Protein 6SJH (pdb70)

Nearest PDB structures (foldseek):
  6sjh-assembly2_B  TM=1.005E+00  e=1.920E-39  Homo sapiens
  7qs3-assembly1_A  TM=1.000E+00  e=1.811E-36  Homo sapiens
  7jl4-assembly3_B  TM=9.160E-01  e=5.345E-16  Homo sapiens
  7qs2-assembly1_A  TM=8.825E-01  e=1.095E-14  Homo sapiens
  7qs0-assembly3_C  TM=8.582E-01  e=8.973E-14  Homo sapiens

InterPro domains:
  IPR001870 B30.2/SPRY domain [PS50188] (139-337)
  IPR003877 SPRY domain [PF00622] (212-326)
  IPR003877 SPRY domain [SM00449] (210-335)
  IPR003879 Butyrophylin-like, SPRY domain [PR01407] (155-172)
  IPR003879 Butyrophylin-like, SPRY domain [PR01407] (195-219)
  IPR003879 Butyrophylin-like, SPRY domain [PR01407] (224-237)
  IPR003879 Butyrophylin-like, SPRY domain [PR01407] (270-294)
  IPR003879 Butyrophylin-like, SPRY domain [PR01407] (302-320)
  IPR006574 SPRY-associated [PF13765] (159-207)
  IPR006574 SPRY-associated [SM00589] (156-209)
  IPR013320 Concanavalin A-like lectin/glucanase domain superfamily [SSF49899] (149-324)
  IPR043136 B30.2/SPRY domain superfamily [G3DSA:2.60.120.920] (140-331)
  IPR051075 SCF complex subunit WD repeat-containing protein [PTHR19872] (11-326)
  IPR058030 TRIM8/14/16/25/29/45/65, coiled-coil region [PF25600] (2-110)

Foldseek 3Di:
DAPVVVQVVAEDDWFWDLLAAEQQWDADDRRFKIWRAPPDGHDDDDDQNYAHAFRKIWTPDWAPQAKHKWKKFKDDAWKKKWKAASPQGRDDDDQCNDQQAHQRHWIWGHHPWWIWTGHNVDIHTFNPTDARMWMWMDGRVQQWTWIWRDDDRDTHTRDIDRHDHDHTMIIMMTQRDHGIMMGIDDD/DVVVQCVAEDDWFWDPLAAEQQWDADDRRQKIWRAPPDGHDDDDDQNYAYAFRKIWTPDWADQAKHKWKKFKDDAQKKKWKADSPQRRDDDDQCNPQQAHAGHWIWGHHPAFIWTGHNNDIDTWDDGDARMWMWIDGQVQQWTWIWRDD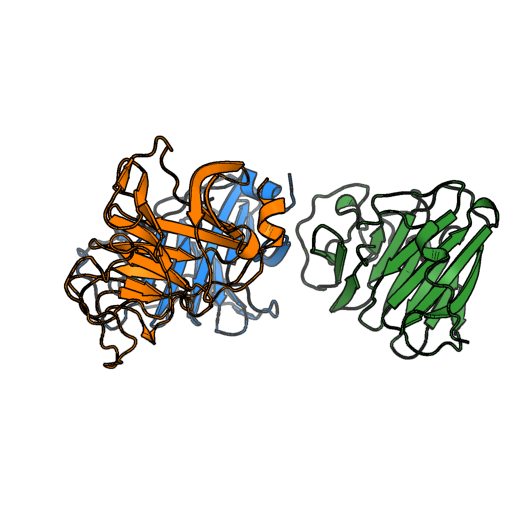PNDTHTGDIDRHDDDDTMIMMMTQRDHGIMMGIDPD/DWALCVVVQVVAEDDWFWDLLAAEQQWDADDRRQKIAGAPPDGHPDDDDQNYAHAFRKIWTPDWADDAKHKWKKFKDDAQKKKWKAASPQGRYDDDCSNPQQAQARHWIWGHHPAFIWTGHNNDIDTWDDGDARMWMWMDGRVQQWTWIFRADPSTTHTGDIDRHPHPHTMIIMMGRPDHGIMMGIDPD

Organism: Homo sapiens (NCBI:txid9606)

Structure (mmCIF, N/CA/C/O backbone):
data_6SJH
#
_entry.id   6SJH
#
_cell.length_a   72.780
_cell.length_b   95.770
_cell.length_c   116.090
_cell.angle_alpha   90.000
_cell.angle_beta   90.000
_cell.angle_gamma   90.000
#
_symmetry.space_group_name_H-M   'P 21 21 21'
#
loop_
_entity.id
_entity.type
_entity.pdbx_description
1 polymer 'Tripartite motif-containing protein 16-like protein'
2 water water
#
loop_
_atom_site.group_PDB
_atom_site.id
_atom_site.type_symbol
_atom_site.label_atom_id
_atom_site.label_alt_id
_atom_site.label_comp_id
_atom_site.label_asym_id
_atom_site.label_entity_id
_atom_site.label_seq_id
_atom_site.pdbx_PDB_ins_code
_atom_site.Cartn_x
_atom_site.Cartn_y
_atom_site.Cartn_z
_atom_site.occupancy
_atom_site.B_iso_or_equiv
_atom_site.auth_seq_id
_atom_site.auth_comp_id
_atom_site.auth_asym_id
_atom_site.auth_atom_id
_atom_site.pdbx_PDB_model_num
ATOM 1 N N . MET A 1 4 ? -14.56600 13.43100 -0.64300 1.000 80.38000 146 MET A N 1
ATOM 2 C CA . MET A 1 4 ? -13.65300 14.17300 -1.49800 1.000 46.20000 146 MET A CA 1
ATOM 3 C C . MET A 1 4 ? -12.42500 13.35700 -1.87700 1.000 62.20000 146 MET A C 1
ATOM 4 O O . MET A 1 4 ? -11.55000 13.11700 -1.04400 1.000 65.74000 146 MET A O 1
ATOM 9 N N . SER A 1 5 ? -12.35800 12.93600 -3.13800 1.000 39.18000 147 SER A N 1
ATOM 10 C CA . SER A 1 5 ? -11.08600 12.63200 -3.76100 1.000 37.60000 147 SER A CA 1
ATOM 11 C C . SER A 1 5 ? -10.22100 13.89000 -3.74700 1.000 33.93000 147 SER A C 1
ATOM 12 O O . SER A 1 5 ? -10.66600 14.97500 -3.35900 1.000 33.66000 147 SER A O 1
ATOM 15 N N . THR A 1 6 ? -8.95500 13.74000 -4.13300 1.000 33.33000 148 THR A N 1
ATOM 16 C CA . THR A 1 6 ? -8.07400 14.90700 -4.20400 1.000 32.42000 148 THR A CA 1
ATOM 17 C C . THR A 1 6 ? -8.66200 15.98500 -5.10900 1.000 32.72000 148 THR A C 1
ATOM 18 O O . THR A 1 6 ? -8.75500 17.15800 -4.72300 1.000 30.21000 148 THR A O 1
ATOM 22 N N . ARG A 1 7 ? -9.07800 15.60000 -6.31500 1.000 31.37000 149 ARG A N 1
ATOM 23 C CA . ARG A 1 7 ? -9.66300 16.56400 -7.23900 1.000 28.26000 149 ARG A CA 1
ATOM 24 C C . ARG A 1 7 ? -10.98800 17.11400 -6.72100 1.000 32.43000 149 ARG A C 1
ATOM 25 O O . ARG A 1 7 ? -11.32100 18.27500 -6.98400 1.000 30.44000 149 ARG A O 1
ATOM 33 N N . GLU A 1 8 ? -11.74900 16.31200 -5.97600 1.000 32.32000 150 GLU A N 1
ATOM 34 C CA . GLU A 1 8 ? -13.03500 16.78500 -5.47500 1.000 35.07000 150 GLU A CA 1
ATOM 35 C C . GLU A 1 8 ? -12.88600 17.95700 -4.50400 1.000 32.63000 150 GLU A C 1
ATOM 36 O O . GLU A 1 8 ? -13.79800 18.78600 -4.40000 1.000 33.42000 150 GLU A O 1
ATOM 42 N N . GLN A 1 9 ? -11.74400 18.06400 -3.81100 1.000 30.93000 151 GLN A N 1
ATOM 43 C CA . GLN A 1 9 ? -11.49100 19.24400 -2.98100 1.000 31.13000 151 GLN A CA 1
ATOM 44 C C . GLN A 1 9 ? -11.58500 20.52200 -3.80300 1.000 30.25000 151 GLN A C 1
ATOM 45 O O . GLN A 1 9 ? -12.04900 21.55800 -3.31000 1.000 32.82000 151 GLN A O 1
ATOM 51 N N . PHE A 1 10 ? -11.11200 20.47700 -5.04700 1.000 26.18000 152 PHE A N 1
ATOM 52 C CA . PHE A 1 10 ? -11.15100 21.63900 -5.92000 1.000 23.89000 152 PHE A CA 1
ATOM 53 C C . PHE A 1 10 ? -12.50200 21.78800 -6.60000 1.000 25.24000 152 PHE A C 1
ATOM 54 O O . PHE A 1 10 ? -12.95200 22.91900 -6.83100 1.000 24.42000 152 PHE A O 1
ATOM 62 N N . LEU A 1 11 ? -13.15700 20.66900 -6.92700 1.000 24.34000 153 LEU A N 1
ATOM 63 C CA . LEU A 1 11 ? -14.44800 20.73300 -7.59900 1.000 24.19000 153 LEU A CA 1
ATOM 64 C C . LEU A 1 11 ? -15.51300 21.38600 -6.73300 1.000 25.41000 153 LEU A C 1
ATOM 65 O O . LEU A 1 11 ? -16.50500 21.88600 -7.27000 1.000 26.53000 153 LEU A O 1
ATOM 70 N N . GLN A 1 12 ? -15.31900 21.40500 -5.40800 1.000 26.89000 154 GLN A N 1
ATOM 71 C CA . GLN A 1 12 ? -16.20500 22.15000 -4.52200 1.000 29.77000 154 GLN A CA 1
ATOM 72 C C . GLN A 1 12 ? -16.33500 23.60100 -4.95400 1.000 28.78000 154 GLN A C 1
ATOM 73 O O . GLN A 1 12 ? -17.34300 24.25200 -4.65000 1.000 32.46000 154 GLN A O 1
ATOM 79 N N . TYR A 1 13 ? -15.31200 24.13500 -5.62800 1.000 25.83000 155 TYR A N 1
ATOM 80 C CA . TYR A 1 13 ? -15.26300 25.54000 -6.01000 1.000 24.16000 155 TYR A CA 1
ATOM 81 C C . TYR A 1 13 ? -15.43600 25.74400 -7.50900 1.000 23.74000 155 TYR A C 1
ATOM 82 O O . TYR A 1 13 ? -15.13700 26.83000 -8.01700 1.000 24.47000 155 TYR A O 1
ATOM 91 N N . VAL A 1 14 ? -15.91000 24.72500 -8.23200 1.000 22.94000 156 VAL A N 1
ATOM 92 C CA . VAL A 1 14 ? -15.97800 24.86300 -9.68100 1.000 24.95000 156 VAL A CA 1
ATOM 93 C C . VAL A 1 14 ? -16.83400 26.06100 -10.05600 1.000 23.20000 156 VAL A C 1
ATOM 94 O O . VAL A 1 14 ? -17.87700 26.33300 -9.44200 1.000 25.36000 156 VAL A O 1
ATOM 98 N N . HIS A 1 15 ? -16.38700 26.76400 -11.08800 1.000 22.71000 157 HIS A N 1
ATOM 99 C CA . HIS A 1 15 ? -17.05900 27.95100 -11.57100 1.000 23.66000 157 HIS A CA 1
ATOM 100 C C . HIS A 1 15 ? -17.16000 27.88600 -13.08800 1.000 23.92000 157 HIS A C 1
ATOM 101 O O . HIS A 1 15 ? -16.22100 27.44300 -13.76300 1.000 25.17000 157 HIS A O 1
ATOM 108 N N . ASP A 1 16 ? -18.30300 28.32900 -13.61200 1.000 23.26000 158 ASP A N 1
ATOM 109 C CA . ASP A 1 16 ? -18.50800 28.39600 -15.05500 1.000 23.98000 158 ASP A CA 1
ATOM 110 C C . ASP A 1 16 ? -17.59400 29.45200 -15.65900 1.000 22.53000 158 ASP A C 1
ATOM 111 O O . ASP A 1 16 ? -17.56600 30.59800 -15.20100 1.000 24.38000 158 ASP A O 1
ATOM 116 N N . ILE A 1 17 ? -16.85100 29.06900 -16.69200 1.000 20.74000 159 ILE A N 1
ATOM 117 C CA . ILE A 1 17 ? -16.01700 29.99200 -17.44600 1.000 20.84000 159 ILE A CA 1
ATOM 118 C C . ILE A 1 17 ? -16.31100 29.78700 -18.92600 1.000 20.51000 159 ILE A C 1
ATOM 119 O O . ILE A 1 17 ? -16.27300 28.65400 -19.41500 1.000 22.64000 159 ILE A O 1
ATOM 124 N N . THR A 1 18 ? -16.62000 30.87200 -19.63500 1.000 20.29000 160 THR A N 1
ATOM 125 C CA . THR A 1 18 ? -16.81500 30.82900 -21.07800 1.000 19.96000 160 THR A CA 1
ATOM 126 C C . THR A 1 18 ? -16.13300 32.04200 -21.69100 1.000 19.92000 160 THR A C 1
ATOM 127 O O . THR A 1 18 ? -16.00500 33.08900 -21.05400 1.000 20.21000 160 THR A O 1
ATOM 131 N N . PHE A 1 19 ? -15.67700 31.88400 -22.92600 1.000 19.78000 161 PHE A N 1
ATOM 132 C CA . PHE A 1 19 ? -15.00000 32.97500 -23.60600 1.000 19.79000 161 PHE A CA 1
ATOM 133 C C . PHE A 1 19 ? -16.00300 34.06100 -23.97200 1.000 20.68000 161 PHE A C 1
ATOM 134 O O . PHE A 1 19 ? -17.12900 33.77300 -24.38700 1.000 22.77000 161 PHE A O 1
ATOM 142 N N . ASP A 1 20 ? -15.58900 35.31900 -23.80500 1.000 20.69000 162 ASP A N 1
ATOM 143 C CA . ASP A 1 20 ? -16.43400 36.45400 -24.14700 1.000 21.67000 162 ASP A CA 1
ATOM 144 C C . ASP A 1 20 ? -16.24000 36.80800 -25.61400 1.000 21.81000 162 ASP A C 1
ATOM 145 O O . ASP A 1 20 ? -15.17600 37.34100 -25.98100 1.000 22.05000 162 ASP A O 1
ATOM 150 N N . PRO A 1 21 ? -17.22100 36.55500 -26.47700 1.000 22.88000 163 PRO A N 1
ATOM 151 C CA . PRO A 1 21 ? -17.04500 36.85600 -27.90700 1.000 23.23000 163 PRO A CA 1
ATOM 152 C C . PRO A 1 21 ? -16.76200 38.31500 -28.18000 1.000 24.04000 163 PRO A C 1
ATOM 153 O O . PRO A 1 21 ? -16.13400 38.63800 -29.19600 1.000 25.83000 163 PRO A O 1
ATOM 157 N N . ASP A 1 22 ? -17.22100 39.21400 -27.31200 1.000 23.41000 164 ASP A N 1
ATOM 158 C CA . ASP A 1 22 ? -17.01100 40.63500 -27.53500 1.000 24.40000 164 ASP A CA 1
ATOM 159 C C . ASP A 1 22 ? -15.58100 41.07300 -27.24600 1.000 23.86000 164 ASP A C 1
ATOM 160 O O . ASP A 1 22 ? -15.22500 42.22000 -27.54700 1.000 25.85000 164 ASP A O 1
ATOM 165 N N . THR A 1 23 ? -14.75800 40.20100 -26.66500 1.000 22.97000 165 THR A N 1
ATOM 166 C CA . THR A 1 23 ? -13.35600 40.51900 -26.43800 1.000 22.01000 165 THR A CA 1
ATOM 167 C C . THR A 1 23 ? -12.41900 39.86600 -27.44400 1.000 21.31000 165 THR A C 1
ATOM 168 O O . THR A 1 23 ? -11.28100 40.32300 -27.58800 1.000 22.27000 165 THR A O 1
ATOM 172 N N . ALA A 1 24 ? -12.85900 38.81400 -28.12300 1.000 21.71000 166 ALA A N 1
ATOM 173 C CA . ALA A 1 24 ? -11.93800 37.95500 -28.85400 1.000 21.61000 166 ALA A CA 1
ATOM 174 C C . ALA A 1 24 ? -11.31200 38.67500 -30.04300 1.000 21.81000 166 ALA A C 1
ATOM 175 O O . ALA A 1 24 ? -12.01300 39.26100 -30.87300 1.000 23.17000 166 ALA A O 1
ATOM 177 N N . HIS A 1 25 ? -9.98600 38.60100 -30.13000 1.000 21.49000 167 HIS A N 1
ATOM 178 C CA . HIS A 1 25 ? -9.26200 39.08700 -31.29800 1.000 22.63000 167 HIS A CA 1
ATOM 179 C C . HIS A 1 25 ? -9.79300 38.41400 -32.56300 1.000 22.19000 167 HIS A C 1
ATOM 180 O O . HIS A 1 25 ? -10.21400 37.25800 -32.54400 1.000 22.72000 167 HIS A O 1
ATOM 187 N N . LYS A 1 26 ? -9.75400 39.14600 -33.68100 1.000 23.73000 168 LYS A N 1
ATOM 188 C CA . LYS A 1 26 ? -10.38100 38.67500 -34.91500 1.000 23.41000 168 LYS A CA 1
ATOM 189 C C . LYS A 1 26 ? -9.74600 37.40600 -35.48900 1.000 23.65000 168 LYS A C 1
ATOM 190 O O . LYS A 1 26 ? -10.36400 36.76200 -36.34600 1.000 25.86000 168 LYS A O 1
ATOM 196 N N . TYR A 1 27 ? -8.53900 37.03300 -35.06300 1.000 23.11000 169 TYR A N 1
ATOM 197 C CA . TYR A 1 27 ? -7.94400 35.77300 -35.49800 1.000 23.15000 169 TYR A CA 1
ATOM 198 C C . TYR A 1 27 ? -8.31400 34.60100 -34.60300 1.000 22.64000 169 TYR A C 1
ATOM 199 O O . TYR A 1 27 ? -7.80600 33.49600 -34.81300 1.000 25.39000 169 TYR A O 1
ATOM 208 N N . LEU A 1 28 ? -9.17200 34.80600 -33.61200 1.000 22.23000 170 LEU A N 1
ATOM 209 C CA . LEU A 1 28 ? -9.59100 33.73900 -32.71600 1.000 22.71000 170 LEU A CA 1
ATOM 210 C C . LEU A 1 28 ? -11.01200 33.32100 -33.06900 1.000 22.02000 170 LEU A C 1
ATOM 211 O O . LEU A 1 28 ? -11.91400 34.16300 -33.13600 1.000 24.93000 170 LEU A O 1
ATOM 216 N N . GLN A 1 29 ? -11.20800 32.02600 -33.29600 1.000 22.96000 171 GLN A N 1
ATOM 217 C CA . GLN A 1 29 ? -12.52600 31.47200 -33.57800 1.000 22.17000 171 GLN A CA 1
ATOM 218 C C . GLN A 1 29 ? -13.05900 30.77600 -32.33200 1.000 20.62000 171 GLN A C 1
ATOM 219 O O . GLN A 1 29 ? -12.33700 30.00400 -31.69500 1.000 22.20000 171 GLN A O 1
ATOM 225 N N . LEU A 1 30 ? -14.32200 31.04100 -31.99700 1.000 22.22000 172 LEU A N 1
ATOM 226 C CA . LEU A 1 30 ? -14.97900 30.45300 -30.83800 1.000 22.02000 172 LEU A CA 1
ATOM 227 C C . LEU A 1 30 ? -15.95400 29.37000 -31.27900 1.000 20.06000 172 LEU A C 1
ATOM 228 O O . LEU A 1 30 ? -16.71100 29.56200 -32.23300 1.000 22.39000 172 LEU A O 1
ATOM 233 N N . GLN A 1 31 ? -15.94100 28.23800 -30.56800 1.000 21.95000 173 GLN A N 1
ATOM 234 C CA . GLN A 1 31 ? -16.82400 27.10600 -30.83100 1.000 22.44000 173 GLN A CA 1
ATOM 235 C C . GLN A 1 31 ? -17.30700 26.52500 -29.50100 1.000 23.42000 173 GLN A C 1
ATOM 236 O O . GLN A 1 31 ? -16.87700 26.94800 -28.42100 1.000 22.31000 173 GLN A O 1
ATOM 242 N N . GLU A 1 32 ? -18.20100 25.52700 -29.58400 1.000 23.20000 174 GLU A N 1
ATOM 243 C CA . GLU A 1 32 ? -18.69000 24.78100 -28.41200 1.000 23.42000 174 GLU A CA 1
ATOM 244 C C . GLU A 1 32 ? -19.32000 25.69700 -27.36400 1.000 24.30000 174 GLU A C 1
ATOM 245 O O . GLU A 1 32 ? -18.97900 25.64600 -26.17700 1.000 25.16000 174 GLU A O 1
ATOM 251 N N . GLU A 1 33 ? -20.24600 26.54100 -27.80700 1.000 25.97000 175 GLU A N 1
ATOM 252 C CA . GLU A 1 33 ? -20.93000 27.45700 -26.90600 1.000 27.55000 175 GLU A CA 1
ATOM 253 C C . GLU A 1 33 ? -19.92000 28.28300 -26.11800 1.000 23.72000 175 GLU A C 1
ATOM 254 O O . GLU A 1 33 ? -19.99500 28.39700 -24.89300 1.000 24.70000 175 GLU A O 1
ATOM 260 N N . ASN A 1 34 ? -18.91100 28.80000 -26.82600 1.000 23.81000 176 ASN A N 1
ATOM 261 C CA . ASN A 1 34 ? -17.89500 29.67000 -26.24700 1.000 22.78000 176 ASN A CA 1
ATOM 262 C C . ASN A 1 34 ? -17.03400 28.96300 -25.20600 1.000 20.55000 176 ASN A C 1
ATOM 263 O O . ASN A 1 34 ? -16.56500 29.58800 -24.25000 1.000 22.60000 176 ASN A O 1
ATOM 268 N N . ARG A 1 35 ? -16.82100 27.66100 -25.38800 1.000 20.68000 177 ARG A N 1
ATOM 269 C CA . ARG A 1 35 ? -15.91100 26.89900 -24.54800 1.000 20.70000 177 ARG A CA 1
ATOM 270 C C . ARG A 1 35 ? -14.65800 26.46000 -25.28400 1.000 19.84000 177 ARG A C 1
ATOM 271 O O . ARG A 1 35 ? -13.80600 25.80600 -24.68800 1.000 20.70000 177 ARG A O 1
ATOM 279 N N . LYS A 1 36 ? -14.50100 26.83900 -26.55100 1.000 19.92000 178 LYS A N 1
ATOM 280 C CA . LYS A 1 36 ? -13.32700 26.45700 -27.31900 1.000 21.65000 178 LYS A CA 1
ATOM 281 C C . LYS A 1 36 ? -12.88700 27.65800 -28.13900 1.000 20.44000 178 LYS A C 1
ATOM 282 O O . LYS A 1 36 ? -13.72800 28.33000 -28.74400 1.000 22.14000 178 LYS A O 1
ATOM 288 N N . VAL A 1 37 ? -11.58200 27.94300 -28.13900 1.000 19.60000 179 VAL A N 1
ATOM 289 C CA . VAL A 1 37 ? -11.01500 29.04900 -28.90400 1.000 19.94000 179 VAL A CA 1
ATOM 290 C C . VAL A 1 37 ? -9.79100 28.54700 -29.66200 1.000 20.73000 179 VAL A C 1
ATOM 291 O O . VAL A 1 37 ? -8.99400 27.76500 -29.12900 1.000 20.87000 179 VAL A O 1
ATOM 295 N N . THR A 1 38 ? -9.66400 28.96900 -30.92000 1.000 21.72000 180 THR A N 1
ATOM 296 C CA . THR A 1 38 ? -8.57100 28.54800 -31.78400 1.000 22.14000 180 THR A CA 1
ATOM 297 C C . THR A 1 38 ? -8.03900 29.75200 -32.54900 1.000 21.60000 180 THR A C 1
ATOM 298 O O . THR A 1 38 ? -8.81700 30.56000 -33.06300 1.000 22.56000 180 THR A O 1
ATOM 302 N N . ASN A 1 39 ? -6.71300 29.86600 -32.62100 1.000 21.60000 181 ASN A N 1
ATOM 303 C CA . ASN A 1 39 ? -6.06700 30.89900 -33.42000 1.000 21.86000 181 ASN A CA 1
ATOM 304 C C . ASN A 1 39 ? -5.99900 30.41100 -34.86600 1.000 22.78000 181 ASN A C 1
ATOM 305 O O . ASN A 1 39 ? -5.31900 29.42400 -35.16300 1.000 24.73000 181 ASN A O 1
ATOM 310 N N . THR A 1 40 ? -6.70200 31.10100 -35.76500 1.000 22.51000 182 THR A N 1
ATOM 311 C CA . THR A 1 40 ? -6.79000 30.70100 -37.16400 1.000 23.69000 182 THR A CA 1
ATOM 312 C C . THR A 1 40 ? -6.05500 31.65800 -38.10100 1.000 24.01000 182 THR A C 1
ATOM 313 O O . THR A 1 40 ? -6.40100 31.75400 -39.28300 1.000 24.66000 182 THR A O 1
ATOM 317 N N . THR A 1 41 ? -5.04300 32.36400 -37.59200 1.000 25.49000 183 THR A N 1
ATOM 318 C CA . THR A 1 41 ? -4.25100 33.23900 -38.44600 1.000 29.14000 183 THR A CA 1
ATOM 319 C C . THR A 1 41 ? -3.74500 32.45400 -39.65800 1.000 31.55000 183 THR A C 1
ATOM 320 O O . THR A 1 41 ? -3.31700 31.30300 -39.50800 1.000 31.29000 183 THR A O 1
ATOM 324 N N . PRO A 1 42 ? -3.76200 33.05600 -40.86400 1.000 33.99000 184 PRO A N 1
ATOM 325 C CA . PRO A 1 42 ? -4.08600 34.44200 -41.22300 1.000 34.01000 184 PRO A CA 1
ATOM 326 C C . PRO A 1 42 ? -5.54200 34.66900 -41.59000 1.000 33.04000 184 PRO A C 1
ATOM 327 O O . PRO A 1 42 ? -5.83100 35.63200 -42.29800 1.000 34.48000 184 PRO A O 1
ATOM 331 N N . TRP A 1 43 ? -6.44100 33.80500 -41.13700 1.000 29.64000 185 TRP A N 1
ATOM 332 C CA . TRP A 1 43 ? -7.84400 33.87000 -41.52400 1.000 27.40000 185 TRP A CA 1
ATOM 333 C C . TRP A 1 43 ? -8.63100 34.56000 -40.41900 1.000 28.20000 185 TRP A C 1
ATOM 334 O O . TRP A 1 43 ? -8.85100 33.98600 -39.34700 1.000 28.67000 185 TRP A O 1
ATOM 345 N N . GLU A 1 44 ? -9.03200 35.80100 -40.68100 1.000 29.01000 186 GLU A N 1
ATOM 346 C 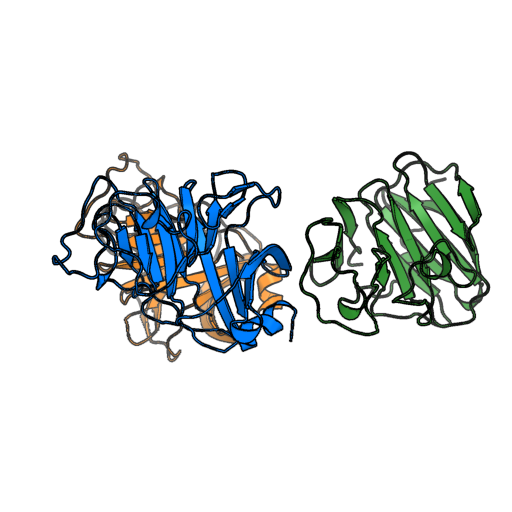CA . GLU A 1 44 ? -9.80100 36.57100 -39.72300 1.000 29.51000 186 GLU A CA 1
ATOM 347 C C . GLU A 1 44 ? -11.26700 36.15800 -39.77300 1.000 29.29000 186 GLU A C 1
ATOM 348 O O . GLU A 1 44 ? -11.74800 35.55200 -40.74000 1.000 29.58000 186 GLU A O 1
ATOM 354 N N . HIS A 1 45 ? -11.98100 36.51000 -38.70900 1.000 29.25000 187 HIS A N 1
ATOM 355 C CA . HIS A 1 45 ? -13.40300 36.29700 -38.58500 1.000 29.50000 187 HIS A CA 1
ATOM 356 C C . HIS A 1 45 ? -14.11700 37.63900 -38.48300 1.000 33.34000 187 HIS A C 1
ATOM 357 O O . HIS A 1 45 ? -13.57100 38.58900 -37.91100 1.000 33.55000 187 HIS A O 1
ATOM 364 N N . PRO A 1 46 ? -15.31500 37.75900 -39.05100 1.000 34.78000 188 PRO A N 1
ATOM 365 C CA . PRO A 1 46 ? -15.98000 39.08000 -39.17300 1.000 37.23000 188 PRO A CA 1
ATOM 366 C C . PRO A 1 46 ? -16.71500 39.53500 -37.91500 1.000 38.79000 188 PRO A C 1
ATOM 367 O O . PRO A 1 46 ? -17.94200 39.64800 -37.86700 1.000 45.68000 188 PRO A O 1
ATOM 371 N N . TYR A 1 47 ? -15.95700 39.84800 -36.87000 1.000 34.53000 189 TYR A N 1
ATOM 372 C CA . TYR A 1 47 ? -16.54800 40.32600 -35.62800 1.000 33.22000 189 TYR A CA 1
ATOM 373 C C . TYR A 1 47 ? -16.77700 41.83100 -35.70000 1.000 34.12000 189 TYR A C 1
ATOM 374 O O . TYR A 1 47 ? -15.98200 42.55500 -36.30600 1.000 38.02000 189 TYR A O 1
ATOM 383 N N . PRO A 1 48 ? -17.84200 42.32900 -35.07200 1.000 33.97000 190 PRO A N 1
ATOM 384 C CA . PRO A 1 48 ? -18.07000 43.77700 -35.04300 1.000 34.83000 190 PRO A CA 1
ATOM 385 C C . PRO A 1 48 ? -16.97800 44.49500 -34.26800 1.000 33.93000 190 PRO A C 1
ATOM 386 O O . PRO A 1 48 ? -16.40800 43.96600 -33.30900 1.000 33.86000 190 PRO A O 1
ATOM 390 N N . ASP A 1 49 ? -16.68800 45.71700 -34.70100 1.000 36.74000 191 ASP A N 1
ATOM 391 C CA . ASP A 1 49 ? -15.71300 46.55500 -34.01200 1.000 38.48000 191 ASP A CA 1
ATOM 392 C C . ASP A 1 49 ? -16.31900 47.03900 -32.69600 1.000 36.97000 191 ASP A C 1
ATOM 393 O O . ASP A 1 49 ? -17.34000 47.73300 -32.69300 1.000 39.51000 191 ASP A O 1
ATOM 398 N N . LEU A 1 50 ? -15.70300 46.66400 -31.57500 1.000 32.96000 192 LEU A N 1
ATOM 399 C CA . LEU A 1 50 ? -16.20300 47.02100 -30.25500 1.000 31.04000 192 LEU A CA 1
ATOM 400 C C . LEU A 1 50 ? -15.02900 47.47200 -29.40000 1.000 30.78000 192 LEU A C 1
ATOM 401 O O . LEU A 1 50 ? -13.93000 46.90300 -29.50100 1.000 29.57000 192 LEU A O 1
ATOM 406 N N . PRO A 1 51 ? -15.23400 48.47300 -28.54200 1.000 30.24000 193 PRO A N 1
ATOM 407 C CA . PRO A 1 51 ? -14.15800 48.87800 -27.62300 1.000 30.91000 193 PRO A CA 1
ATOM 408 C C . PRO A 1 51 ? -13.63800 47.74300 -26.76300 1.000 29.96000 193 PRO A C 1
ATOM 409 O O . PRO A 1 51 ? -12.48300 47.79000 -26.32800 1.000 30.35000 193 PRO A O 1
ATOM 413 N N . SER A 1 52 ? -14.44300 46.70700 -26.53200 1.000 28.22000 194 SER A N 1
ATOM 414 C CA . SER A 1 52 ? -14.01700 45.59100 -25.69700 1.000 25.96000 194 SER A CA 1
ATOM 415 C C . SER A 1 52 ? -13.06000 44.63800 -26.40200 1.000 26.23000 194 SER A C 1
ATOM 416 O O . SER A 1 52 ? -12.42400 43.81800 -25.73100 1.000 24.36000 194 SER A O 1
ATOM 419 N N . ARG A 1 53 ? -12.93900 44.71100 -27.72500 1.000 25.07000 195 ARG A N 1
ATOM 420 C CA . ARG A 1 53 ? -12.24600 43.67900 -28.48600 1.000 23.94000 195 ARG A CA 1
ATOM 421 C C . ARG A 1 53 ? -10.74700 43.94200 -28.54800 1.000 24.40000 195 ARG A C 1
ATOM 422 O O . ARG A 1 53 ? -10.31400 45.04600 -28.88800 1.000 25.49000 195 ARG A O 1
ATOM 430 N N . PHE A 1 54 ? -9.95900 42.91300 -28.25600 1.000 22.89000 196 PHE A N 1
ATOM 431 C CA . PHE A 1 54 ? -8.51300 43.02100 -28.39000 1.000 23.04000 196 PHE A CA 1
ATOM 432 C C . PHE A 1 54 ? -8.12800 43.26500 -29.84700 1.000 22.77000 196 PHE A C 1
ATOM 433 O O . PHE A 1 54 ? -8.58600 42.56800 -30.76000 1.000 25.16000 196 PHE A O 1
ATOM 441 N N . LEU A 1 55 ? -7.27300 44.25900 -30.06100 1.000 24.54000 197 LEU A N 1
ATOM 442 C CA . LEU A 1 55 ? -6.92000 44.69800 -31.40300 1.000 25.93000 197 LEU A CA 1
ATOM 443 C C . LEU A 1 55 ? -5.60100 44.12800 -31.89900 1.000 27.12000 197 LEU A C 1
ATOM 444 O O . LEU A 1 55 ? -5.50400 43.74100 -33.06900 1.000 28.03000 197 LEU A O 1
ATOM 449 N N . HIS A 1 56 ? -4.57900 44.06800 -31.04300 1.000 26.61000 198 HIS A N 1
ATOM 450 C CA A HIS A 1 56 ? -3.26800 43.59600 -31.45600 0.470 26.67000 198 HIS A CA 1
ATOM 451 C CA B HIS A 1 56 ? -3.25000 43.61000 -31.43600 0.530 26.59000 198 HIS A CA 1
ATOM 452 C C . HIS A 1 56 ? -2.89400 42.26800 -30.80700 1.000 24.21000 198 HIS A C 1
ATOM 453 O O . HIS A 1 56 ? -2.62000 41.29900 -31.51900 1.000 26.61000 198 HIS A O 1
ATOM 466 N N . TRP A 1 57 ? -2.89800 42.18500 -29.48200 1.000 23.08000 199 TRP A N 1
ATOM 467 C CA . TRP A 1 57 ? -2.58400 40.92200 -28.83200 1.000 23.10000 199 TRP A CA 1
ATOM 468 C C . TRP A 1 57 ? -3.72300 39.93900 -29.07000 1.000 22.62000 199 TRP A C 1
ATOM 469 O O . TRP A 1 57 ? -4.89900 40.28600 -28.92000 1.000 21.95000 199 TRP A O 1
ATOM 480 N N . ARG A 1 58 ? -3.38000 38.70100 -29.43100 1.000 21.89000 200 ARG A N 1
ATOM 481 C CA A ARG A 1 58 ? -4.38000 37.69100 -29.78700 0.620 20.50000 200 ARG A CA 1
ATOM 482 C CA B ARG A 1 58 ? -4.38600 37.69700 -29.78400 0.380 21.07000 200 ARG A CA 1
ATOM 483 C C . ARG A 1 58 ? -4.95100 37.07700 -28.50700 1.000 20.67000 200 ARG A C 1
ATOM 484 O O . ARG A 1 58 ? -4.68800 35.92300 -28.15000 1.000 20.80000 200 ARG A O 1
ATOM 499 N N . GLN A 1 59 ? -5.75300 37.88300 -27.81400 1.000 20.08000 201 GLN A N 1
ATOM 500 C CA . GLN A 1 59 ? -6.26500 37.56300 -26.49300 1.000 19.50000 201 GLN A CA 1
ATOM 501 C C . GLN A 1 59 ? -7.78700 37.49300 -26.48700 1.000 20.01000 201 GLN A C 1
ATOM 502 O O . GLN A 1 59 ? -8.46700 37.95900 -27.41000 1.000 20.33000 201 GLN A O 1
ATOM 508 N N . VAL A 1 60 ? -8.30300 36.86100 -25.43900 1.000 18.65000 202 VAL A N 1
ATOM 509 C CA . VAL A 1 60 ? -9.73000 36.78700 -25.16300 1.000 19.34000 202 VAL A CA 1
ATOM 510 C C . VAL A 1 60 ? -9.88800 36.65200 -23.65400 1.000 18.67000 202 VAL A C 1
ATOM 511 O O . VAL A 1 60 ? -9.03400 36.06100 -22.98500 1.000 18.77000 202 VAL A O 1
ATOM 515 N N . LEU A 1 61 ? -10.96000 37.23200 -23.10900 1.000 19.55000 203 LEU A N 1
ATOM 516 C CA . LEU A 1 61 ? -11.28200 37.11600 -21.69200 1.000 19.45000 203 LEU A CA 1
ATOM 517 C C . LEU A 1 61 ? -12.50200 36.22800 -21.49500 1.000 19.98000 203 LEU A C 1
ATOM 518 O O . LEU A 1 61 ? -13.29700 36.00900 -22.41400 1.000 20.01000 203 LEU A O 1
ATOM 523 N N . SER A 1 62 ? -12.66800 35.75100 -20.26500 1.000 18.81000 204 SER A N 1
ATOM 524 C CA . SER A 1 62 ? -13.92800 35.12900 -19.89900 1.000 19.36000 204 SER A CA 1
ATOM 525 C C . SER A 1 62 ? -15.03100 36.18300 -19.78300 1.000 20.27000 204 SER A C 1
ATOM 526 O O . SER A 1 62 ? -14.77700 37.37300 -19.56600 1.000 20.44000 204 SER A O 1
ATOM 529 N N . GLN A 1 63 ? -16.27600 35.71900 -19.93100 1.000 19.83000 205 GLN A N 1
ATOM 530 C CA . GLN A 1 63 ? -17.42600 36.57400 -19.64400 1.000 21.42000 205 GLN A CA 1
ATOM 531 C C . GLN A 1 63 ? -17.57000 36.81700 -18.15100 1.000 21.32000 205 GLN A C 1
ATOM 532 O O . GLN A 1 63 ? -18.03500 37.88800 -17.73800 1.000 23.53000 205 GLN A O 1
ATOM 538 N N . GLN A 1 64 ? -17.17200 35.83900 -17.33900 1.000 20.62000 206 GLN A N 1
ATOM 539 C CA . GLN A 1 64 ? -17.38000 35.83900 -15.89900 1.000 19.03000 206 GLN A CA 1
ATOM 540 C C . GLN A 1 64 ? -16.19900 36.49400 -15.19300 1.000 19.63000 206 GLN A C 1
ATOM 541 O O . GLN A 1 64 ? -15.03800 36.26800 -15.55500 1.000 21.10000 206 GLN A O 1
ATOM 547 N N . SER A 1 65 ? -16.49100 37.27000 -14.15800 1.000 20.79000 207 SER A N 1
ATOM 548 C CA . SER A 1 65 ? -15.45100 37.78200 -13.28100 1.000 21.51000 207 SER A CA 1
ATOM 549 C C . SER A 1 65 ? -15.57100 37.15600 -11.89600 1.000 22.16000 207 SER A C 1
ATOM 550 O O . SER A 1 65 ? -16.62400 36.63600 -11.50600 1.000 21.99000 207 SER A O 1
ATOM 553 N N . LEU A 1 66 ? -14.45800 37.19700 -11.16100 1.000 21.93000 208 LEU A N 1
ATOM 554 C CA . LEU A 1 66 ? -14.31800 36.50300 -9.88700 1.000 22.70000 208 LEU A CA 1
ATOM 555 C C . LEU A 1 66 ? -13.87600 37.51400 -8.84400 1.000 21.58000 208 LEU A C 1
ATOM 556 O O . LEU A 1 66 ? -12.95000 38.29000 -9.09000 1.000 22.95000 208 LEU A O 1
ATOM 561 N N . TYR A 1 67 ? -14.53000 37.51400 -7.68800 1.000 21.97000 209 TYR A N 1
ATOM 562 C CA . TYR A 1 67 ? -14.20600 38.50900 -6.67000 1.000 22.66000 209 TYR A CA 1
ATOM 563 C C . TYR A 1 67 ? -14.49400 37.97000 -5.27900 1.000 22.83000 209 TYR A C 1
ATOM 564 O O . TYR A 1 67 ? -15.64500 37.66200 -4.95000 1.000 23.14000 209 TYR A O 1
ATOM 573 N N . LEU A 1 68 ? -13.43900 37.83800 -4.47400 1.000 22.81000 210 LEU A N 1
ATOM 574 C CA . LEU A 1 68 ? -13.53300 37.65100 -3.03100 1.000 24.95000 210 LEU A CA 1
ATOM 575 C C . LEU A 1 68 ? -13.86500 36.23700 -2.57500 1.000 28.80000 210 LEU A C 1
ATOM 576 O O . LEU A 1 68 ? -14.25900 36.06100 -1.41700 1.000 31.97000 210 LEU A O 1
ATOM 581 N N . HIS A 1 69 ? -13.73800 35.21700 -3.41600 1.000 26.33000 211 HIS A N 1
ATOM 582 C CA . HIS A 1 69 ? -13.98600 33.85000 -2.96100 1.000 27.58000 211 HIS A CA 1
ATOM 583 C C . HIS A 1 69 ? -12.92800 32.92700 -3.54800 1.000 25.57000 211 HIS A C 1
ATOM 584 O O . HIS A 1 69 ? -11.90000 33.38000 -4.06400 1.000 28.85000 211 HIS A O 1
ATOM 591 N N . ARG A 1 70 ? -13.18000 31.62000 -3.45400 1.000 23.31000 212 ARG A N 1
ATOM 592 C CA . ARG A 1 70 ? -12.32500 30.59900 -4.04600 1.000 22.80000 212 ARG A CA 1
ATOM 593 C C . ARG A 1 70 ? -13.01700 29.99400 -5.26000 1.000 22.53000 212 ARG A C 1
ATOM 594 O O . ARG A 1 70 ? -14.23200 29.76700 -5.24500 1.000 25.82000 212 ARG A O 1
ATOM 602 N N . TYR A 1 71 ? -12.23800 29.72900 -6.30700 1.000 21.93000 213 TYR A N 1
ATOM 603 C CA . TYR A 1 71 ? -12.78700 29.30700 -7.58700 1.000 20.90000 213 TYR A CA 1
ATOM 604 C C . TYR A 1 71 ? -11.86100 28.29400 -8.23300 1.000 20.24000 213 TYR A C 1
ATOM 605 O O . TYR A 1 71 ? -10.64200 28.32600 -8.03300 1.000 21.12000 213 TYR A O 1
ATOM 614 N N . TYR A 1 72 ? -12.44500 27.42000 -9.04900 1.000 20.12000 214 TYR A N 1
ATOM 615 C CA . TYR A 1 72 ? -11.66300 26.42300 -9.76600 1.000 19.93000 214 TYR A CA 1
ATOM 616 C C . TYR A 1 72 ? -12.27200 26.18800 -11.13900 1.000 19.58000 214 TYR A C 1
ATOM 617 O O . TYR A 1 72 ? -13.49400 26.11600 -11.27300 1.000 21.00000 214 TYR A O 1
ATOM 626 N N . PHE A 1 73 ? -11.41400 26.03800 -12.14600 1.000 18.94000 215 PHE A N 1
ATOM 627 C CA . PHE A 1 73 ? -11.86100 25.60900 -13.46200 1.000 19.15000 215 PHE A CA 1
ATOM 628 C C . PHE A 1 73 ? -10.71100 24.88500 -14.14500 1.000 18.67000 215 PHE A C 1
ATOM 629 O O . PHE A 1 73 ? -9.55100 25.01300 -13.74100 1.000 20.08000 215 PHE A O 1
ATOM 637 N N . GLU A 1 74 ? -11.04200 24.10200 -15.17300 1.000 19.85000 216 GLU A N 1
ATOM 638 C CA . GLU A 1 74 ? -10.03800 23.36000 -15.92000 1.000 20.08000 216 GLU A CA 1
ATOM 639 C C . GLU A 1 74 ? -10.05100 23.77000 -17.38500 1.000 19.15000 216 GLU A C 1
ATOM 640 O O . GLU A 1 74 ? -11.11000 24.06400 -17.95400 1.000 20.48000 216 GLU A O 1
ATOM 646 N N . VAL A 1 75 ? -8.86000 23.79300 -17.98400 1.000 19.17000 217 VAL A N 1
ATOM 647 C CA . VAL A 1 75 ? -8.66600 24.08600 -19.39500 1.000 19.58000 217 VAL A CA 1
ATOM 648 C C . VAL A 1 75 ? -7.76000 23.01500 -19.99300 1.000 19.33000 217 VAL A C 1
ATOM 649 O O . VAL A 1 75 ? -6.97700 22.36400 -19.29700 1.000 20.21000 217 VAL A O 1
ATOM 653 N N . GLU A 1 76 ? -7.88200 22.83000 -21.30000 1.000 19.15000 218 GLU A N 1
ATOM 654 C CA . GLU A 1 76 ? -6.88300 22.09200 -22.05400 1.000 19.69000 218 GLU A CA 1
ATOM 655 C C . GLU A 1 76 ? -6.23000 23.02800 -23.05100 1.000 20.55000 218 GLU A C 1
ATOM 656 O O . GLU A 1 76 ? -6.90600 23.85100 -23.67700 1.000 22.00000 218 GLU A O 1
ATOM 662 N N . ILE A 1 77 ? -4.90900 22.93300 -23.15600 1.000 20.38000 219 ILE A N 1
ATOM 663 C CA . ILE A 1 77 ? -4.11400 23.83100 -23.98000 1.000 21.17000 219 ILE A CA 1
ATOM 664 C C . ILE A 1 77 ? -3.46100 23.03600 -25.09900 1.000 21.92000 219 ILE A C 1
ATOM 665 O O . ILE A 1 77 ? -2.99400 21.90500 -24.89700 1.000 23.33000 219 ILE A O 1
ATOM 670 N N . PHE A 1 78 ? -3.40500 23.64600 -26.27600 1.000 21.75000 220 PHE A N 1
ATOM 671 C CA . PHE A 1 78 ? -2.84300 23.00600 -27.45700 1.000 20.61000 220 PHE A CA 1
ATOM 672 C C . PHE A 1 78 ? -1.92800 23.99300 -28.16000 1.000 22.41000 220 PHE A C 1
ATOM 673 O O . PHE A 1 78 ? -2.36600 25.07900 -28.54400 1.000 23.34000 220 PHE A O 1
ATOM 681 N N . GLY A 1 79 ? -0.66300 23.62300 -28.31200 1.000 22.74000 221 GLY A N 1
ATOM 682 C CA . GLY A 1 79 ? 0.24000 24.40800 -29.12500 1.000 22.40000 221 GLY A CA 1
ATOM 683 C C . GLY A 1 79 ? 1.19600 25.28400 -28.34500 1.000 22.79000 221 GLY A C 1
ATOM 684 O O . GLY A 1 79 ? 0.82400 25.90500 -27.34400 1.000 23.92000 221 GLY A O 1
ATOM 685 N N . ALA A 1 80 ? 2.43800 25.34300 -28.80400 1.000 24.28000 222 ALA A N 1
ATOM 686 C CA . ALA A 1 80 ? 3.41500 26.24500 -28.21900 1.000 23.02000 222 ALA A CA 1
ATOM 687 C C . ALA A 1 80 ? 2.98300 27.68700 -28.46300 1.000 23.25000 222 ALA A C 1
ATOM 688 O O . ALA A 1 80 ? 2.62900 28.06300 -29.58600 1.000 23.57000 222 ALA A O 1
ATOM 690 N N . GLY A 1 81 ? 2.99600 28.49500 -27.41000 1.000 23.94000 223 GLY A N 1
ATOM 691 C CA . GLY A 1 81 ? 2.60700 29.88500 -27.52500 1.000 24.19000 223 GLY A CA 1
ATOM 692 C C . GLY A 1 81 ? 1.35100 30.25200 -26.77300 1.000 23.14000 223 GLY A C 1
ATOM 693 O O . GLY A 1 81 ? 0.95400 31.42100 -26.80900 1.000 22.88000 223 GLY A O 1
ATOM 694 N N . THR A 1 82 ? 0.71000 29.29800 -26.10400 1.000 21.39000 224 THR A N 1
ATOM 695 C CA . THR A 1 82 ? -0.51200 29.56300 -25.36000 1.000 19.41000 224 THR A CA 1
ATOM 696 C C . THR A 1 82 ? -0.18800 30.07400 -23.95900 1.000 20.03000 224 THR A C 1
ATOM 697 O O . THR A 1 82 ? 0.74400 29.59100 -23.30500 1.000 21.96000 224 THR A O 1
ATOM 701 N N . TYR A 1 83 ? -0.95800 31.06800 -23.50100 1.000 19.92000 225 TYR A N 1
ATOM 702 C CA . TYR A 1 83 ? -0.88100 31.55600 -22.12800 1.000 20.08000 225 TYR A CA 1
ATOM 703 C C . TYR A 1 83 ? -2.27900 31.52300 -21.52300 1.000 19.47000 225 TYR A C 1
ATOM 704 O O . TYR A 1 83 ? -3.25600 31.90100 -22.17800 1.000 19.80000 225 TYR A O 1
ATOM 713 N N . VAL A 1 84 ? -2.36900 31.10100 -20.26000 1.000 18.17000 226 VAL A N 1
ATOM 714 C CA . VAL A 1 84 ? -3.60800 31.12100 -19.49300 1.000 18.08000 226 VAL A CA 1
ATOM 715 C C . VAL A 1 84 ? -3.33400 31.86400 -18.19700 1.000 18.48000 226 VAL A C 1
ATOM 716 O O . VAL A 1 84 ? -2.30000 31.64600 -17.55500 1.000 18.37000 226 VAL A O 1
ATOM 720 N N . GLY A 1 85 ? -4.25800 32.72900 -17.79400 1.000 18.53000 227 GLY A N 1
ATOM 721 C CA . GLY A 1 85 ? -4.06700 33.40400 -16.52400 1.000 20.29000 227 GLY A CA 1
ATOM 722 C C . GLY A 1 85 ? -5.23900 34.26100 -16.10600 1.000 18.51000 227 GLY A C 1
ATOM 723 O O . GLY A 1 85 ? -6.39700 33.94000 -16.40800 1.000 18.39000 227 GLY A O 1
ATOM 724 N N . LEU A 1 86 ? -4.94700 35.35700 -15.40900 1.000 18.86000 228 LEU A N 1
ATOM 725 C CA . LEU A 1 86 ? -5.95900 36.26600 -14.89600 1.000 19.24000 228 LEU A CA 1
ATOM 726 C C . LEU A 1 86 ? -5.57600 37.69300 -15.23800 1.000 18.61000 228 LEU A C 1
ATOM 727 O O . LEU A 1 86 ? -4.39100 38.03100 -15.30300 1.000 20.11000 228 LEU A O 1
ATOM 732 N N . THR A 1 87 ? -6.59000 38.53800 -15.42800 1.000 19.32000 229 THR A N 1
ATOM 733 C CA . THR A 1 87 ? -6.36200 39.97300 -15.55500 1.000 20.30000 229 THR A CA 1
ATOM 734 C C . THR A 1 87 ? -7.58000 40.70900 -15.01500 1.000 21.74000 229 THR A C 1
ATOM 735 O O . THR A 1 87 ? -8.52600 40.10300 -14.51700 1.000 22.41000 229 THR A O 1
ATOM 739 N N . CYS A 1 88 ? -7.55000 42.02700 -15.09100 1.000 23.67000 230 CYS A N 1
ATOM 740 C CA A CYS A 1 88 ? -8.66800 42.86400 -14.68700 0.570 24.46000 230 CYS A CA 1
ATOM 741 C CA B CYS A 1 88 ? -8.71600 42.79700 -14.69600 0.430 27.57000 230 CYS A CA 1
ATOM 742 C C . CYS A 1 88 ? -9.33500 43.47300 -15.91100 1.000 25.16000 230 CYS A C 1
ATOM 743 O O . CYS A 1 88 ? -8.74100 43.54500 -16.99000 1.000 24.90000 230 CYS A O 1
ATOM 748 N N . LYS A 1 89 ? -10.57100 43.93900 -15.71200 1.000 24.07000 231 LYS A N 1
ATOM 749 C CA . LYS A 1 89 ? -11.34200 44.54600 -16.79200 1.000 25.41000 231 LYS A CA 1
ATOM 750 C C . LYS A 1 89 ? -10.57400 45.67500 -17.46800 1.000 24.31000 231 LYS A C 1
ATOM 751 O O . LYS A 1 89 ? -10.65200 45.84500 -18.69000 1.000 24.21000 231 LYS A O 1
ATOM 757 N N . GLY A 1 90 ? -9.83500 46.46300 -16.68600 1.000 24.81000 232 GLY A N 1
ATOM 758 C CA . GLY A 1 90 ? -9.14100 47.62900 -17.19500 1.000 26.30000 232 GLY A CA 1
ATOM 759 C C . GLY A 1 90 ? -7.95800 47.36100 -18.10600 1.000 24.88000 232 GLY A C 1
ATOM 760 O O . GLY A 1 90 ? -7.32000 48.32500 -18.54100 1.000 27.70000 232 GLY A O 1
ATOM 761 N N . ILE A 1 91 ? -7.62600 46.10200 -18.40600 1.000 24.75000 233 ILE A N 1
ATOM 762 C CA . ILE A 1 91 ? -6.56700 45.84500 -19.37700 1.000 24.20000 233 ILE A CA 1
ATOM 763 C C . ILE A 1 91 ? -6.89300 46.55500 -20.68500 1.000 25.96000 233 ILE A C 1
ATOM 764 O O . ILE A 1 91 ? -8.03800 46.53400 -21.15700 1.000 24.52000 233 ILE A O 1
ATOM 769 N N . ASP A 1 92 ? -5.89400 47.22900 -21.25700 1.000 25.42000 234 ASP A N 1
ATOM 770 C CA . ASP A 1 92 ? -6.10100 48.00300 -22.47800 1.000 25.32000 234 ASP A CA 1
ATOM 771 C C . ASP A 1 92 ? -6.37400 47.04800 -23.63300 1.000 26.74000 234 ASP A C 1
ATOM 772 O O . ASP A 1 92 ? -5.56900 46.15300 -23.90800 1.000 32.22000 234 ASP A O 1
ATOM 777 N N . ARG A 1 93 ? -7.51500 47.21800 -24.29600 1.000 25.22000 235 ARG A N 1
ATOM 778 C CA . ARG A 1 93 ? -7.87500 46.32000 -25.38800 1.000 25.15000 235 ARG A CA 1
ATOM 779 C C . ARG A 1 93 ? -7.24900 46.72400 -26.71500 1.000 25.83000 235 ARG A C 1
ATOM 780 O O . ARG A 1 93 ? -7.10400 45.87600 -27.60200 1.000 26.38000 235 ARG A O 1
ATOM 788 N N . LYS A 1 94 ? -6.88500 47.99200 -26.87900 1.000 27.64000 236 LYS A N 1
ATOM 789 C CA . LYS A 1 94 ? -6.40900 48.49100 -28.16100 1.000 28.04000 236 LYS A CA 1
ATOM 790 C C . LYS A 1 94 ? -4.90500 48.71300 -28.18800 1.000 31.00000 236 LYS A C 1
ATOM 791 O O . LYS A 1 94 ? -4.38700 49.25500 -29.17200 1.000 33.33000 236 LYS A O 1
ATOM 797 N N . GLY A 1 95 ? -4.19300 48.30100 -27.13900 1.000 30.78000 237 GLY A N 1
ATOM 798 C CA . GLY A 1 95 ? -2.77900 48.57900 -27.04300 1.000 32.13000 237 GLY A CA 1
ATOM 799 C C . GLY A 1 95 ? -1.92600 47.66300 -27.89800 1.000 31.19000 237 GLY A C 1
ATOM 800 O O . GLY A 1 95 ? -2.29800 46.54600 -28.25000 1.000 30.85000 237 GLY A O 1
ATOM 801 N N . GLU A 1 96 ? -0.74200 48.16400 -28.22800 1.000 33.33000 238 GLU A N 1
ATOM 802 C CA . GLU A 1 96 ? 0.30400 47.56900 -29.04700 1.000 36.55000 238 GLU A CA 1
ATOM 803 C C . GLU A 1 96 ? 1.47300 47.05200 -28.22400 1.000 32.00000 238 GLU A C 1
ATOM 804 O O . GLU A 1 96 ? 2.42500 46.50900 -28.79500 1.000 33.31000 238 GLU A O 1
ATOM 810 N N . GLU A 1 97 ? 1.53700 47.41500 -26.95100 1.000 27.37000 239 GLU A N 1
ATOM 811 C CA . GLU A 1 97 ? 2.73000 47.22100 -26.14600 1.000 25.66000 239 GLU A CA 1
ATOM 812 C C . GLU A 1 97 ? 2.47700 46.18700 -25.05800 1.000 22.68000 239 GLU A C 1
ATOM 813 O O . GLU A 1 97 ? 1.33400 45.80800 -24.77300 1.000 23.25000 239 GLU A O 1
ATOM 819 N N . ARG A 1 98 ? 3.57300 45.71500 -24.45700 1.000 23.29000 240 ARG A N 1
ATOM 820 C CA . ARG A 1 98 ? 3.48700 44.57200 -23.55300 1.000 22.59000 240 ARG A CA 1
ATOM 821 C C . ARG A 1 98 ? 2.67500 44.86300 -22.29200 1.000 23.73000 240 ARG A C 1
ATOM 822 O O . ARG A 1 98 ? 2.22300 43.92100 -21.63000 1.000 23.72000 240 ARG A O 1
ATOM 830 N N . ASN A 1 99 ? 2.45500 46.13300 -21.95100 1.000 23.42000 241 ASN A N 1
ATOM 831 C CA . ASN A 1 99 ? 1.61300 46.42300 -20.79600 1.000 24.26000 241 ASN A CA 1
ATOM 832 C C . ASN A 1 99 ? 0.18500 45.95300 -20.99900 1.000 24.95000 241 ASN A C 1
ATOM 833 O O . ASN A 1 99 ? -0.55600 45.82500 -20.01900 1.000 26.52000 241 ASN A O 1
ATOM 838 N N . SER A 1 100 ? -0.22700 45.69400 -22.23900 1.000 24.11000 242 SER A N 1
ATOM 839 C CA . SER A 1 100 ? -1.56400 45.22400 -22.56200 1.000 23.65000 242 SER A CA 1
ATOM 840 C C . SER A 1 100 ? -1.62800 43.72800 -22.84500 1.000 23.07000 242 SER A C 1
ATOM 841 O O . SER A 1 100 ? -2.67400 43.23900 -23.29300 1.000 22.62000 242 SER A O 1
ATOM 844 N N . CYS A 1 101 ? -0.52500 42.99900 -22.69500 1.000 21.57000 243 CYS A N 1
ATOM 845 C CA . CYS A 1 101 ? -0.64800 41.54600 -22.72900 1.000 21.01000 243 CYS A CA 1
ATOM 846 C C . CYS A 1 101 ? -0.54300 40.98900 -21.31300 1.000 20.96000 243 CYS A C 1
ATOM 847 O O . CYS A 1 101 ? -0.05500 41.65300 -20.39900 1.000 21.54000 243 CYS A O 1
ATOM 850 N N . ILE A 1 102 ? -0.97300 39.73000 -21.16200 1.000 20.82000 244 ILE A N 1
ATOM 851 C CA . ILE A 1 102 ? -1.16500 39.15800 -19.82700 1.000 20.37000 244 ILE A CA 1
ATOM 852 C C . ILE A 1 102 ? 0.12500 38.72100 -19.15500 1.000 19.79000 244 ILE A C 1
ATOM 853 O O . ILE A 1 102 ? 0.08100 38.24000 -18.01200 1.000 21.12000 244 ILE A O 1
ATOM 858 N N . SER A 1 103 ? 1.27300 38.89000 -19.80700 1.000 20.16000 245 SER A N 1
ATOM 859 C CA . SER A 1 103 ? 2.56500 38.67600 -19.16400 1.000 21.07000 245 SER A CA 1
ATOM 860 C C . SER A 1 103 ? 3.30600 39.97700 -18.88400 1.000 21.13000 245 SER A C 1
ATOM 861 O O . SER A 1 103 ? 4.44100 39.93700 -18.39500 1.000 21.88000 245 SER A O 1
ATOM 864 N N . GLY A 1 104 ? 2.69000 41.12700 -19.15500 1.000 21.36000 246 GLY A N 1
ATOM 865 C CA . GLY A 1 104 ? 3.43600 42.37300 -19.11600 1.000 24.00000 246 GLY A CA 1
ATOM 866 C C . GLY A 1 104 ? 2.97100 43.47800 -18.18400 1.000 23.74000 246 GLY A C 1
ATOM 867 O O . GLY A 1 104 ? 3.34000 44.63900 -18.38700 1.000 25.28000 246 GLY A O 1
ATOM 868 N N . ASN A 1 105 ? 2.18800 43.17000 -17.15500 1.000 22.78000 247 ASN A N 1
ATOM 869 C CA . ASN A 1 105 ? 1.73000 44.23400 -16.27000 1.000 22.35000 247 ASN A CA 1
ATOM 870 C C . ASN A 1 105 ? 1.56200 43.69000 -14.85600 1.000 22.81000 247 ASN A C 1
ATOM 871 O O . ASN A 1 105 ? 1.65200 42.48300 -14.61700 1.000 22.53000 247 ASN A O 1
ATOM 876 N N . ASN A 1 106 ? 1.33100 44.59900 -13.91100 1.000 23.80000 248 ASN A N 1
ATOM 877 C CA . ASN A 1 106 ? 1.30600 44.23200 -12.49900 1.000 24.91000 248 ASN A CA 1
ATOM 878 C C . ASN A 1 106 ? -0.08000 43.83800 -11.99500 1.000 24.03000 248 ASN A C 1
ATOM 879 O O . ASN A 1 106 ? -0.25700 43.66800 -10.78600 1.000 25.65000 248 ASN A O 1
ATOM 884 N N . PHE A 1 107 ? -1.06700 43.70800 -12.88200 1.000 22.29000 249 PHE A N 1
ATOM 885 C CA . PHE A 1 107 ? -2.41000 43.29100 -12.49600 1.000 22.14000 249 PHE A CA 1
ATOM 886 C C . PHE A 1 107 ? -2.84500 42.04000 -13.25200 1.000 22.31000 249 PHE A C 1
ATOM 887 O O . PHE A 1 107 ? -4.03300 41.69700 -13.25400 1.000 23.31000 249 PHE A O 1
ATOM 895 N N . SER A 1 108 ? -1.89700 41.35000 -13.88500 1.000 21.08000 250 SER A N 1
ATOM 896 C CA . SER A 1 108 ? -2.18000 40.11400 -14.59600 1.000 20.89000 250 SER A CA 1
ATOM 897 C C . SER A 1 108 ? -1.07900 39.10900 -14.29100 1.000 20.73000 250 SER A C 1
ATOM 898 O O . SER A 1 108 ? 0.08800 39.47600 -14.10500 1.000 21.50000 250 SER A O 1
ATOM 901 N N . TRP A 1 109 ? -1.46500 37.83700 -14.28300 1.000 19.63000 251 TRP A N 1
ATOM 902 C CA . TRP A 1 109 ? -0.54900 36.73800 -14.02300 1.000 19.26000 251 TRP A CA 1
ATOM 903 C C . TRP A 1 109 ? -0.86600 35.66000 -15.04100 1.000 20.14000 251 TRP A C 1
ATOM 904 O O . TRP A 1 109 ? -2.04200 35.41400 -15.31700 1.000 22.41000 251 TRP A O 1
ATOM 915 N N . SER A 1 110 ? 0.16100 35.02300 -15.60300 1.000 19.26000 252 SER A N 1
ATOM 916 C CA . SER A 1 110 ? -0.15400 33.97700 -16.56600 1.000 19.28000 252 SER A CA 1
ATOM 917 C C . SER A 1 110 ? 0.93100 32.90800 -16.62400 1.000 19.49000 252 SER A C 1
ATOM 918 O O . SER A 1 110 ? 2.08800 33.12600 -16.26100 1.000 21.07000 252 SER A O 1
ATOM 921 N N . LEU A 1 111 ? 0.51000 31.76000 -17.14100 1.000 18.92000 253 LEU A N 1
ATOM 922 C CA . LEU A 1 111 ? 1.37600 30.61500 -17.35200 1.000 19.63000 253 LEU A CA 1
ATOM 923 C C . LEU A 1 111 ? 1.44100 30.35400 -18.84900 1.000 19.38000 253 LEU A C 1
ATOM 924 O O . LEU A 1 111 ? 0.40200 30.20900 -19.50200 1.000 20.59000 253 LEU A O 1
ATOM 929 N N . GLN A 1 112 ? 2.65800 30.30100 -19.38300 1.000 19.41000 254 GLN A N 1
ATOM 930 C CA . GLN A 1 112 ? 2.90000 30.08700 -20.80200 1.000 18.83000 254 GLN A CA 1
ATOM 931 C C . GLN A 1 112 ? 3.35500 28.65200 -21.02900 1.000 20.20000 254 GLN A C 1
ATOM 932 O O . GLN A 1 112 ? 4.12600 28.10800 -20.23800 1.000 23.05000 254 GLN A O 1
ATOM 938 N N . TRP A 1 113 ? 2.87700 28.04400 -22.11300 1.000 21.40000 255 TRP A N 1
ATOM 939 C CA . TRP A 1 113 ? 3.41300 26.78000 -22.60200 1.000 21.26000 255 TRP A CA 1
ATOM 940 C C . TRP A 1 113 ? 4.19100 27.05000 -23.88400 1.000 23.49000 255 TRP A C 1
ATOM 941 O O . TRP A 1 113 ? 3.64900 27.64000 -24.82000 1.000 22.57000 255 TRP A O 1
ATOM 952 N N . ASN A 1 114 ? 5.46000 26.63300 -23.92800 1.000 25.22000 256 ASN A N 1
ATOM 953 C CA . ASN A 1 114 ? 6.32800 26.95500 -25.05700 1.000 28.15000 256 ASN A CA 1
ATOM 954 C C . ASN A 1 114 ? 6.64800 25.75800 -25.94600 1.000 30.47000 256 ASN A C 1
ATOM 955 O O . ASN A 1 114 ? 7.51700 25.86500 -26.81400 1.000 31.49000 256 ASN A O 1
ATOM 960 N N . GLY A 1 115 ? 5.99600 24.61800 -25.73700 1.000 30.57000 257 GLY A N 1
ATOM 961 C CA . GLY A 1 115 ? 6.25600 23.41900 -26.50400 1.000 34.56000 257 GLY A CA 1
ATOM 962 C C . GLY A 1 115 ? 7.03100 22.35600 -25.75900 1.000 37.91000 257 GLY A C 1
ATOM 963 O O . GLY A 1 115 ? 6.95700 21.17800 -26.13400 1.000 37.63000 257 GLY A O 1
ATOM 964 N N . LYS A 1 116 ? 7.78500 22.72800 -24.72500 1.000 40.81000 258 LYS A N 1
ATOM 965 C CA . LYS A 1 116 ? 8.31300 21.68900 -23.84000 1.000 45.08000 258 LYS A CA 1
ATOM 966 C C . LYS A 1 116 ? 8.39500 22.07500 -22.37400 1.000 39.86000 258 LYS A C 1
ATOM 967 O O . LYS A 1 116 ? 8.54900 21.17200 -21.54700 1.000 40.47000 258 LYS A O 1
ATOM 973 N N . GLU A 1 117 ? 8.22400 23.34000 -21.98700 1.000 34.11000 259 GLU A N 1
ATOM 974 C CA A GLU A 1 117 ? 8.16600 23.70800 -20.58000 0.500 31.29000 259 GLU A CA 1
ATOM 975 C CA B GLU A 1 117 ? 8.16300 23.70700 -20.58000 0.500 31.61000 259 GLU A CA 1
ATOM 976 C C . GLU A 1 117 ? 7.14400 24.81800 -20.37400 1.000 28.55000 259 GLU A C 1
ATOM 977 O O . GLU A 1 117 ? 6.81900 25.57900 -21.29100 1.000 25.72000 259 GLU A O 1
ATOM 988 N N . PHE A 1 118 ? 6.63700 24.89300 -19.15400 1.000 25.13000 260 PHE A N 1
ATOM 989 C CA . PHE A 1 118 ? 5.81200 26.01100 -18.73500 1.000 22.32000 260 PHE A CA 1
ATOM 990 C C . PHE A 1 118 ? 6.71200 27.12500 -18.21600 1.000 22.84000 260 PHE A C 1
ATOM 991 O O . PHE A 1 118 ? 7.83000 26.87800 -17.75500 1.000 24.24000 260 PHE A O 1
ATOM 999 N N . THR A 1 119 ? 6.22000 28.36200 -18.31200 1.000 21.95000 261 THR A N 1
ATOM 1000 C CA . THR A 1 119 ? 6.91600 29.52800 -17.78400 1.000 21.22000 261 THR A CA 1
ATOM 1001 C C . THR A 1 119 ? 5.89600 30.39100 -17.05800 1.000 21.10000 261 THR A C 1
ATOM 1002 O O . THR A 1 119 ? 4.82000 30.66700 -17.60100 1.000 20.99000 261 THR A O 1
ATOM 1006 N N . ALA A 1 120 ? 6.22500 30.79700 -15.83000 1.000 22.59000 262 ALA A N 1
ATOM 1007 C CA . ALA A 1 120 ? 5.36800 31.67100 -15.04100 1.000 21.48000 262 ALA A CA 1
ATOM 1008 C C . ALA A 1 120 ? 5.70800 33.12000 -15.36400 1.000 20.94000 262 ALA A C 1
ATOM 1009 O O . ALA A 1 120 ? 6.88500 33.49700 -15.38200 1.000 23.57000 262 ALA A O 1
ATOM 1011 N N . TRP A 1 121 ? 4.68100 33.93200 -15.60600 1.000 20.62000 263 TRP A N 1
ATOM 1012 C CA . TRP A 1 121 ? 4.86000 35.32500 -15.98300 1.000 20.42000 263 TRP A CA 1
ATOM 1013 C C . TRP A 1 121 ? 4.09500 36.25200 -15.05200 1.000 21.42000 263 TRP A C 1
ATOM 1014 O O . TRP A 1 121 ? 2.91300 36.02600 -14.75800 1.000 21.32000 263 TRP A O 1
ATOM 1025 N N . TYR A 1 122 ? 4.76200 37.32400 -14.63600 1.000 22.46000 264 TYR A N 1
ATOM 1026 C CA . TYR A 1 122 ? 4.09900 38.43200 -13.96300 1.000 22.24000 264 TYR A CA 1
ATOM 1027 C C . TYR A 1 122 ? 4.89500 39.69600 -14.23700 1.000 24.67000 264 TYR A C 1
ATOM 1028 O O . TYR A 1 122 ? 6.09400 39.73700 -13.95500 1.000 24.56000 264 TYR A O 1
ATOM 1037 N N . SER A 1 123 ? 4.23300 40.71500 -14.78400 1.000 23.98000 265 SER A N 1
ATOM 1038 C CA . SER A 1 123 ? 4.79100 42.06500 -14.88900 1.000 25.06000 265 SER A CA 1
ATOM 1039 C C . SER A 1 123 ? 6.18300 42.06800 -15.51700 1.000 24.62000 265 SER A C 1
ATOM 1040 O O . SER A 1 123 ? 7.14300 42.61700 -14.96600 1.000 25.71000 265 SER A O 1
ATOM 1043 N N . ASP A 1 124 ? 6.28800 41.44100 -16.68900 1.000 24.24000 266 ASP A N 1
ATOM 1044 C CA . ASP A 1 124 ? 7.51600 41.40300 -17.48300 1.000 25.72000 266 ASP A CA 1
ATOM 1045 C C . ASP A 1 124 ? 8.62300 40.57900 -16.83900 1.000 26.27000 266 ASP A C 1
ATOM 1046 O O . ASP A 1 124 ? 9.78300 40.67700 -17.25900 1.000 29.29000 266 ASP A O 1
ATOM 1051 N N . MET A 1 125 ? 8.30600 39.77300 -15.83400 1.000 25.89000 267 MET A N 1
ATOM 1052 C CA A MET A 1 125 ? 9.26100 38.85900 -15.22600 0.510 27.13000 267 MET A CA 1
ATOM 1053 C CA B MET A 1 125 ? 9.26100 38.85800 -15.22600 0.490 27.45000 267 MET A CA 1
ATOM 1054 C C . MET A 1 125 ? 8.82300 37.43400 -15.52900 1.000 25.82000 267 MET A C 1
ATOM 1055 O O . MET A 1 125 ? 7.64800 37.09400 -15.36000 1.000 26.94000 267 MET A O 1
ATOM 1064 N N . GLU A 1 126 ? 9.75900 36.61200 -15.98800 1.000 26.85000 268 GLU A N 1
ATOM 1065 C CA . GLU A 1 126 ? 9.45800 35.23900 -16.36500 1.000 27.92000 268 GLU A CA 1
ATOM 1066 C C . GLU A 1 126 ? 10.29800 34.27900 -15.54500 1.000 28.33000 268 GLU A C 1
ATOM 1067 O O . GLU A 1 126 ? 11.47400 34.54400 -15.27300 1.000 30.39000 268 GLU A O 1
ATOM 1073 N N . THR A 1 127 ? 9.68200 33.16600 -15.15800 1.000 28.23000 269 THR A N 1
ATOM 1074 C CA . THR A 1 127 ? 10.35600 32.11000 -14.40900 1.000 29.64000 269 THR A CA 1
ATOM 1075 C C . THR A 1 127 ? 10.12300 30.80400 -15.15300 1.000 28.47000 269 THR A C 1
ATOM 1076 O O . THR A 1 127 ? 9.01700 30.23900 -15.08300 1.000 26.24000 269 THR A O 1
ATOM 1080 N N . PRO A 1 128 ? 11.10900 30.31400 -15.90200 1.000 30.32000 270 PRO A N 1
ATOM 1081 C CA . PRO A 1 128 ? 10.94700 29.00800 -16.54800 1.000 30.44000 270 PRO A CA 1
ATOM 1082 C C . PRO A 1 128 ? 10.81400 27.90800 -15.50900 1.000 30.20000 270 PRO A C 1
ATOM 1083 O O . PRO A 1 128 ? 11.49100 27.91300 -14.47900 1.000 32.47000 270 PRO A O 1
ATOM 1087 N N . LEU A 1 129 ? 9.91900 26.96800 -15.78500 1.000 29.03000 271 LEU A N 1
ATOM 1088 C CA . LEU A 1 129 ? 9.64800 25.84500 -14.90400 1.000 30.95000 271 LEU A CA 1
ATOM 1089 C C . LEU A 1 129 ? 10.09700 24.54800 -15.56900 1.000 33.01000 271 LEU A C 1
ATOM 1090 O O . LEU A 1 129 ? 10.31600 24.49200 -16.77900 1.000 36.21000 271 LEU A O 1
ATOM 1095 N N . LYS A 1 130 ? 10.24800 23.49700 -14.76500 1.000 35.80000 272 LYS A N 1
ATOM 1096 C CA . LYS A 1 130 ? 10.68800 22.20200 -15.27700 1.000 39.26000 272 LYS A CA 1
ATOM 1097 C C . LYS A 1 130 ? 9.62700 21.12100 -15.07100 1.000 38.62000 272 LYS A C 1
ATOM 1098 O O . LYS A 1 130 ? 9.95100 19.94000 -14.95700 1.000 39.79000 272 LYS A O 1
ATOM 1104 N N . ALA A 1 131 ? 8.35100 21.51400 -15.04500 1.000 38.92000 273 ALA A N 1
ATOM 1105 C CA . ALA A 1 131 ? 7.27300 20.60300 -14.67500 1.000 41.01000 273 ALA A CA 1
ATOM 1106 C C . ALA A 1 131 ? 6.92700 19.57900 -15.75000 1.000 45.29000 273 ALA A C 1
ATOM 1107 O O . ALA A 1 131 ? 6.14400 18.66400 -15.47300 1.000 47.09000 273 ALA A O 1
ATOM 1109 N N . GLY A 1 132 ? 7.47100 19.69600 -16.95500 1.000 45.30000 274 GLY A N 1
ATOM 1110 C CA . GLY A 1 132 ? 7.09800 18.79500 -18.01900 1.000 43.65000 274 GLY A CA 1
ATOM 1111 C C . GLY A 1 132 ? 5.69000 19.08200 -18.49800 1.000 39.95000 274 GLY A C 1
ATOM 1112 O O . GLY A 1 132 ? 5.02200 19.99700 -18.01000 1.000 40.96000 274 GLY A O 1
ATOM 1113 N N . PRO A 1 133 ? 5.20800 18.30200 -19.45900 1.000 35.67000 275 PRO A N 1
ATOM 1114 C CA . PRO A 1 133 ? 3.95700 18.65700 -20.13500 1.000 31.97000 275 PRO A CA 1
ATOM 1115 C C . PRO A 1 133 ? 2.71000 18.21700 -19.38400 1.000 29.37000 275 PRO A C 1
ATOM 1116 O O . PRO A 1 133 ? 2.67400 17.17900 -18.71900 1.000 30.78000 275 PRO A O 1
ATOM 1120 N N . PHE A 1 134 ? 1.67000 19.03400 -19.52000 1.000 25.56000 276 PHE A N 1
ATOM 1121 C CA . PHE A 1 134 ? 0.32400 18.68800 -19.07500 1.000 23.79000 276 PHE A CA 1
ATOM 1122 C C . PHE A 1 134 ? -0.64200 19.28400 -20.08200 1.000 25.16000 276 PHE A C 1
ATOM 1123 O O . PHE A 1 134 ? -0.64500 20.50100 -20.29100 1.000 28.25000 276 PHE A O 1
ATOM 1131 N N . ARG A 1 135 ? -1.46200 18.43800 -20.70200 1.000 23.62000 277 ARG A N 1
ATOM 1132 C CA . ARG A 1 135 ? -2.48400 18.95700 -21.60300 1.000 24.63000 277 ARG A CA 1
ATOM 1133 C C . ARG A 1 135 ? -3.57200 19.70000 -20.83900 1.000 23.04000 277 ARG A C 1
ATOM 1134 O O . ARG A 1 135 ? -4.09300 20.71100 -21.31900 1.000 24.44000 277 ARG A O 1
ATOM 1142 N N . ARG A 1 136 ? -3.95300 19.20400 -19.66700 1.000 22.27000 278 ARG A N 1
ATOM 1143 C CA . ARG A 1 136 ? -5.04100 19.78500 -18.89700 1.000 20.58000 278 ARG A CA 1
ATOM 1144 C C . ARG A 1 136 ? -4.49500 20.46700 -17.65600 1.000 19.96000 278 ARG A C 1
ATOM 1145 O O . ARG A 1 136 ? -3.72900 19.86800 -16.89300 1.000 22.29000 278 ARG A O 1
ATOM 1153 N N . LEU A 1 137 ? -4.90600 21.71200 -17.45700 1.000 20.05000 279 LEU A N 1
ATOM 1154 C CA . LEU A 1 137 ? -4.52900 22.49500 -16.29200 1.000 20.39000 279 LEU A CA 1
ATOM 1155 C C . LEU A 1 137 ? -5.76400 22.80600 -15.46000 1.000 20.11000 279 LEU A C 1
ATOM 1156 O O . LEU A 1 137 ? -6.81200 23.18000 -16.00300 1.000 20.75000 279 LEU A O 1
ATOM 1161 N N . GLY A 1 138 ? -5.63300 22.63700 -14.15000 1.000 20.11000 280 GLY A N 1
ATOM 1162 C CA . GLY A 1 138 ? -6.61800 23.12300 -13.20400 1.000 19.70000 280 GLY A CA 1
ATOM 1163 C C . GLY A 1 138 ? -6.14800 24.45600 -12.66300 1.000 20.70000 280 GLY A C 1
ATOM 1164 O O . GLY A 1 138 ? -5.00000 24.59500 -12.23500 1.000 21.49000 280 GLY A O 1
ATOM 1165 N N . VAL A 1 139 ? -7.02700 25.45200 -12.73300 1.000 19.54000 281 VAL A N 1
ATOM 1166 C CA . VAL A 1 139 ? -6.71700 26.81500 -12.32200 1.000 19.36000 281 VAL A CA 1
ATOM 1167 C C . VAL A 1 139 ? -7.48700 27.09300 -11.04100 1.000 19.04000 281 VAL A C 1
ATOM 1168 O O . VAL A 1 139 ? -8.72600 27.10000 -11.04100 1.000 19.76000 281 VAL A O 1
ATOM 1172 N N . TYR A 1 140 ? -6.75600 27.31300 -9.95100 1.000 19.38000 282 TYR A N 1
ATOM 1173 C CA . TYR A 1 140 ? -7.33600 27.51900 -8.63600 1.000 20.53000 282 TYR A CA 1
ATOM 1174 C C . TYR A 1 140 ? -7.04700 28.94300 -8.19100 1.000 19.80000 282 TYR A C 1
ATOM 1175 O O . TYR A 1 140 ? -5.88900 29.37100 -8.19000 1.000 20.92000 282 TYR A O 1
ATOM 1184 N N . ILE A 1 141 ? -8.09800 29.67200 -7.82800 1.000 20.49000 283 ILE A N 1
ATOM 1185 C CA . ILE A 1 141 ? -7.99600 31.06100 -7.40400 1.000 20.06000 283 ILE A CA 1
ATOM 1186 C C . ILE A 1 141 ? -8.53200 31.14200 -5.98700 1.000 21.20000 283 ILE A C 1
ATOM 1187 O O . ILE A 1 141 ? -9.68500 30.77200 -5.73500 1.000 22.55000 283 ILE A O 1
ATOM 1192 N N . ASP A 1 142 ? -7.70600 31.61100 -5.06200 1.000 21.75000 284 ASP A N 1
ATOM 1193 C CA . ASP A 1 142 ? -8.15400 31.92400 -3.70700 1.000 23.41000 284 ASP A CA 1
ATOM 1194 C C . ASP A 1 142 ? -7.99200 33.43300 -3.57800 1.000 25.68000 284 ASP A C 1
ATOM 1195 O O . ASP A 1 142 ? -6.91400 33.92300 -3.24600 1.000 25.81000 284 ASP A O 1
ATOM 1200 N N . PHE A 1 143 ? -9.07300 34.16300 -3.87300 1.000 26.00000 285 PHE A N 1
ATOM 1201 C CA . PHE A 1 143 ? -8.99000 35.61900 -3.97900 1.000 25.80000 285 PHE A CA 1
ATOM 1202 C C . PHE A 1 143 ? -8.62000 36.27200 -2.65400 1.000 29.56000 285 PHE A C 1
ATOM 1203 O O . PHE A 1 143 ? -7.63200 37.02600 -2.61700 1.000 30.18000 285 PHE A O 1
ATOM 1211 N N . PRO A 1 144 ? -9.32600 36.03800 -1.54600 1.000 34.96000 286 PRO A N 1
ATOM 1212 C CA . PRO A 1 144 ? -8.88000 36.66500 -0.29300 1.000 37.67000 286 PRO A CA 1
ATOM 1213 C C . PRO A 1 144 ? -7.52000 36.16900 0.17400 1.000 38.82000 286 PRO A C 1
ATOM 1214 O O . PRO A 1 144 ? -6.81600 36.90200 0.87900 1.000 41.16000 286 PRO A O 1
ATOM 1218 N N . GLY A 1 145 ? -7.10700 34.96700 -0.23300 1.000 37.86000 287 GLY A N 1
ATOM 1219 C CA . GLY A 1 145 ? -5.79900 34.45200 0.12800 1.000 33.36000 287 GLY A CA 1
ATOM 1220 C C . GLY A 1 145 ? -4.66800 34.87500 -0.78100 1.000 32.74000 287 GLY A C 1
ATOM 1221 O O . GLY A 1 145 ? -3.49800 34.58400 -0.49400 1.000 33.60000 287 GLY A O 1
ATOM 1222 N N . GLY A 1 146 ? -4.98900 35.55800 -1.87500 1.000 30.55000 288 GLY A N 1
ATOM 1223 C CA . GLY A 1 146 ? -3.97800 35.99000 -2.82200 1.000 29.27000 288 GLY A CA 1
ATOM 1224 C C . GLY A 1 146 ? -3.25700 34.85300 -3.51200 1.000 29.52000 288 GLY A C 1
ATOM 1225 O O . GLY A 1 146 ? -2.04400 34.94300 -3.74300 1.000 32.51000 288 GLY A O 1
ATOM 1226 N N . ILE A 1 147 ? -3.97200 33.78200 -3.85700 1.000 24.81000 289 ILE A N 1
ATOM 1227 C CA . ILE A 1 147 ? -3.36800 32.60900 -4.47700 1.000 25.47000 289 ILE A CA 1
ATOM 1228 C C . ILE A 1 147 ? -3.93400 32.43300 -5.87500 1.000 23.33000 289 ILE A C 1
ATOM 1229 O O . ILE A 1 147 ? -5.15500 32.44700 -6.06500 1.000 24.62000 289 ILE A O 1
ATOM 1234 N N . LEU A 1 148 ? -3.04600 32.23100 -6.84300 1.000 21.63000 290 LEU A N 1
ATOM 1235 C CA . LEU A 1 148 ? -3.40600 31.67900 -8.14300 1.000 21.11000 290 LEU A CA 1
ATOM 1236 C C . LEU A 1 148 ? -2.49600 30.48400 -8.36700 1.000 20.37000 290 LEU A C 1
ATOM 1237 O O . LEU A 1 148 ? -1.27200 30.64200 -8.44900 1.000 21.90000 290 LEU A O 1
ATOM 1242 N N . SER A 1 149 ? -3.07800 29.29000 -8.44900 1.000 20.01000 291 SER A N 1
ATOM 1243 C CA . SER A 1 149 ? -2.29600 28.07400 -8.61200 1.000 21.26000 291 SER A CA 1
ATOM 1244 C C . SER A 1 149 ? -2.71700 27.32800 -9.86900 1.000 19.83000 291 SER A C 1
ATOM 1245 O O . SER A 1 149 ? -3.90700 27.26200 -10.20100 1.000 22.06000 291 SER A O 1
ATOM 1248 N N . PHE A 1 150 ? -1.73300 26.74300 -10.54800 1.000 19.48000 292 PHE A N 1
ATOM 1249 C CA . PHE A 1 150 ? -1.95600 25.93800 -11.73900 1.000 20.28000 292 PHE A CA 1
ATOM 1250 C C . PHE A 1 150 ? -1.54400 24.50800 -11.43400 1.000 19.85000 292 PHE A C 1
ATOM 1251 O O . PHE A 1 150 ? -0.42900 24.27800 -10.95300 1.000 20.78000 292 PHE A O 1
ATOM 1259 N N . TYR A 1 151 ? -2.44700 23.55700 -11.69200 1.000 20.24000 293 TYR A N 1
ATOM 1260 C CA . TYR A 1 151 ? -2.18600 22.14000 -11.47600 1.000 20.37000 293 TYR A CA 1
ATOM 1261 C C . TYR A 1 151 ? -2.29000 21.38800 -12.79400 1.000 20.22000 293 TYR A C 1
ATOM 1262 O O . TYR A 1 151 ? -3.21600 21.61000 -13.57200 1.000 23.01000 293 TYR A O 1
ATOM 1271 N N . GLY A 1 152 ? -1.35500 20.47400 -13.03400 1.000 19.63000 294 GLY A N 1
ATOM 1272 C CA . GLY A 1 152 ? -1.53400 19.52700 -14.11800 1.000 20.55000 294 GLY A CA 1
ATOM 1273 C C . GLY A 1 152 ? -2.50900 18.45300 -13.68100 1.000 21.02000 294 GLY A C 1
ATOM 1274 O O . GLY A 1 152 ? -2.36300 17.87300 -12.60200 1.000 24.96000 294 GLY A O 1
ATOM 1275 N N . VAL A 1 153 ? -3.51200 18.18500 -14.51300 1.000 21.60000 295 VAL A N 1
ATOM 1276 C CA . VAL A 1 153 ? -4.59800 17.2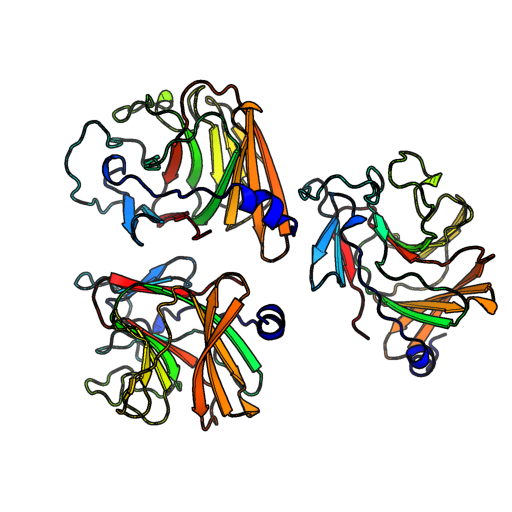8600 -14.14600 1.000 23.22000 295 VAL A CA 1
ATOM 1277 C C . VAL A 1 153 ? -4.56100 16.07700 -15.06600 1.000 25.46000 295 VAL A C 1
ATOM 1278 O O . VAL A 1 153 ? -4.68600 16.21200 -16.28800 1.000 26.54000 295 VAL A O 1
ATOM 1282 N N . GLU A 1 154 ? -4.41100 14.89600 -14.47900 1.000 29.71000 296 GLU A N 1
ATOM 1283 C CA . GLU A 1 154 ? -4.55200 13.63300 -15.18300 1.000 40.02000 296 GLU A CA 1
ATOM 1284 C C . GLU A 1 154 ? -5.65900 12.83000 -14.50400 1.000 48.98000 296 GLU A C 1
ATOM 1285 O O . GLU A 1 154 ? -6.25800 13.28200 -13.52400 1.000 56.52000 296 GLU A O 1
ATOM 1291 N N . TYR A 1 155 ? -5.94500 11.64500 -15.05000 1.000 52.05000 297 TYR A N 1
ATOM 1292 C CA . TYR A 1 155 ? -7.04900 10.81700 -14.57000 1.000 57.13000 297 TYR A CA 1
ATOM 1293 C C . TYR A 1 155 ? -7.13300 10.77000 -13.04600 1.000 59.48000 297 TYR A C 1
ATOM 1294 O O . TYR A 1 155 ? -8.11500 11.22400 -12.44600 1.000 59.60000 297 TYR A O 1
ATOM 1303 N N . ASP A 1 156 ? -6.09800 10.23900 -12.40200 1.000 62.30000 298 ASP A N 1
ATOM 1304 C CA . ASP A 1 156 ? -6.11100 10.03500 -10.95900 1.000 68.53000 298 ASP A CA 1
ATOM 1305 C C . ASP A 1 156 ? -5.12200 10.93200 -10.22600 1.000 61.45000 298 ASP A C 1
ATOM 1306 O O . ASP A 1 156 ? -4.69900 10.59300 -9.11500 1.000 62.10000 298 ASP A O 1
ATOM 1311 N N . THR A 1 157 ? -4.73400 12.06400 -10.81800 1.000 52.38000 299 THR A N 1
ATOM 1312 C CA . THR A 1 157 ? -3.66600 12.86600 -10.23600 1.000 41.17000 299 THR A CA 1
ATOM 1313 C C . THR A 1 157 ? -3.88600 14.35100 -10.49400 1.000 31.26000 299 THR A C 1
ATOM 1314 O O . THR A 1 157 ? -4.38200 14.75400 -11.55000 1.000 31.53000 299 THR A O 1
ATOM 1318 N N . MET A 1 158 ? -3.47500 15.16000 -9.52000 1.000 25.48000 300 MET A N 1
ATOM 1319 C CA . MET A 1 158 ? -3.20900 16.57500 -9.72000 1.000 22.82000 300 MET A CA 1
ATOM 1320 C C . MET A 1 158 ? -1.78000 16.84700 -9.27900 1.000 21.81000 300 MET A C 1
ATOM 1321 O O . MET A 1 158 ? -1.32300 16.29900 -8.27100 1.000 23.34000 300 MET A O 1
ATOM 1326 N N . THR A 1 159 ? -1.07500 17.70000 -10.02200 1.000 20.78000 301 THR A N 1
ATOM 1327 C CA . THR A 1 159 ? 0.31900 18.01800 -9.73100 1.000 21.75000 301 THR A CA 1
ATOM 1328 C C . THR A 1 159 ? 0.50600 19.52700 -9.79400 1.000 22.24000 301 THR A C 1
ATOM 1329 O O . THR A 1 159 ? 0.18000 20.14800 -10.80700 1.000 22.87000 301 THR A O 1
ATOM 1333 N N . LEU A 1 160 ? 1.05300 20.11500 -8.73100 1.000 22.15000 302 LEU A N 1
ATOM 1334 C CA . LEU A 1 160 ? 1.23300 21.56300 -8.70600 1.000 22.99000 302 LEU A CA 1
ATOM 1335 C C . LEU A 1 160 ? 2.30800 21.97200 -9.70400 1.000 22.69000 302 LEU A C 1
ATOM 1336 O O . LEU A 1 160 ? 3.46200 21.54700 -9.59400 1.000 25.54000 302 LEU A O 1
ATOM 1341 N N . VAL A 1 161 ? 1.92800 22.78800 -10.68300 1.000 21.19000 303 VAL A N 1
ATOM 1342 C CA . VAL A 1 161 ? 2.89000 23.34000 -11.63200 1.000 21.95000 303 VAL A CA 1
ATOM 1343 C C . VAL A 1 161 ? 3.47300 24.65200 -11.12000 1.000 21.24000 303 VAL A C 1
ATOM 1344 O O . VAL A 1 161 ? 4.68900 24.85100 -11.14400 1.000 22.13000 303 VAL A O 1
ATOM 1348 N N . HIS A 1 162 ? 2.62300 25.57000 -10.64800 1.000 22.01000 304 HIS A N 1
ATOM 1349 C CA . HIS A 1 162 ? 3.12700 26.81400 -10.08400 1.000 23.01000 304 HIS A CA 1
ATOM 1350 C C . HIS A 1 162 ? 2.05900 27.47700 -9.23300 1.000 22.45000 304 HIS A C 1
ATOM 1351 O O . HIS A 1 162 ? 0.88600 27.49700 -9.60700 1.000 22.24000 304 HIS A O 1
ATOM 1358 N N . LYS A 1 163 ? 2.49100 28.05400 -8.11100 1.000 23.21000 305 LYS A N 1
ATOM 1359 C CA . LYS A 1 163 ? 1.65000 28.87500 -7.25100 1.000 23.04000 305 LYS A CA 1
ATOM 1360 C C . LYS A 1 163 ? 2.15200 30.30900 -7.28500 1.000 23.55000 305 LYS A C 1
ATOM 1361 O O . LYS A 1 163 ? 3.31500 30.56800 -6.95300 1.000 25.87000 305 LYS A O 1
ATOM 1367 N N . PHE A 1 164 ? 1.27700 31.23200 -7.66900 1.000 21.32000 306 PHE A N 1
ATOM 1368 C CA . PHE A 1 164 ? 1.57800 32.65400 -7.60100 1.000 21.76000 306 PHE A CA 1
ATOM 1369 C C . PHE A 1 164 ? 1.07100 33.23600 -6.28800 1.000 24.29000 306 PHE A C 1
ATOM 1370 O O . PHE A 1 164 ? 0.01800 32.84200 -5.77400 1.000 24.77000 306 PHE A O 1
ATOM 1378 N N . ALA A 1 165 ? 1.80500 34.22000 -5.77500 1.000 25.30000 307 ALA A N 1
ATOM 1379 C CA . ALA A 1 165 ? 1.32200 35.08200 -4.70100 1.000 26.49000 307 ALA A CA 1
ATOM 1380 C C . ALA A 1 165 ? 0.87600 36.38100 -5.35500 1.000 24.06000 307 ALA A C 1
ATOM 1381 O O . ALA A 1 165 ? 1.69600 37.10300 -5.93200 1.000 28.23000 307 ALA A O 1
ATOM 1383 N N . CYS A 1 166 ? -0.42100 36.67400 -5.26100 1.000 25.32000 308 CYS A N 1
ATOM 1384 C CA . CYS A 1 166 ? -0.95300 37.76900 -6.05500 1.000 24.89000 308 CYS A CA 1
ATOM 1385 C C . CYS A 1 166 ? -1.61700 38.80200 -5.14900 1.000 24.90000 308 CYS A C 1
ATOM 1386 O O . CYS A 1 166 ? -2.40700 38.45500 -4.26400 1.000 28.22000 308 CYS A O 1
ATOM 1389 N N . LYS A 1 167 ? -1.37700 40.05800 -5.52300 1.000 26.96000 309 LYS A N 1
ATOM 1390 C CA . LYS A 1 167 ? -1.99500 41.17400 -4.80700 1.000 29.14000 309 LYS A CA 1
ATOM 1391 C C . LYS A 1 167 ? -3.25500 41.56700 -5.57000 1.000 27.57000 309 LYS A C 1
ATOM 1392 O O . LYS A 1 167 ? -3.26000 42.46800 -6.40800 1.000 30.76000 309 LYS A O 1
ATOM 1398 N N . PHE A 1 168 ? -4.34000 40.87000 -5.25200 1.000 26.52000 310 PHE A N 1
ATOM 1399 C CA . PHE A 1 168 ? -5.60900 41.11600 -5.92500 1.000 25.57000 310 PHE A CA 1
ATOM 1400 C C . PHE A 1 168 ? -6.25400 42.39700 -5.40400 1.000 26.47000 310 PHE A C 1
ATOM 1401 O O . PHE A 1 168 ? -6.06100 42.79400 -4.25000 1.000 30.58000 310 PHE A O 1
ATOM 1409 N N . SER A 1 169 ? -7.04200 43.03300 -6.27100 1.000 26.93000 311 SER A N 1
ATOM 1410 C CA A SER A 1 169 ? -7.75200 44.26000 -5.92600 0.690 30.10000 311 SER A CA 1
ATOM 1411 C CA B SER A 1 169 ? -7.76000 44.24900 -5.91200 0.310 28.92000 311 SER A CA 1
ATOM 1412 C C . SER A 1 169 ? -9.10600 44.29800 -6.62400 1.000 27.61000 311 SER A C 1
ATOM 1413 O O . SER A 1 169 ? -10.15800 44.24000 -5.97900 1.000 30.17000 311 SER A O 1
ATOM 1418 N N . GLU A 1 170 ? -9.08900 44.39800 -7.94500 1.000 26.74000 312 GLU A N 1
ATOM 1419 C CA . GLU A 1 170 ? -10.30700 44.41000 -8.73500 1.000 26.15000 312 GLU A CA 1
ATOM 1420 C C . GLU A 1 170 ? -10.80100 42.98000 -8.94700 1.000 24.42000 312 GLU A C 1
ATOM 1421 O O . GLU A 1 170 ? -10.03800 42.01900 -8.79800 1.000 25.43000 312 GLU A O 1
ATOM 1427 N N . PRO A 1 171 ? -12.07200 42.80600 -9.31700 1.000 23.99000 313 PRO A N 1
ATOM 1428 C CA . PRO A 1 171 ? -12.50600 41.50100 -9.83300 1.000 23.98000 313 PRO A CA 1
ATOM 1429 C C . PRO A 1 171 ? -11.58000 41.05600 -10.95700 1.000 24.04000 313 PRO A C 1
ATOM 1430 O O . PRO A 1 171 ? -11.12100 41.86800 -11.76300 1.000 25.86000 313 PRO A O 1
ATOM 1434 N N . VAL A 1 172 ? -11.29100 39.75800 -11.00400 1.000 22.32000 314 VAL A N 1
ATOM 1435 C CA . VAL A 1 172 ? -10.41900 39.21200 -12.03900 1.000 22.23000 314 VAL A CA 1
ATOM 1436 C C . VAL A 1 172 ? -11.23500 38.43900 -13.06700 1.000 21.06000 314 VAL A C 1
ATOM 1437 O O . VAL A 1 172 ? -12.26100 37.82500 -12.75600 1.000 21.64000 314 VAL A O 1
ATOM 1441 N N . TYR A 1 173 ? -10.75100 38.46600 -14.30300 1.000 20.11000 315 TYR A N 1
ATOM 1442 C CA . TYR A 1 173 ? -11.29500 37.69500 -15.40800 1.000 21.00000 315 TYR A CA 1
ATOM 1443 C C . TYR A 1 173 ? -10.26800 36.64400 -15.79100 1.000 20.06000 315 TYR A C 1
ATOM 1444 O O . TYR A 1 173 ? -9.06300 36.90600 -15.74300 1.000 20.88000 315 TYR A O 1
ATOM 1453 N N . ALA A 1 174 ? -10.73600 35.45300 -16.15900 1.000 19.03000 316 ALA A N 1
ATOM 1454 C CA . ALA A 1 174 ? -9.84000 34.50700 -16.80000 1.000 18.91000 316 ALA A CA 1
ATOM 1455 C C . ALA A 1 174 ? -9.39100 35.09800 -18.12800 1.000 18.89000 316 ALA A C 1
ATOM 1456 O O . ALA A 1 174 ? -10.18300 35.71300 -18.84800 1.000 19.54000 316 ALA A O 1
ATOM 1458 N N . ALA A 1 175 ? -8.11000 34.94300 -18.43800 1.000 17.69000 317 ALA A N 1
ATOM 1459 C CA . ALA A 1 175 ? -7.51700 35.59600 -19.59700 1.000 18.42000 317 ALA A CA 1
ATOM 1460 C C . ALA A 1 175 ? -6.68800 34.59300 -20.38000 1.000 19.00000 317 ALA A C 1
ATOM 1461 O O . ALA A 1 175 ? -6.02800 33.72100 -19.80200 1.000 18.98000 317 ALA A O 1
ATOM 1463 N N . PHE A 1 176 ? -6.71000 34.73500 -21.69600 1.000 18.53000 318 PHE A N 1
ATOM 1464 C CA . PHE A 1 176 ? -6.12500 33.75300 -22.58700 1.000 18.77000 318 PHE A CA 1
ATOM 1465 C C . PHE A 1 176 ? -5.41600 34.47400 -23.72000 1.000 19.22000 318 PHE A C 1
ATOM 1466 O O . PHE A 1 176 ? -5.93900 35.43900 -24.27900 1.000 20.88000 318 PHE A O 1
ATOM 1474 N N . TRP A 1 177 ? -4.22000 34.00700 -24.04500 1.000 19.48000 319 TRP A N 1
ATOM 1475 C CA . TRP A 1 177 ? -3.41600 34.59600 -25.10500 1.000 19.70000 319 TRP A CA 1
ATOM 1476 C C . TRP A 1 177 ? -2.93900 33.46000 -25.99600 1.000 19.50000 319 TRP A C 1
ATOM 1477 O O . TRP A 1 177 ? -2.21800 32.56600 -25.54200 1.000 19.97000 319 TRP A O 1
ATOM 1488 N N . LEU A 1 178 ? -3.38000 33.46500 -27.24600 1.000 19.24000 320 LEU A N 1
ATOM 1489 C CA . LEU A 1 178 ? -3.06500 32.39800 -28.19300 1.000 19.99000 320 LEU A CA 1
ATOM 1490 C C . LEU A 1 178 ? -2.11100 33.02800 -29.19700 1.000 20.99000 320 LEU A C 1
ATOM 1491 O O . LEU A 1 178 ? -2.52700 33.51100 -30.24900 1.000 22.02000 320 LEU A O 1
ATOM 1496 N N . SER A 1 179 ? -0.82300 33.02600 -28.85800 1.000 20.74000 321 SER A N 1
ATOM 1497 C CA . SER A 1 179 ? 0.17400 33.82500 -29.55800 1.000 21.91000 321 SER A CA 1
ATOM 1498 C C . SER A 1 179 ? 0.56000 33.27600 -30.92800 1.000 24.82000 321 SER A C 1
ATOM 1499 O O . SER A 1 179 ? 1.17800 34.01400 -31.70600 1.000 29.89000 321 SER A O 1
ATOM 1502 N N . LYS A 1 180 ? 0.26700 32.00500 -31.22500 1.000 24.48000 322 LYS A N 1
ATOM 1503 C CA . LYS A 1 180 ? 0.74100 31.41400 -32.47100 1.000 25.03000 322 LYS A CA 1
ATOM 1504 C C . LYS A 1 180 ? -0.37700 30.66900 -33.18900 1.000 25.38000 322 LYS A C 1
ATOM 1505 O O . LYS A 1 180 ? -1.32500 30.18200 -32.56600 1.000 24.14000 322 LYS A O 1
ATOM 1511 N N . LYS A 1 181 ? -0.20500 30.56100 -34.51400 1.000 28.20000 323 LYS A N 1
ATOM 1512 C CA . LYS A 1 181 ? -1.14500 29.86700 -35.38600 1.000 29.24000 323 LYS A CA 1
ATOM 1513 C C . LYS A 1 181 ? -1.43400 28.47300 -34.85100 1.000 26.99000 323 LYS A C 1
ATOM 1514 O O . LYS A 1 181 ? -0.53300 27.77500 -34.38000 1.000 26.85000 323 LYS A O 1
ATOM 1520 N N . GLU A 1 182 ? -2.70400 28.06600 -34.89300 1.000 26.27000 324 GLU A N 1
ATOM 1521 C CA . GLU A 1 182 ? -3.21400 26.76700 -34.46700 1.000 25.98000 324 GLU A CA 1
ATOM 1522 C C . GLU A 1 182 ? -3.20800 26.57400 -32.96000 1.000 23.15000 324 GLU A C 1
ATOM 1523 O O . GLU A 1 182 ? -3.64500 25.51100 -32.49100 1.000 24.54000 324 GLU A O 1
ATOM 1529 N N . ASN A 1 183 ? -2.75400 27.55900 -32.18000 1.000 22.53000 325 ASN A N 1
ATOM 1530 C CA . ASN A 1 183 ? -2.95200 27.48300 -30.74300 1.000 20.63000 325 ASN A CA 1
ATOM 1531 C C . ASN A 1 183 ? -4.43900 27.30100 -30.47500 1.000 20.25000 325 ASN A C 1
ATOM 1532 O O . ASN A 1 183 ? -5.29100 27.84900 -31.18900 1.000 21.35000 325 ASN A O 1
ATOM 1537 N N . ALA A 1 184 ? -4.75900 26.54300 -29.43200 1.000 20.51000 326 ALA A N 1
ATOM 1538 C CA . ALA A 1 184 ? -6.15800 26.37100 -29.06400 1.000 19.43000 326 ALA A CA 1
ATOM 1539 C C . ALA A 1 184 ? -6.24800 26.14300 -27.56600 1.000 19.48000 326 ALA A C 1
ATOM 1540 O O . ALA A 1 184 ? -5.33000 25.59300 -26.94800 1.000 19.51000 326 ALA A O 1
ATOM 1542 N N . ILE A 1 185 ? -7.34600 26.60900 -26.97900 1.000 18.88000 327 ILE A N 1
ATOM 1543 C CA . ILE A 1 185 ? -7.63700 26.37600 -25.57100 1.000 19.26000 327 ILE A CA 1
ATOM 1544 C C . ILE A 1 185 ? -9.11100 26.01400 -25.45900 1.000 19.58000 327 ILE A C 1
ATOM 1545 O O . ILE A 1 185 ? -9.96200 26.64200 -26.09500 1.000 21.08000 327 ILE A O 1
ATOM 1550 N N . ARG A 1 186 ? -9.42000 24.99500 -24.67000 1.000 20.36000 328 ARG A N 1
ATOM 1551 C CA . ARG A 1 186 ? -10.80500 24.68000 -24.36900 1.000 20.72000 328 ARG A CA 1
ATOM 1552 C C . ARG A 1 186 ? -11.02500 24.77100 -22.86800 1.000 20.78000 328 ARG A C 1
ATOM 1553 O O . ARG A 1 186 ? -10.12900 24.46500 -22.08000 1.000 21.89000 328 ARG A O 1
ATOM 1561 N N . ILE A 1 187 ? -12.22000 25.22000 -22.48800 1.000 19.32000 329 ILE A N 1
ATOM 1562 C CA . ILE A 1 187 ? -12.67300 25.14900 -21.09700 1.000 20.33000 329 ILE A CA 1
ATOM 1563 C C . ILE A 1 187 ? -13.40900 23.83700 -20.91000 1.000 22.32000 329 ILE A C 1
ATOM 1564 O O . ILE A 1 187 ? -14.32300 23.51600 -21.67800 1.000 26.47000 329 ILE A O 1
ATOM 1569 N N . VAL A 1 188 ? -13.01000 23.07000 -19.88700 1.000 21.98000 330 VAL A N 1
ATOM 1570 C CA . VAL A 1 188 ? -13.62400 21.77000 -19.61100 1.000 26.55000 330 VAL A CA 1
ATOM 1571 C C . VAL A 1 188 ? -14.97700 21.97100 -18.91600 1.000 38.65000 330 VAL A C 1
ATOM 1572 O O . VAL A 1 188 ? -15.21000 22.97400 -18.25000 1.000 30.24000 330 VAL A O 1
ATOM 1576 N N . ASP A 1 189 ? -15.86900 20.97400 -19.08800 1.000 54.21000 331 ASP A N 1
ATOM 1577 C CA . ASP A 1 189 ? -17.24400 20.96100 -18.57300 1.000 64.84000 331 ASP A CA 1
ATOM 1578 C C . ASP A 1 189 ? -17.33700 21.39600 -17.12300 1.000 67.17000 331 ASP A C 1
ATOM 1579 O O . ASP A 1 189 ? -17.84600 22.48000 -16.82200 1.000 68.44000 331 ASP A O 1
ATOM 1584 N N . LEU A 1 190 ? -16.81100 20.55100 -16.23600 1.000 71.18000 332 LEU A N 1
ATOM 1585 C CA . LEU A 1 190 ? -16.93600 20.69400 -14.78700 1.000 62.24000 332 LEU A CA 1
ATOM 1586 C C . LEU A 1 190 ? -18.31000 21.18700 -14.32500 1.000 69.69000 332 LEU A C 1
ATOM 1587 O O . LEU A 1 190 ? -19.14700 20.39200 -13.89500 1.000 53.70000 332 LEU A O 1
ATOM 1592 N N . THR B 1 6 ? -20.71500 0.50500 -12.59600 1.000 62.42000 148 THR B N 1
ATOM 1593 C CA . THR B 1 6 ? -19.90100 1.65700 -12.22100 1.000 60.11000 148 THR B CA 1
ATOM 1594 C C . THR B 1 6 ? -18.92400 2.01400 -13.33300 1.000 55.60000 148 THR B C 1
ATOM 1595 O O . THR B 1 6 ? -18.53400 1.16800 -14.14300 1.000 56.28000 148 THR B O 1
ATOM 1599 N N . ARG B 1 7 ? -18.52200 3.28300 -13.35700 1.000 50.09000 149 ARG B N 1
ATOM 1600 C CA . ARG B 1 7 ? -17.63700 3.75300 -14.41100 1.000 43.46000 149 ARG B CA 1
ATOM 1601 C C . ARG B 1 7 ? -16.23100 3.18200 -14.26000 1.000 41.97000 149 ARG B C 1
ATOM 1602 O O . ARG B 1 7 ? -15.57700 2.86500 -15.25900 1.000 38.96000 149 ARG B O 1
ATOM 1610 N N . GLU B 1 8 ? -15.74900 3.03300 -13.02100 1.000 44.81000 150 GLU B N 1
ATOM 1611 C CA . GLU B 1 8 ? -14.40300 2.50200 -12.83200 1.000 48.40000 150 GLU B CA 1
ATOM 1612 C C . GLU B 1 8 ? -14.27900 1.07300 -13.35400 1.000 48.60000 150 GLU B C 1
ATOM 1613 O O . GLU B 1 8 ? -13.20900 0.68300 -13.83700 1.000 49.65000 150 GLU B O 1
ATOM 1619 N N . GLN B 1 9 ? -15.36500 0.29200 -13.30800 1.000 46.09000 151 GLN B N 1
ATOM 1620 C CA . GLN B 1 9 ? -15.33400 -1.05800 -13.86800 1.000 45.48000 151 GLN B CA 1
ATOM 1621 C C . GLN B 1 9 ? -15.17800 -1.03300 -15.38500 1.000 42.21000 151 GLN B C 1
ATOM 1622 O O . GLN B 1 9 ? -14.42200 -1.83100 -15.95200 1.000 41.70000 151 GLN B O 1
ATOM 1628 N N . PHE B 1 10 ? -15.89500 -0.13700 -16.06100 1.000 36.68000 152 PHE B N 1
ATOM 1629 C CA . PHE B 1 10 ? -15.71400 0.00000 -17.50000 1.000 32.52000 152 PHE B CA 1
ATOM 1630 C C . PHE B 1 10 ? -14.32800 0.52600 -17.84400 1.000 32.24000 152 PHE B C 1
ATOM 1631 O O . PHE B 1 10 ? -13.77300 0.16900 -18.89200 1.000 32.15000 152 PHE B O 1
ATOM 1639 N N . LEU B 1 11 ? -13.75800 1.37600 -16.98500 1.000 34.41000 153 LEU B N 1
ATOM 1640 C CA . LEU B 1 11 ? -12.45900 1.96800 -17.27700 1.000 35.62000 153 LEU B CA 1
ATOM 1641 C C . LEU B 1 11 ? -11.33200 0.94100 -17.28000 1.000 35.45000 153 LEU B C 1
ATOM 1642 O O . LEU B 1 11 ? -10.25200 1.23400 -17.80400 1.000 34.49000 153 LEU B O 1
ATOM 1647 N N . GLN B 1 12 ? -11.55300 -0.25400 -16.71500 1.000 37.88000 154 GLN B N 1
ATOM 1648 C CA . GLN B 1 12 ? -10.58400 -1.33700 -16.84400 1.000 41.94000 154 GLN B CA 1
ATOM 1649 C C . GLN B 1 12 ? -10.31500 -1.69400 -18.29800 1.000 37.92000 154 GLN B C 1
ATOM 1650 O O . GLN B 1 12 ? -9.27700 -2.29600 -18.59400 1.000 38.52000 154 GLN B O 1
ATOM 1656 N N . TYR B 1 13 ? -11.24400 -1.37100 -19.20000 1.000 34.62000 155 TYR B N 1
ATOM 1657 C CA . TYR B 1 13 ? -11.11600 -1.68300 -20.61700 1.000 32.34000 155 TYR B CA 1
ATOM 1658 C C . TYR B 1 13 ? -10.86700 -0.45200 -21.47000 1.000 30.16000 155 TYR B C 1
ATOM 1659 O O . TYR B 1 13 ? -11.03200 -0.52200 -22.68900 1.000 28.59000 155 TYR B O 1
ATOM 1668 N N . VAL B 1 14 ? -10.47500 0.67300 -20.86600 1.000 32.05000 156 VAL B N 1
ATOM 1669 C CA . VAL B 1 14 ? -10.30500 1.89800 -21.63700 1.000 32.12000 156 VAL B CA 1
ATOM 1670 C C . VAL B 1 14 ? -9.33900 1.65500 -22.78900 1.000 30.34000 156 VAL B C 1
ATOM 1671 O O . VAL B 1 14 ? -8.36600 0.90000 -22.66800 1.000 29.99000 156 VAL B O 1
ATOM 1675 N N . HIS B 1 15 ? -9.63800 2.26300 -23.93200 1.000 27.59000 157 HIS B N 1
ATOM 1676 C CA . HIS B 1 15 ? -8.82700 2.08900 -25.12200 1.000 26.86000 157 HIS B CA 1
ATOM 1677 C C . HIS B 1 15 ? -8.73700 3.41000 -25.86500 1.000 26.97000 157 HIS B C 1
ATOM 1678 O O . HIS B 1 15 ? -9.71800 4.15000 -25.94400 1.000 28.31000 157 HIS B O 1
ATOM 1685 N N . ASP B 1 16 ? -7.56200 3.68100 -26.43000 1.000 26.83000 158 ASP B N 1
ATOM 1686 C CA A ASP B 1 16 ? -7.33500 4.91700 -27.17100 0.640 26.55000 158 ASP B CA 1
ATOM 1687 C CA B ASP B 1 16 ? -7.35000 4.92100 -27.15900 0.360 27.00000 158 ASP B CA 1
ATOM 1688 C C . ASP B 1 16 ? -8.09000 4.88700 -28.49200 1.000 26.95000 158 ASP B C 1
ATOM 1689 O O . ASP B 1 16 ? -8.01400 3.90400 -29.23800 1.000 27.75000 158 ASP B O 1
ATOM 1698 N N . ILE B 1 17 ? -8.79800 5.97200 -28.79400 1.000 24.41000 159 ILE B N 1
ATOM 1699 C CA . ILE B 1 17 ? -9.47600 6.14800 -30.07100 1.000 23.92000 159 ILE B CA 1
ATOM 1700 C C . ILE B 1 17 ? -9.10800 7.52800 -30.57800 1.000 23.70000 159 ILE B C 1
ATOM 1701 O O . ILE B 1 17 ? -9.21400 8.50600 -29.83200 1.000 24.92000 159 ILE B O 1
ATOM 1706 N N . THR B 1 18 ? -8.65500 7.60100 -31.82900 1.000 25.75000 160 THR B N 1
ATOM 1707 C CA . THR B 1 18 ? -8.41800 8.86600 -32.50400 1.000 23.23000 160 THR B CA 1
ATOM 1708 C C . THR B 1 18 ? -8.98100 8.79000 -33.91300 1.000 22.45000 160 THR B C 1
ATOM 1709 O O . THR B 1 18 ? -9.10500 7.71500 -34.49600 1.000 23.46000 160 THR B O 1
ATOM 1713 N N . PHE B 1 19 ? -9.33400 9.95100 -34.44600 1.000 22.24000 161 PHE B N 1
ATOM 1714 C CA . PHE B 1 19 ? -9.88100 10.01000 -35.79100 1.000 22.20000 161 PHE B CA 1
ATOM 1715 C C . PHE B 1 19 ? -8.78100 9.79100 -36.82500 1.000 23.03000 161 PHE B C 1
ATOM 1716 O O . PHE B 1 19 ? -7.66400 10.29200 -36.68000 1.000 25.38000 161 PHE B O 1
ATOM 1724 N N . ASP B 1 20 ? -9.10600 9.02600 -37.87500 1.000 23.19000 162 ASP B N 1
ATOM 1725 C CA . ASP B 1 20 ? -8.15100 8.72900 -38.93600 1.000 23.42000 162 ASP B CA 1
ATOM 1726 C C . ASP B 1 20 ? -8.22100 9.81600 -40.00500 1.000 22.08000 162 ASP B C 1
ATOM 1727 O O . ASP B 1 20 ? -9.21400 9.86700 -40.75000 1.000 23.11000 162 ASP B O 1
ATOM 1732 N N . PRO B 1 21 ? -7.20300 10.66300 -40.13900 1.000 23.68000 163 PRO B N 1
ATOM 1733 C CA . PRO B 1 21 ? -7.29900 11.75300 -41.12000 1.000 24.48000 163 PRO B CA 1
ATOM 1734 C C . PRO B 1 21 ? -7.42700 11.26900 -42.54500 1.000 26.13000 163 PRO B C 1
ATOM 1735 O O . PRO B 1 21 ? -7.94600 12.00600 -43.39000 1.000 26.89000 163 PRO B O 1
ATOM 1739 N N . ASP B 1 22 ? -6.95200 10.05900 -42.84600 1.000 25.63000 164 ASP B N 1
ATOM 1740 C CA . ASP B 1 22 ? -7.04900 9.53300 -44.19900 1.000 26.26000 164 ASP B CA 1
ATOM 1741 C C . ASP B 1 22 ? -8.46000 9.10600 -44.56700 1.000 26.53000 164 ASP B C 1
ATOM 1742 O O . ASP B 1 22 ? -8.71100 8.83100 -45.74500 1.000 26.73000 164 ASP B O 1
ATOM 1747 N N . THR B 1 23 ? -9.37800 9.02300 -43.60200 1.000 24.04000 165 THR B N 1
ATOM 1748 C CA . THR B 1 23 ? -10.76500 8.69900 -43.90400 1.000 23.76000 165 THR B CA 1
ATOM 1749 C C . THR B 1 23 ? -11.69300 9.90500 -43.90700 1.000 22.63000 165 THR B C 1
ATOM 1750 O O . THR B 1 23 ? -12.79600 9.80900 -44.45200 1.000 23.19000 165 THR B O 1
ATOM 1754 N N . ALA B 1 24 ? -11.29400 11.01900 -43.30200 1.000 23.03000 166 ALA B N 1
ATOM 1755 C CA . ALA B 1 24 ? -12.23100 12.08800 -42.99600 1.000 22.47000 166 ALA B CA 1
ATOM 1756 C C . ALA B 1 24 ? -12.72400 12.78900 -44.25700 1.000 21.78000 166 ALA B C 1
ATOM 1757 O O . ALA B 1 24 ? -11.93100 13.20100 -45.11200 1.000 24.32000 166 ALA B O 1
ATOM 1759 N N . HIS B 1 25 ? -14.04500 12.94000 -44.35600 1.000 22.03000 167 HIS B N 1
ATOM 1760 C CA . HIS B 1 25 ? -14.65800 13.72000 -45.42200 1.000 22.79000 167 HIS B CA 1
ATOM 1761 C C . HIS B 1 25 ? -14.09600 15.13900 -45.42000 1.000 22.11000 167 HIS B C 1
ATOM 1762 O O . HIS B 1 25 ? -13.73600 15.68900 -44.37700 1.000 23.60000 167 HIS B O 1
ATOM 1769 N N . LYS B 1 26 ? -14.04100 15.74100 -46.61000 1.000 23.73000 168 LYS B N 1
ATOM 1770 C CA . LYS B 1 26 ? -13.41100 17.04900 -46.77100 1.000 25.42000 168 LYS B CA 1
ATOM 1771 C C . LYS B 1 26 ? -14.11400 18.16800 -46.00300 1.000 24.56000 168 LYS B C 1
ATOM 1772 O O . LYS B 1 26 ? -13.51100 19.22800 -45.79500 1.000 25.81000 168 LYS B O 1
ATOM 1778 N N . TYR B 1 27 ? -15.36200 17.97700 -45.58200 1.000 22.51000 169 TYR B N 1
ATOM 1779 C CA . TYR B 1 27 ? -16.02600 18.97400 -44.74500 1.000 22.87000 169 TYR B CA 1
ATOM 1780 C C . TYR B 1 27 ? -15.77600 18.76400 -43.25800 1.000 25.39000 169 TYR B C 1
ATOM 1781 O O . TYR B 1 27 ? -16.35500 19.48100 -42.43600 1.000 26.65000 169 TYR B O 1
ATOM 1790 N N . LEU B 1 28 ? -14.96500 17.78400 -42.88800 1.000 22.10000 170 LEU B N 1
ATOM 1791 C CA . LEU B 1 28 ? -14.66100 17.52500 -41.48900 1.000 21.82000 170 LEU B CA 1
ATOM 1792 C C . LEU B 1 28 ? -13.27700 18.06800 -41.18000 1.000 22.48000 170 LEU B C 1
ATOM 1793 O O . LEU B 1 28 ? -12.32300 17.80100 -41.92000 1.000 27.29000 170 LEU B O 1
ATOM 1798 N N . GLN B 1 29 ? -13.16300 18.81300 -40.08500 1.000 24.46000 171 GLN B N 1
ATOM 1799 C CA . GLN B 1 29 ? -11.88200 19.32100 -39.61200 1.000 25.23000 171 GLN B CA 1
ATOM 1800 C C . GLN B 1 29 ? -11.46800 18.57000 -38.35500 1.000 24.78000 171 GLN B C 1
ATOM 1801 O O . GLN B 1 29 ? -12.26600 18.43800 -37.41900 1.000 23.27000 171 GLN B O 1
ATOM 1807 N N . LEU B 1 30 ? -10.22800 18.07700 -38.33600 1.000 24.13000 172 LEU B N 1
ATOM 1808 C CA . LEU B 1 30 ? -9.67900 17.35600 -37.19700 1.000 24.80000 172 LEU B CA 1
ATOM 1809 C C . LEU B 1 30 ? -8.74400 18.26700 -36.41800 1.000 24.37000 172 LEU B C 1
ATOM 1810 O O . LEU B 1 30 ? -7.87900 18.92700 -37.00900 1.000 25.35000 172 LEU B O 1
ATOM 1815 N N . GLN B 1 31 ? -8.90600 18.28400 -35.09700 1.000 23.99000 173 GLN B N 1
ATOM 1816 C CA . GLN B 1 31 ? -8.08700 19.08900 -34.20800 1.000 24.86000 173 GLN B CA 1
ATOM 1817 C C . GLN B 1 31 ? -7.78400 18.28900 -32.94500 1.000 24.65000 173 GLN B C 1
ATOM 1818 O O . GLN B 1 31 ? -8.23800 17.15200 -32.77800 1.000 25.34000 173 GLN B O 1
ATOM 1824 N N . GLU B 1 32 ? -6.99900 18.88900 -32.04900 1.000 25.05000 174 GLU B N 1
ATOM 1825 C CA . GLU B 1 32 ? -6.71200 18.31100 -30.73300 1.000 26.59000 174 GLU B CA 1
ATOM 1826 C C . GLU B 1 32 ? -6.07200 16.92900 -30.84800 1.000 27.51000 174 GLU B C 1
ATOM 1827 O O . GLU B 1 32 ? -6.50700 15.96300 -30.21500 1.000 27.65000 174 GLU B O 1
ATOM 1833 N N . GLU B 1 33 ? -5.00600 16.85000 -31.64600 1.000 30.75000 175 GLU B N 1
ATOM 1834 C CA . GLU B 1 33 ? -4.28500 15.59700 -31.87000 1.000 32.89000 175 GLU B CA 1
ATOM 1835 C C . GLU B 1 33 ? -5.24000 14.49000 -32.30600 1.000 29.05000 175 GLU B C 1
ATOM 1836 O O . GLU B 1 33 ? -5.21300 13.36800 -31.78900 1.000 29.00000 175 GLU B O 1
ATOM 1842 N N . ASN B 1 34 ? -6.11500 14.83000 -33.24700 1.000 26.51000 176 ASN B N 1
ATOM 1843 C CA . ASN B 1 34 ? -7.08800 13.89600 -33.81100 1.000 25.15000 176 ASN B CA 1
ATOM 1844 C C . ASN B 1 34 ? -8.08800 13.37100 -32.77900 1.000 23.64000 176 ASN B C 1
ATOM 1845 O O . ASN B 1 34 ? -8.62500 12.27000 -32.92100 1.000 24.75000 176 ASN B O 1
ATOM 1850 N N . ARG B 1 35 ? -8.38500 14.15400 -31.74600 1.000 23.17000 177 ARG B N 1
ATOM 1851 C CA A ARG B 1 35 ? -9.42800 13.80700 -30.79100 0.520 23.59000 177 ARG B CA 1
ATOM 1852 C CA B ARG B 1 35 ? -9.42700 13.80200 -30.79200 0.480 23.44000 177 ARG B CA 1
ATOM 1853 C C . ARG B 1 35 ? -10.66600 14.67700 -30.91700 1.000 22.94000 177 ARG B C 1
ATOM 1854 O O . ARG B 1 35 ? -11.62700 14.47300 -30.17000 1.000 24.29000 177 ARG B O 1
ATOM 1869 N N . LYS B 1 36 ? -10.67500 15.63400 -31.84000 1.000 23.28000 178 LYS B N 1
ATOM 1870 C CA . LYS B 1 36 ? -11.84400 16.47100 -32.06900 1.000 24.46000 178 LYS B CA 1
ATOM 1871 C C . LYS B 1 36 ? -12.10700 16.52900 -33.56500 1.000 22.58000 178 LYS B C 1
ATOM 1872 O O . LYS B 1 36 ? -11.17700 16.71300 -34.35700 1.000 23.76000 178 LYS B O 1
ATOM 1878 N N . VAL B 1 37 ? -13.36400 16.33100 -33.95500 1.000 22.20000 179 VAL B N 1
ATOM 1879 C CA . VAL B 1 37 ? -13.78600 16.46500 -35.34400 1.000 22.08000 179 VAL B CA 1
ATOM 1880 C C . VAL B 1 37 ? -15.00100 17.37300 -35.38300 1.000 23.02000 179 VAL B C 1
ATOM 1881 O O . VAL B 1 37 ? -15.88400 17.27600 -34.52400 1.000 23.06000 179 VAL B O 1
ATOM 1885 N N . THR B 1 38 ? -15.04600 18.25500 -36.38300 1.000 22.22000 180 THR B N 1
ATOM 1886 C CA . THR B 1 38 ? -16.12000 19.22200 -36.53200 1.000 22.91000 180 THR B CA 1
ATOM 1887 C C . THR B 1 38 ? -16.54100 19.24700 -37.99200 1.000 21.82000 180 THR B C 1
ATOM 1888 O O . THR B 1 38 ? -15.68900 19.25500 -38.88600 1.000 22.90000 180 THR B O 1
ATOM 1892 N N . ASN B 1 39 ? -17.85300 19.23800 -38.23200 1.000 21.98000 181 ASN B N 1
ATOM 1893 C CA . ASN B 1 39 ? -18.38300 19.44200 -39.57300 1.000 22.18000 181 ASN B CA 1
ATOM 1894 C C . ASN B 1 39 ? -18.39500 20.94600 -39.82900 1.000 24.08000 181 ASN B C 1
ATOM 1895 O O . ASN B 1 39 ? -19.14800 21.69100 -39.18400 1.000 24.85000 181 ASN B O 1
ATOM 1900 N N . THR B 1 40 ? -17.56000 21.40000 -40.76400 1.000 23.34000 182 THR B N 1
ATOM 1901 C CA . THR B 1 40 ? -17.42500 22.82300 -41.05900 1.000 25.06000 182 THR B CA 1
ATOM 1902 C C . THR B 1 40 ? -18.08200 23.21800 -42.37700 1.000 27.84000 182 THR B C 1
ATOM 1903 O O . THR B 1 40 ? -17.70700 24.24200 -42.95600 1.000 29.85000 182 THR B O 1
ATOM 1907 N N . THR B 1 41 ? -19.03500 22.41700 -42.86600 1.000 26.22000 183 THR B N 1
ATOM 1908 C CA . THR B 1 41 ? -19.81600 22.79500 -44.03500 1.000 28.56000 183 THR B CA 1
ATOM 1909 C C . THR B 1 41 ? -20.31700 24.22500 -43.85700 1.000 30.20000 183 THR B C 1
ATOM 1910 O O . THR B 1 41 ? -20.80700 24.57900 -42.77700 1.000 31.98000 183 THR B O 1
ATOM 1914 N N . PRO B 1 42 ? -20.21400 25.07500 -44.87800 1.000 32.38000 184 PRO B N 1
ATOM 1915 C CA . PRO B 1 42 ? -19.79100 24.79200 -46.25400 1.000 29.09000 184 PRO B CA 1
ATOM 1916 C C . PRO B 1 42 ? -18.30900 25.03400 -46.55800 1.000 30.18000 184 PRO B C 1
ATOM 1917 O O . PRO B 1 42 ? -17.98700 25.25300 -47.72200 1.000 32.22000 184 PRO B O 1
ATOM 1921 N N . TRP B 1 43 ? -17.43100 24.98400 -45.55700 1.000 28.46000 185 TRP B N 1
ATOM 1922 C CA . TRP B 1 43 ? -16.01400 25.29300 -45.72900 1.000 27.08000 185 TRP B CA 1
ATOM 1923 C C . TRP B 1 43 ? -15.21300 23.99600 -45.82300 1.000 27.33000 185 TRP B C 1
ATOM 1924 O O . TRP B 1 43 ? -15.09100 23.25800 -44.83900 1.000 28.12000 185 TRP B O 1
ATOM 1935 N N . GLU B 1 44 ? -14.66500 23.72800 -47.01000 1.000 27.35000 186 GLU B N 1
ATOM 1936 C CA . GLU B 1 44 ? -13.88800 22.53100 -47.30800 1.000 29.87000 186 GLU B CA 1
ATOM 1937 C C . GLU B 1 44 ? -12.46900 22.64500 -46.76900 1.000 28.26000 186 GLU B C 1
ATOM 1938 O O . GLU B 1 44 ? -11.95600 23.73800 -46.51700 1.000 28.61000 186 GLU B O 1
ATOM 1944 N N . HIS B 1 45 ? -11.81300 21.48700 -46.64900 1.000 28.59000 187 HIS B N 1
ATOM 1945 C CA . HIS B 1 45 ? -10.40900 21.39600 -46.27700 1.000 29.76000 187 HIS B CA 1
ATOM 1946 C C . HIS B 1 45 ? -9.63800 20.60300 -47.32400 1.000 30.75000 187 HIS B C 1
ATOM 1947 O O . HIS B 1 45 ? -10.18100 19.66200 -47.91500 1.000 31.62000 187 HIS B O 1
ATOM 1954 N N . PRO B 1 46 ? -8.37600 20.96200 -47.58300 1.000 34.26000 188 PRO B N 1
ATOM 1955 C CA . PRO B 1 46 ? -7.65500 20.39500 -48.74400 1.000 37.46000 188 PRO B CA 1
ATOM 1956 C C . PRO B 1 46 ? -6.99100 19.05300 -48.46300 1.000 36.91000 188 PRO B C 1
ATOM 1957 O O . PRO B 1 46 ? -5.77300 18.92300 -48.42400 1.000 43.84000 188 PRO B O 1
ATOM 1961 N N . TYR B 1 47 ? -7.77500 18.03600 -48.30300 1.000 33.01000 189 TYR B N 1
ATOM 1962 C CA . TYR B 1 47 ? -7.13800 16.75400 -48.03100 1.000 30.25000 189 TYR B CA 1
ATOM 1963 C C . TYR B 1 47 ? -6.79600 16.04100 -49.33400 1.000 33.46000 189 TYR B C 1
ATOM 1964 O O . TYR B 1 47 ? -7.51000 16.18300 -50.33200 1.000 36.48000 189 TYR B O 1
ATOM 1973 N N . PRO B 1 48 ? -5.72900 15.24200 -49.34000 1.000 33.52000 190 PRO B N 1
ATOM 1974 C CA . PRO B 1 48 ? -5.38700 14.48900 -50.55200 1.000 35.18000 190 PRO B CA 1
ATOM 1975 C C . PRO B 1 48 ? -6.46300 13.47000 -50.90000 1.000 35.76000 190 PRO B C 1
ATOM 1976 O O . PRO B 1 48 ? -7.09400 12.87100 -50.02600 1.000 33.72000 190 PRO B O 1
ATOM 1980 N N . ASP B 1 49 ? -6.68600 13.30000 -52.19800 1.000 36.10000 191 ASP B N 1
ATOM 1981 C CA . ASP B 1 49 ? -7.62200 12.29400 -52.67800 1.000 37.92000 191 ASP B CA 1
ATOM 1982 C C . ASP B 1 49 ? -7.04300 10.92100 -52.37100 1.000 35.46000 191 ASP B C 1
ATOM 1983 O O . ASP B 1 49 ? -5.94800 10.58900 -52.83700 1.000 36.82000 191 ASP B O 1
ATOM 1988 N N . LEU B 1 50 ? -7.76600 10.12900 -51.57600 1.000 33.36000 192 LEU B N 1
ATOM 1989 C CA . LEU B 1 50 ? -7.33000 8.80500 -51.17800 1.000 33.05000 192 LEU B CA 1
ATOM 1990 C C . LEU B 1 50 ? -8.51600 7.85600 -51.26500 1.000 31.85000 192 LEU B C 1
ATOM 1991 O O . LEU B 1 50 ? -9.64600 8.24800 -50.93900 1.000 30.57000 192 LEU B O 1
ATOM 1996 N N . PRO B 1 51 ? -8.29800 6.61100 -51.70000 1.000 32.76000 193 PRO B N 1
ATOM 1997 C CA . PRO B 1 51 ? -9.39400 5.62800 -51.68000 1.000 34.09000 193 PRO B CA 1
ATOM 1998 C C . PRO B 1 51 ? -10.00100 5.42000 -50.30500 1.000 31.6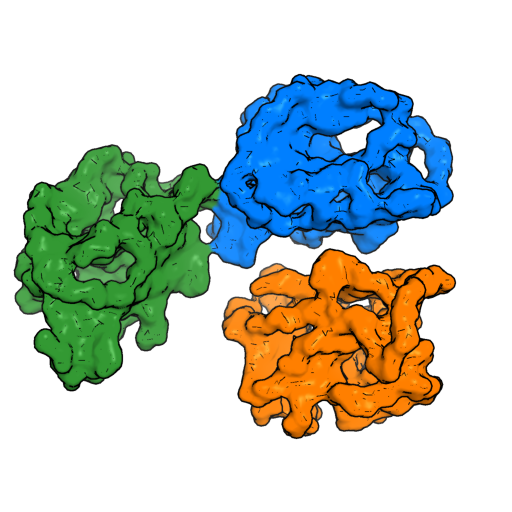5000 193 PRO B C 1
ATOM 1999 O O . PRO B 1 51 ? -11.15500 4.98000 -50.21300 1.000 33.95000 193 PRO B O 1
ATOM 2003 N N . SER B 1 52 ? -9.27000 5.72500 -49.23500 1.000 29.34000 194 SER B N 1
ATOM 2004 C CA . SER B 1 52 ? -9.79500 5.57600 -47.88500 1.000 28.29000 194 SER B CA 1
ATOM 2005 C C . SER B 1 52 ? -10.76600 6.68200 -47.48400 1.000 26.67000 194 SER B C 1
ATOM 2006 O O . SER B 1 52 ? -11.48300 6.52200 -46.48800 1.000 26.01000 194 SER B O 1
ATOM 2009 N N . ARG B 1 53 ? -10.81500 7.79400 -48.21800 1.000 26.62000 195 ARG B N 1
ATOM 2010 C CA . ARG B 1 53 ? -11.55200 8.97000 -47.77000 1.000 24.12000 195 ARG B CA 1
ATOM 2011 C C . ARG B 1 53 ? -13.02800 8.90200 -48.15400 1.000 24.87000 195 ARG B C 1
ATOM 2012 O O . ARG B 1 53 ? -13.37400 8.62300 -49.31100 1.000 25.67000 195 ARG B O 1
ATOM 2020 N N . PHE B 1 54 ? -13.89800 9.17000 -47.18100 1.000 22.70000 196 PHE B N 1
ATOM 2021 C CA . PHE B 1 54 ? -15.32500 9.23400 -47.45100 1.000 22.05000 196 PHE B CA 1
ATOM 2022 C C . PHE B 1 54 ? -15.62300 10.39300 -48.39000 1.000 22.69000 196 PHE B C 1
ATOM 2023 O O . PHE B 1 54 ? -15.13000 11.50900 -48.19800 1.000 24.72000 196 PHE B O 1
ATOM 2031 N N . LEU B 1 55 ? -16.41200 10.11900 -49.42600 1.000 23.32000 197 LEU B N 1
ATOM 2032 C CA . LEU B 1 55 ? -16.64900 11.09200 -50.47900 1.000 23.76000 197 LEU B CA 1
ATOM 2033 C C . LEU B 1 55 ? -17.98900 11.80500 -50.35700 1.000 24.57000 197 LEU B C 1
ATOM 2034 O O . LEU B 1 55 ? -18.06000 13.02100 -50.57700 1.000 26.63000 197 LEU B O 1
ATOM 2039 N N . HIS B 1 56 ? -19.06000 11.10900 -49.98300 1.000 25.71000 198 HIS B N 1
ATOM 2040 C CA . HIS B 1 56 ? -20.38300 11.71000 -49.89500 1.000 25.88000 198 HIS B CA 1
ATOM 2041 C C . HIS B 1 56 ? -20.84500 11.85200 -48.45300 1.000 24.61000 198 HIS B C 1
ATOM 2042 O O . HIS B 1 56 ? -21.14000 12.95800 -47.99400 1.000 27.12000 198 HIS B O 1
ATOM 2049 N N . TRP B 1 57 ? -20.93200 10.75200 -47.71900 1.000 21.85000 199 TRP B N 1
ATOM 2050 C CA . TRP B 1 57 ? -21.35100 10.82700 -46.33000 1.000 21.42000 199 TRP B CA 1
ATOM 2051 C C . TRP B 1 57 ? -20.24900 11.47500 -45.49700 1.000 20.71000 199 TRP B C 1
ATOM 2052 O O . TRP B 1 57 ? -19.06500 11.14200 -45.63300 1.000 21.84000 199 TRP B O 1
ATOM 2063 N N . ARG B 1 58 ? -20.64100 12.41200 -44.63200 1.000 21.49000 200 ARG B N 1
ATOM 2064 C CA . ARG B 1 58 ? -19.69100 13.18300 -43.82500 1.000 20.69000 200 ARG B CA 1
ATOM 2065 C C . ARG B 1 58 ? -19.23000 12.34800 -42.62900 1.000 20.14000 200 ARG B C 1
ATOM 2066 O O . ARG B 1 58 ? -19.60900 12.57900 -41.47500 1.000 21.30000 200 ARG B O 1
ATOM 2074 N N . GLN B 1 59 ? -18.39600 11.35600 -42.93300 1.000 20.45000 201 GLN B N 1
ATOM 2075 C CA . GLN B 1 59 ? -18.00200 10.33800 -41.96700 1.000 19.70000 201 GLN B CA 1
ATOM 2076 C C . GLN B 1 59 ? -16.49300 10.31400 -41.75600 1.000 19.00000 201 GLN B C 1
ATOM 2077 O O . GLN B 1 59 ? -15.71800 10.85800 -42.55400 1.000 20.27000 201 GLN B O 1
ATOM 2083 N N . VAL B 1 60 ? -16.08500 9.66900 -40.66100 1.000 20.14000 202 VAL B N 1
ATOM 2084 C CA . VAL B 1 60 ? -14.68200 9.45500 -40.33700 1.000 20.87000 202 VAL B CA 1
ATOM 2085 C C . VAL B 1 60 ? -14.61100 8.19400 -39.48200 1.000 20.95000 202 VAL B C 1
ATOM 2086 O O . VAL B 1 60 ? -15.53500 7.89300 -38.72200 1.000 20.84000 202 VAL B O 1
ATOM 2090 N N . LEU B 1 61 ? -13.53400 7.42800 -39.64400 1.000 20.99000 203 LEU B N 1
ATOM 2091 C CA . LEU B 1 61 ? -13.30100 6.24100 -38.83400 1.000 22.64000 203 LEU B CA 1
ATOM 2092 C C . LEU B 1 61 ? -12.19900 6.50300 -37.82200 1.000 21.17000 203 LEU B C 1
ATOM 2093 O O . LEU B 1 61 ? -11.39600 7.42100 -37.97800 1.000 22.81000 203 LEU B O 1
ATOM 2098 N N . SER B 1 62 ? -12.15400 5.66300 -36.78800 1.000 22.20000 204 SER B N 1
ATOM 2099 C CA . SER B 1 62 ? -10.99800 5.62400 -35.90700 1.000 20.68000 204 SER B CA 1
ATOM 2100 C C . SER B 1 62 ? -9.77500 5.05900 -36.64000 1.000 22.75000 204 SER B C 1
ATOM 2101 O O . SER B 1 62 ? -9.88000 4.33100 -37.63300 1.000 23.40000 204 SER B O 1
ATOM 2104 N N . GLN B 1 63 ? -8.58500 5.42200 -36.16500 1.000 22.69000 205 GLN B N 1
ATOM 2105 C CA A GLN B 1 63 ? -7.37000 4.77300 -36.65400 0.690 24.81000 205 GLN B CA 1
ATOM 2106 C CA B GLN B 1 63 ? -7.37800 4.77100 -36.66200 0.310 24.78000 205 GLN B CA 1
ATOM 2107 C C . GLN B 1 63 ? -7.23500 3.36300 -36.09500 1.000 25.65000 205 GLN B C 1
ATOM 2108 O O . GLN B 1 63 ? -6.64300 2.49300 -36.74500 1.000 26.42000 205 GLN B O 1
ATOM 2119 N N . GLN B 1 64 ? -7.78500 3.12500 -34.90400 1.000 23.52000 206 GLN B N 1
ATOM 2120 C CA . GLN B 1 64 ? -7.66000 1.86200 -34.19800 1.000 23.60000 206 GLN B CA 1
ATOM 2121 C C . GLN B 1 64 ? -8.79000 0.91300 -34.57100 1.000 23.93000 206 GLN B C 1
ATOM 2122 O O . GLN B 1 64 ? -9.95400 1.31100 -34.65100 1.000 25.61000 206 GLN B O 1
ATOM 2128 N N . SER B 1 65 ? -8.44700 -0.35500 -34.76400 1.000 24.46000 207 SER B N 1
ATOM 2129 C CA . SER B 1 65 ? -9.45000 -1.40100 -34.85600 1.000 24.96000 207 SER B CA 1
ATOM 2130 C C . SER B 1 65 ? -9.46900 -2.23300 -33.57900 1.000 25.33000 207 SER B C 1
ATOM 2131 O O . SER B 1 65 ? -8.49700 -2.27600 -32.81500 1.000 24.34000 207 SER B O 1
ATOM 2134 N N . LEU B 1 66 ? -10.59800 -2.90400 -33.36900 1.000 24.91000 208 LEU B N 1
ATOM 2135 C CA . LEU B 1 66 ? -10.89100 -3.64200 -32.14800 1.000 26.46000 208 LEU B CA 1
ATOM 2136 C C . LEU B 1 66 ? -11.17400 -5.08900 -32.51100 1.000 24.97000 208 LEU B C 1
ATOM 2137 O O . LEU B 1 66 ? -11.95300 -5.35500 -33.42900 1.000 25.68000 208 LEU B O 1
ATOM 2142 N N . TYR B 1 67 ? -10.52600 -6.02400 -31.81000 1.000 27.38000 209 TYR B N 1
ATOM 2143 C CA . TYR B 1 67 ? -10.65600 -7.43500 -32.16400 1.000 27.43000 209 TYR B CA 1
ATOM 2144 C C . TYR B 1 67 ? -10.44200 -8.33100 -30.95200 1.000 33.57000 209 TYR B C 1
ATOM 2145 O O . TYR B 1 67 ? -9.36200 -8.30900 -30.35300 1.000 37.39000 209 TYR B O 1
ATOM 2154 N N . LEU B 1 68 ? -11.48100 -9.09800 -30.59700 1.000 34.30000 210 LEU B N 1
ATOM 2155 C CA . LEU B 1 68 ? -11.51200 -10.21900 -29.65100 1.000 38.31000 210 LEU B CA 1
ATOM 2156 C C . LEU B 1 68 ? -11.10700 -9.84000 -28.22900 1.000 39.48000 210 LEU B C 1
ATOM 2157 O O . LEU B 1 68 ? -10.59000 -10.67100 -27.47600 1.000 45.09000 210 LEU B O 1
ATOM 2162 N N . HIS B 1 69 ? -11.53400 -8.65600 -27.80700 1.000 36.50000 211 HIS B N 1
ATOM 2163 C CA . HIS B 1 69 ? -11.37100 -8.25900 -26.41200 1.000 37.73000 211 HIS B CA 1
ATOM 2164 C C . HIS B 1 69 ? -12.58100 -7.42200 -26.01300 1.000 34.29000 211 HIS B C 1
ATOM 2165 O O . HIS B 1 69 ? -13.53900 -7.28200 -26.77500 1.000 35.78000 211 HIS B O 1
ATOM 2172 N N . ARG B 1 70 ? -12.53900 -6.86200 -24.81000 1.000 31.75000 212 ARG B N 1
ATOM 2173 C CA . ARG B 1 70 ? -13.51100 -5.87300 -24.37000 1.000 29.29000 212 ARG B CA 1
ATOM 2174 C C . ARG B 1 70 ? -12.85300 -4.49800 -24.39100 1.000 29.31000 212 ARG B C 1
ATOM 2175 O O . ARG B 1 70 ? -11.67500 -4.35800 -24.04300 1.000 28.23000 212 ARG B O 1
ATOM 2183 N N . TYR B 1 71 ? -13.60900 -3.48400 -24.80000 1.000 27.48000 213 TYR B N 1
ATOM 2184 C CA . TYR B 1 71 ? -13.06400 -2.14300 -24.94700 1.000 26.81000 213 TYR B CA 1
ATOM 2185 C C . TYR B 1 71 ? -14.07200 -1.11400 -24.46400 1.000 27.20000 213 TYR B C 1
ATOM 2186 O O . TYR B 1 71 ? -15.28500 -1.34000 -24.50600 1.000 27.16000 213 TYR B O 1
ATOM 2195 N N . TYR B 1 72 ? -13.56000 0.03800 -24.04200 1.000 25.98000 214 TYR B N 1
ATOM 2196 C CA . TYR B 1 72 ? -14.41100 1.12400 -23.57700 1.000 24.71000 214 TYR B CA 1
ATOM 2197 C C . TYR B 1 72 ? -13.77300 2.44900 -23.96400 1.000 25.55000 214 TYR B C 1
ATOM 2198 O O . TYR B 1 72 ? -12.55500 2.60900 -23.84600 1.000 27.70000 214 TYR B O 1
ATOM 2207 N N . PHE B 1 73 ? -14.59500 3.39100 -24.43300 1.000 24.29000 215 PHE B N 1
ATOM 2208 C CA . PHE B 1 73 ? -14.14200 4.76300 -24.63700 1.000 23.30000 215 PHE B CA 1
ATOM 2209 C C . PHE B 1 73 ? -15.31900 5.71300 -24.45000 1.000 24.33000 215 PHE B C 1
ATOM 2210 O O . PHE B 1 73 ? -16.48200 5.30700 -24.49000 1.000 25.21000 215 PHE B O 1
ATOM 2218 N N . GLU B 1 74 ? -15.00800 6.98900 -24.23400 1.000 24.13000 216 GLU B N 1
ATOM 2219 C CA . GLU B 1 74 ? -16.02700 8.00500 -24.01200 1.000 24.38000 216 GLU B CA 1
ATOM 2220 C C . GLU B 1 74 ? -15.91800 9.11300 -25.05100 1.000 24.43000 216 GLU B C 1
ATOM 2221 O O . GLU B 1 74 ? -14.82100 9.44800 -25.51900 1.000 24.19000 216 GLU B O 1
ATOM 2227 N N . VAL B 1 75 ? -17.07100 9.67300 -25.41800 1.000 22.66000 217 VAL B N 1
ATOM 2228 C CA . VAL B 1 75 ? -17.12100 10.76700 -26.38100 1.000 22.52000 217 VAL B CA 1
ATOM 2229 C C . VAL B 1 75 ? -18.03000 11.87700 -25.86700 1.000 23.66000 217 VAL B C 1
ATOM 2230 O O . VAL B 1 75 ? -18.97400 11.63500 -25.10900 1.000 25.42000 217 VAL B O 1
ATOM 2234 N N . GLU B 1 76 ? -17.74600 13.10300 -26.29900 1.000 22.23000 218 GLU B N 1
ATOM 2235 C CA . GLU B 1 76 ? -18.64400 14.23600 -26.13000 1.000 23.48000 218 GLU B CA 1
ATOM 2236 C C . GLU B 1 76 ? -19.23600 14.55600 -27.49000 1.000 21.59000 218 GLU B C 1
ATOM 2237 O O . GLU B 1 76 ? -18.50000 14.67000 -28.47800 1.000 23.26000 218 GLU B O 1
ATOM 2243 N N . ILE B 1 77 ? -20.56100 14.66100 -27.56200 1.000 24.04000 219 ILE B N 1
ATOM 2244 C CA . ILE B 1 77 ? -21.24400 14.91300 -28.82500 1.000 25.50000 219 ILE B CA 1
ATOM 2245 C C . ILE B 1 77 ? -21.85800 16.30700 -28.79600 1.000 25.10000 219 ILE B C 1
ATOM 2246 O O . ILE B 1 77 ? -22.41300 16.73900 -27.77400 1.000 27.21000 219 ILE B O 1
ATOM 2251 N N . PHE B 1 78 ? -21.75000 17.01300 -29.92000 1.000 23.05000 220 PHE B N 1
ATOM 2252 C CA . PHE B 1 78 ? -22.25900 18.37100 -30.06200 1.000 22.83000 220 PHE B CA 1
ATOM 2253 C C . PHE B 1 78 ? -23.12100 18.45100 -31.31500 1.000 22.83000 220 PHE B C 1
ATOM 2254 O O . PHE B 1 78 ? -22.63300 18.20600 -32.42600 1.000 24.75000 220 PHE B O 1
ATOM 2262 N N . GLY B 1 79 ? -24.40000 18.79300 -31.13800 1.000 25.18000 221 GLY B N 1
ATOM 2263 C CA . GLY B 1 79 ? -25.25000 19.06200 -32.28100 1.000 24.67000 221 GLY B CA 1
ATOM 2264 C C . GLY B 1 79 ? -26.18900 17.95100 -32.69300 1.000 25.77000 221 GLY B C 1
ATOM 2265 O O . GLY B 1 79 ? -25.80600 16.77700 -32.74000 1.000 24.99000 221 GLY B O 1
ATOM 2266 N N . ALA B 1 80 ? -27.42900 18.31500 -33.01000 1.000 25.88000 222 ALA B N 1
ATOM 2267 C CA . ALA B 1 80 ? -28.36000 17.36600 -33.60700 1.000 24.42000 222 ALA B CA 1
ATOM 2268 C C . ALA B 1 80 ? -27.83100 16.92300 -34.96300 1.000 24.89000 222 ALA B C 1
ATOM 2269 O O . ALA B 1 80 ? -27.41000 17.75200 -35.78100 1.000 25.08000 222 ALA B O 1
ATOM 2271 N N . GLY B 1 81 ? -27.84300 15.61300 -35.19800 1.000 24.21000 223 GLY B N 1
ATOM 2272 C CA . GLY B 1 81 ? -27.31900 15.03900 -36.42200 1.000 22.98000 223 GLY B CA 1
ATOM 2273 C C . GLY B 1 81 ? -26.07300 14.20300 -36.24900 1.000 22.23000 223 GLY B C 1
ATOM 2274 O O . GLY B 1 81 ? -25.56800 13.66600 -37.24200 1.000 22.79000 223 GLY B O 1
ATOM 2275 N N . THR B 1 82 ? -25.53500 14.10100 -35.03900 1.000 22.08000 224 THR B N 1
ATOM 2276 C CA . THR B 1 82 ? -24.31000 13.34400 -34.80300 1.000 22.45000 224 THR B CA 1
ATOM 2277 C C . THR B 1 82 ? -24.63200 11.87300 -34.56200 1.000 21.95000 224 THR B C 1
ATOM 2278 O O . THR B 1 82 ? -25.55100 11.55300 -33.79800 1.000 24.12000 224 THR B O 1
ATOM 2282 N N . TYR B 1 83 ? -23.88100 10.98400 -35.21900 1.000 21.17000 225 TYR B N 1
ATOM 2283 C CA . TYR B 1 83 ? -23.97300 9.54200 -35.01400 1.000 19.44000 225 TYR B CA 1
ATOM 2284 C C . TYR B 1 83 ? -22.61900 9.00000 -34.57100 1.000 20.38000 225 TYR B C 1
ATOM 2285 O O . TYR B 1 83 ? -21.57700 9.39700 -35.10400 1.000 21.37000 225 TYR B O 1
ATOM 2294 N N . VAL B 1 84 ? -22.63400 8.05500 -33.63200 1.000 19.79000 226 VAL B N 1
ATOM 2295 C CA . VAL B 1 84 ? -21.43600 7.35600 -33.17400 1.000 21.54000 226 VAL B CA 1
ATOM 2296 C C . VAL B 1 84 ? -21.71900 5.86600 -33.24800 1.000 20.86000 226 VAL B C 1
ATOM 2297 O O . VAL B 1 84 ? -22.78600 5.42200 -32.81900 1.000 21.98000 226 VAL B O 1
ATOM 2301 N N . GLY B 1 85 ? -20.76500 5.08800 -33.74000 1.000 20.08000 227 GLY B N 1
ATOM 2302 C CA . GLY B 1 85 ? -21.02100 3.67000 -33.85800 1.000 22.63000 227 GLY B CA 1
ATOM 2303 C C . GLY B 1 85 ? -19.79400 2.86200 -34.20300 1.000 21.51000 227 GLY B C 1
ATOM 2304 O O . GLY B 1 85 ? -18.66200 3.27300 -33.94300 1.000 22.20000 227 GLY B O 1
ATOM 2305 N N . LEU B 1 86 ? -20.05300 1.67600 -34.76200 1.000 21.38000 228 LEU B N 1
ATOM 2306 C CA . LEU B 1 86 ? -19.03500 0.73000 -35.19500 1.000 21.67000 228 LEU B CA 1
ATOM 2307 C C . LEU B 1 86 ? -19.32200 0.32100 -36.63000 1.000 21.48000 228 LEU B C 1
ATOM 2308 O O . LEU B 1 86 ? -20.48200 0.23900 -37.05400 1.000 23.34000 228 LEU B O 1
ATOM 2313 N N . THR B 1 87 ? -18.25800 0.03100 -37.37200 1.000 22.49000 229 THR B N 1
ATOM 2314 C CA . THR B 1 87 ? -18.41200 -0.49200 -38.71500 1.000 23.90000 229 THR B CA 1
ATOM 2315 C C . THR B 1 87 ? -17.20300 -1.35000 -39.04500 1.000 25.80000 229 THR B C 1
ATOM 2316 O O . THR B 1 87 ? -16.31200 -1.55900 -38.21800 1.000 26.16000 229 THR B O 1
ATOM 2320 N N . CYS B 1 88 ? -17.19300 -1.86600 -40.26500 1.000 28.17000 230 CYS B N 1
ATOM 2321 C CA A CYS B 1 88 ? -16.09300 -2.66800 -40.76700 0.690 30.42000 230 CYS B CA 1
ATOM 2322 C CA B CYS B 1 88 ? -16.10400 -2.67700 -40.77800 0.310 32.26000 230 CYS B CA 1
ATOM 2323 C C . CYS B 1 88 ? -15.31400 -1.86600 -41.79600 1.000 30.19000 230 CYS B C 1
ATOM 2324 O O . CYS B 1 88 ? -15.84600 -0.94300 -42.42000 1.000 28.33000 230 CYS B O 1
ATOM 2329 N N . LYS B 1 89 ? -14.03500 -2.22400 -41.95400 1.000 30.08000 231 LYS B N 1
ATOM 2330 C CA . LYS B 1 89 ? -13.15500 -1.57200 -42.91800 1.000 31.45000 231 LYS B CA 1
ATOM 2331 C C . LYS B 1 89 ? -13.78900 -1.47600 -44.29800 1.000 29.15000 231 LYS B C 1
ATOM 2332 O O . LYS B 1 89 ? -13.57300 -0.49100 -45.01900 1.000 29.40000 231 LYS B O 1
ATOM 2338 N N . GLY B 1 90 ? -14.54700 -2.49100 -44.69300 1.000 28.28000 232 GLY B N 1
ATOM 2339 C CA . GLY B 1 90 ? -15.07600 -2.56500 -46.03900 1.000 28.66000 232 GLY B CA 1
ATOM 2340 C C . GLY B 1 90 ? -16.24900 -1.67300 -46.34400 1.000 28.76000 232 GLY B C 1
ATOM 2341 O O . GLY B 1 90 ? -16.76900 -1.73900 -47.46000 1.000 31.38000 232 GLY B O 1
ATOM 2342 N N . ILE B 1 91 ? -16.69500 -0.84300 -45.39900 1.000 26.98000 233 ILE B N 1
ATOM 2343 C CA . ILE B 1 91 ? -17.71400 0.14100 -45.73100 1.000 26.13000 233 ILE B CA 1
ATOM 2344 C C . ILE B 1 91 ? -17.24200 0.94200 -46.93900 1.000 27.75000 233 ILE B C 1
ATOM 2345 O O . ILE B 1 91 ? -16.06600 1.30500 -47.04500 1.000 27.20000 233 ILE B O 1
ATOM 2350 N N . ASP B 1 92 ? -18.15900 1.18700 -47.87500 1.000 28.84000 234 ASP B N 1
ATOM 2351 C CA . ASP B 1 92 ? -17.81200 1.80200 -49.15400 1.000 27.78000 234 ASP B CA 1
ATOM 2352 C C . ASP B 1 92 ? -17.53400 3.28800 -48.95500 1.000 28.08000 234 ASP B C 1
ATOM 2353 O O . ASP B 1 92 ? -18.45200 4.07200 -48.70300 1.000 29.20000 234 ASP B O 1
ATOM 2358 N N . ARG B 1 93 ? -16.27100 3.68700 -49.09900 1.000 26.40000 235 ARG B N 1
ATOM 2359 C CA . ARG B 1 93 ? -15.91200 5.07700 -48.85600 1.000 25.27000 235 ARG B CA 1
ATOM 2360 C C . ARG B 1 93 ? -16.44800 6.01500 -49.92900 1.000 26.54000 235 ARG B C 1
ATOM 2361 O O . ARG B 1 93 ? -16.57400 7.21900 -49.67400 1.000 25.68000 235 ARG B O 1
ATOM 2369 N N . LYS B 1 94 ? -16.73400 5.50300 -51.12600 1.000 26.71000 236 LYS B N 1
ATOM 2370 C CA . LYS B 1 94 ? -17.12300 6.34500 -52.25100 1.000 29.11000 236 LYS B CA 1
ATOM 2371 C C . LYS B 1 94 ? -18.60800 6.26300 -52.57200 1.000 30.86000 236 LYS B C 1
ATOM 2372 O O . LYS B 1 94 ? -19.04300 6.86600 -53.55900 1.000 32.81000 236 LYS B O 1
ATOM 2378 N N . GLY B 1 95 ? -19.39300 5.54300 -51.77000 1.000 28.61000 237 GLY B N 1
ATOM 2379 C CA . GLY B 1 95 ? -20.79000 5.33500 -52.09900 1.000 30.39000 237 GLY B CA 1
ATOM 2380 C C . GLY B 1 95 ? -21.62600 6.58800 -51.92200 1.000 27.61000 237 GLY B C 1
ATOM 2381 O O . GLY B 1 95 ? -21.32300 7.46400 -51.11600 1.000 26.87000 237 GLY B O 1
ATOM 2382 N N . GLU B 1 96 ? -22.70400 6.66900 -52.69800 1.000 28.78000 238 GLU B N 1
ATOM 2383 C CA . GLU B 1 96 ? -23.62400 7.79500 -52.63500 1.000 31.56000 238 GLU B CA 1
ATOM 2384 C C . GLU B 1 96 ? -24.95900 7.45900 -52.00000 1.000 28.41000 238 GLU B C 1
ATOM 2385 O O . GLU B 1 96 ? -25.79100 8.36100 -51.84100 1.000 29.40000 238 GLU B O 1
ATOM 2391 N N . GLU B 1 97 ? -25.20200 6.20100 -51.65900 1.000 23.18000 239 GLU B N 1
ATOM 2392 C CA . GLU B 1 97 ? -26.49200 5.78500 -51.13100 1.000 24.29000 239 GLU B CA 1
ATOM 2393 C C . GLU B 1 97 ? -26.33600 5.31900 -49.68800 1.000 23.11000 239 GLU B C 1
ATOM 2394 O O . GLU B 1 97 ? -25.22200 5.17700 -49.17000 1.000 24.32000 239 GLU B O 1
ATOM 2400 N N . ARG B 1 98 ? -27.47800 5.06500 -49.04500 1.000 23.71000 240 ARG B N 1
ATOM 2401 C CA . ARG B 1 98 ? -27.49300 4.85300 -47.60200 1.000 23.21000 240 ARG B CA 1
ATOM 2402 C C . ARG B 1 98 ? -26.80200 3.57000 -47.17600 1.000 22.12000 240 ARG B C 1
ATOM 2403 O O . ARG B 1 98 ? -26.42200 3.45200 -46.00300 1.000 23.52000 240 ARG B O 1
ATOM 2411 N N . ASN B 1 99 ? -26.57400 2.62700 -48.09200 1.000 24.15000 241 ASN B N 1
ATOM 2412 C CA . ASN B 1 99 ? -25.83500 1.43600 -47.69200 1.000 25.34000 241 ASN B CA 1
ATOM 2413 C C . ASN B 1 99 ? -24.41300 1.76100 -47.24900 1.000 25.94000 241 ASN B C 1
ATOM 2414 O O . ASN B 1 99 ? -23.77900 0.93600 -46.58000 1.000 28.34000 241 ASN B O 1
ATOM 2419 N N . SER B 1 100 ? -23.89300 2.93800 -47.60600 1.000 23.06000 242 SER B N 1
ATOM 2420 C CA . SER B 1 100 ? -22.54600 3.32800 -47.21400 1.000 23.81000 242 SER B CA 1
ATOM 2421 C C . SER B 1 100 ? -22.51500 4.32300 -46.06400 1.000 22.28000 242 SER B C 1
ATOM 2422 O O . SER B 1 100 ? -21.44100 4.83600 -45.73200 1.000 23.95000 242 SER B O 1
ATOM 2425 N N . CYS B 1 101 ? -23.65400 4.60400 -45.44500 1.000 22.19000 243 CYS B N 1
ATOM 2426 C CA . CYS B 1 101 ? -23.65700 5.34200 -44.18900 1.000 22.04000 243 CYS B CA 1
ATOM 2427 C C . CYS B 1 101 ? -23.83000 4.37500 -43.02200 1.000 22.82000 243 CYS B C 1
ATOM 2428 O O . CYS B 1 101 ? -24.30300 3.24900 -43.18800 1.000 22.46000 243 CYS B O 1
ATOM 2431 N N . ILE B 1 102 ? -23.44000 4.83400 -41.82700 1.000 21.60000 244 ILE B N 1
ATOM 2432 C CA . ILE B 1 102 ? -23.34000 3.93800 -40.67100 1.000 22.08000 244 ILE B CA 1
ATOM 2433 C C . ILE B 1 102 ? -24.68400 3.59000 -40.05000 1.000 21.53000 244 ILE B C 1
ATOM 2434 O O . ILE B 1 102 ? -24.73000 2.85800 -39.05600 1.000 22.68000 244 ILE B O 1
ATOM 2439 N N . SER B 1 103 ? -25.78800 4.07800 -40.60400 1.000 21.89000 245 SER B N 1
ATOM 2440 C CA . SER B 1 103 ? -27.11900 3.65700 -40.18200 1.000 22.36000 245 SER B CA 1
ATOM 2441 C C . SER B 1 103 ? -27.81900 2.83900 -41.25200 1.000 22.69000 245 SER B C 1
ATOM 2442 O O . SER B 1 103 ? -28.99700 2.51600 -41.09300 1.000 23.73000 245 SER B O 1
ATOM 2445 N N . GLY B 1 104 ? -27.13300 2.51900 -42.35100 1.000 21.75000 246 GLY B N 1
ATOM 2446 C CA . GLY B 1 104 ? -27.81600 1.95800 -43.50100 1.000 23.11000 246 GLY B CA 1
ATOM 2447 C C . GLY B 1 104 ? -27.40200 0.57500 -43.96100 1.000 23.51000 246 GLY B C 1
ATOM 2448 O O . GLY B 1 104 ? -27.74700 0.19200 -45.08500 1.000 26.93000 246 GLY B O 1
ATOM 2449 N N . ASN B 1 105 ? -26.68800 -0.19800 -43.13800 1.000 24.17000 247 ASN B N 1
ATOM 2450 C CA . ASN B 1 105 ? -26.25400 -1.52100 -43.57700 1.000 24.97000 247 ASN B CA 1
ATOM 2451 C C . ASN B 1 105 ? -26.20300 -2.48700 -42.39800 1.000 26.15000 247 ASN B C 1
ATOM 2452 O O . ASN B 1 105 ? -26.34700 -2.10200 -41.23400 1.000 26.35000 247 ASN B O 1
ATOM 2457 N N . ASN B 1 106 ? -25.96900 -3.75700 -42.71800 1.000 26.90000 248 ASN B N 1
ATOM 2458 C CA . ASN B 1 106 ? -26.06500 -4.82100 -41.73100 1.000 30.13000 248 ASN B CA 1
ATOM 2459 C C . ASN B 1 106 ? -24.72900 -5.14700 -41.06400 1.000 29.40000 248 ASN B C 1
ATOM 2460 O O . ASN B 1 106 ? -24.64200 -6.15000 -40.34900 1.000 30.12000 248 ASN B O 1
ATOM 2465 N N . PHE B 1 107 ? -23.69600 -4.32400 -41.26500 1.000 26.74000 249 PHE B N 1
ATOM 2466 C CA . PHE B 1 107 ? -22.41500 -4.50900 -40.59000 1.000 24.42000 249 PHE B CA 1
ATOM 2467 C C . PHE B 1 107 ? -21.98000 -3.26300 -39.82900 1.000 26.57000 249 PHE B C 1
ATOM 2468 O O . PHE B 1 107 ? -20.80500 -3.15500 -39.43400 1.000 27.83000 249 PHE B O 1
ATOM 2476 N N . SER B 1 108 ? -22.89500 -2.32000 -39.62000 1.000 24.56000 250 SER B N 1
ATOM 2477 C CA . SER B 1 108 ? -22.63400 -1.11700 -38.84700 1.000 24.24000 250 SER B CA 1
ATOM 2478 C C . SER B 1 108 ? -23.79700 -0.89300 -37.89800 1.000 22.27000 250 SER B C 1
ATOM 2479 O O . SER B 1 108 ? -24.95500 -1.11500 -38.26100 1.000 24.48000 250 SER B O 1
ATOM 2482 N N . TRP B 1 109 ? -23.47200 -0.42300 -36.70000 1.000 23.46000 251 TRP B N 1
ATOM 2483 C CA . TRP B 1 109 ? -24.45800 -0.09700 -35.68400 1.000 22.69000 251 TRP B CA 1
ATOM 2484 C C . TRP B 1 109 ? -24.13700 1.29100 -35.17500 1.000 21.40000 251 TRP B C 1
ATOM 2485 O O . TRP B 1 109 ? -22.97000 1.61200 -34.95300 1.000 25.07000 251 TRP B O 1
ATOM 2496 N N . SER B 1 110 ? -25.16100 2.10900 -34.95500 1.000 21.72000 252 SER B N 1
ATOM 2497 C CA . SER B 1 110 ? -24.85700 3.47500 -34.55100 1.000 21.69000 252 SER B CA 1
ATOM 2498 C C . SER B 1 110 ? -25.96900 4.05900 -33.69200 1.000 21.57000 252 SER B C 1
ATOM 2499 O O . SER B 1 110 ? -27.12000 3.62100 -33.73000 1.000 22.75000 252 SER B O 1
ATOM 2502 N N . LEU B 1 111 ? -25.58700 5.04800 -32.89300 1.000 21.96000 253 LEU B N 1
ATOM 2503 C CA . LEU B 1 111 ? -26.50200 5.81100 -32.06400 1.000 22.92000 253 LEU B CA 1
ATOM 2504 C C . LEU B 1 111 ? -26.50100 7.24200 -32.57000 1.000 20.92000 253 LEU B C 1
ATOM 2505 O O . LEU B 1 111 ? -25.43300 7.82900 -32.75700 1.000 21.53000 253 LEU B O 1
ATOM 2510 N N . GLN B 1 112 ? -27.68900 7.79900 -32.78700 1.000 21.09000 254 GLN B N 1
ATOM 2511 C CA . GLN B 1 112 ? -27.85400 9.15200 -33.30200 1.000 21.43000 254 GLN B CA 1
ATOM 2512 C C . GLN B 1 112 ? -28.43000 10.05100 -32.21500 1.000 23.04000 254 GLN B C 1
ATOM 2513 O O . GLN B 1 112 ? -29.30700 9.63400 -31.45300 1.000 22.60000 254 GLN B O 1
ATOM 2519 N N . TRP B 1 113 ? -27.93100 11.28600 -32.13500 1.000 22.61000 255 TRP B N 1
ATOM 2520 C CA . TRP B 1 113 ? -28.56400 12.32600 -31.33100 1.000 23.06000 255 TRP B CA 1
ATOM 2521 C C . TRP B 1 113 ? -29.27900 13.26800 -32.28600 1.000 23.69000 255 TRP B C 1
ATOM 2522 O O . TRP B 1 113 ? -28.65300 13.81300 -33.20100 1.000 24.14000 255 TRP B O 1
ATOM 2533 N N . ASN B 1 114 ? -30.58500 13.44700 -32.09500 1.000 27.77000 256 ASN B N 1
ATOM 2534 C CA . ASN B 1 114 ? -31.35400 14.24700 -33.04200 1.000 32.20000 256 ASN B CA 1
ATOM 2535 C C . ASN B 1 114 ? -31.76200 15.61200 -32.49700 1.000 34.14000 256 ASN B C 1
ATOM 2536 O O . ASN B 1 114 ? -32.59400 16.29000 -33.10700 1.000 35.68000 256 ASN B O 1
ATOM 2541 N N . GLY B 1 115 ? -31.19700 16.03400 -31.37100 1.000 36.06000 257 GLY B N 1
ATOM 2542 C CA . GLY B 1 115 ? -31.56700 17.27300 -30.73000 1.000 40.50000 257 GLY B CA 1
ATOM 2543 C C . GLY B 1 115 ? -32.58900 17.12300 -29.62600 1.000 44.78000 257 GLY B C 1
ATOM 2544 O O . GLY B 1 115 ? -32.69500 18.01100 -28.77200 1.000 47.33000 257 GLY B O 1
ATOM 2545 N N . LYS B 1 116 ? -33.33600 16.03800 -29.62200 1.000 44.35000 258 LYS B N 1
ATOM 2546 C CA . LYS B 1 116 ? -34.33400 15.79300 -28.58800 1.000 47.28000 258 LYS B CA 1
ATOM 2547 C C . LYS B 1 116 ? -34.19000 14.42500 -27.95000 1.000 45.15000 258 LYS B C 1
ATOM 2548 O O . LYS B 1 116 ? -34.39600 14.29300 -26.74100 1.000 46.63000 258 LYS B O 1
ATOM 2554 N N . GLU B 1 117 ? -33.84100 13.40500 -28.72900 1.000 40.60000 259 GLU B N 1
ATOM 2555 C CA . GLU B 1 117 ? -33.72800 12.05000 -28.22100 1.000 40.01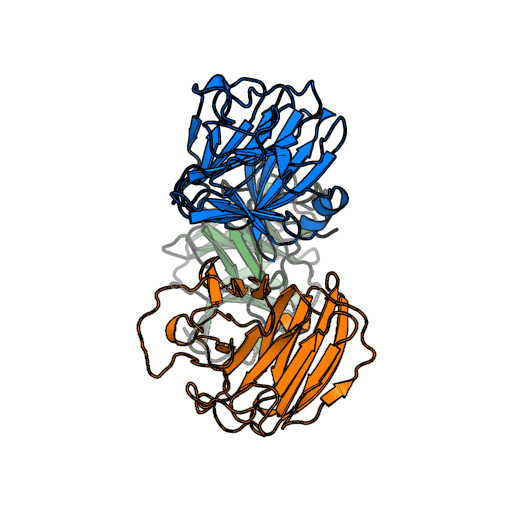000 259 GLU B CA 1
ATOM 2556 C C . GLU B 1 117 ? -32.57100 11.35900 -28.92000 1.000 32.28000 259 GLU B C 1
ATOM 2557 O O . GLU B 1 117 ? -32.07900 11.81100 -29.96000 1.000 30.23000 259 GLU B O 1
ATOM 2563 N N . PHE B 1 118 ? -32.13700 10.25200 -28.33100 1.000 28.78000 260 PHE B N 1
ATOM 2564 C CA . PHE B 1 118 ? -31.23300 9.33600 -29.00300 1.000 25.74000 260 PHE B CA 1
ATOM 2565 C C . PHE B 1 118 ? -32.04300 8.31100 -29.78400 1.000 26.46000 260 PHE B C 1
ATOM 2566 O O . PHE B 1 118 ? -33.17800 7.97600 -29.41900 1.000 28.70000 260 PHE B O 1
ATOM 2574 N N . THR B 1 119 ? -31.45000 7.81900 -30.87200 1.000 25.32000 261 THR B N 1
ATOM 2575 C CA . THR B 1 119 ? -32.08500 6.83000 -31.72900 1.000 23.74000 261 THR B CA 1
ATOM 2576 C C . THR B 1 119 ? -31.06600 5.75400 -32.05100 1.000 22.09000 261 THR B C 1
ATOM 2577 O O . THR B 1 119 ? -29.91800 6.07100 -32.38300 1.000 23.47000 261 THR B O 1
ATOM 2581 N N . ALA B 1 120 ? -31.47800 4.49100 -31.92500 1.000 25.17000 262 ALA B N 1
ATOM 2582 C CA . ALA B 1 120 ? -30.62600 3.35500 -32.25600 1.000 23.93000 262 ALA B CA 1
ATOM 2583 C C . ALA B 1 120 ? -30.84100 2.97300 -33.71200 1.000 23.58000 262 ALA B C 1
ATOM 2584 O O . ALA B 1 120 ? -31.98300 2.82800 -34.15700 1.000 25.38000 262 ALA B O 1
ATOM 2586 N N . TRP B 1 121 ? -29.74500 2.80400 -34.45200 1.000 22.16000 263 TRP B N 1
ATOM 2587 C CA . TRP B 1 121 ? -29.80200 2.53900 -35.88400 1.000 22.36000 263 TRP B CA 1
ATOM 2588 C C . TRP B 1 121 ? -29.06600 1.24900 -36.21800 1.000 23.95000 263 TRP B C 1
ATOM 2589 O O . TRP B 1 121 ? -27.93700 1.02800 -35.75400 1.000 23.56000 263 TRP B O 1
ATOM 2600 N N . TYR B 1 122 ? -29.69500 0.41800 -37.04300 1.000 23.51000 264 TYR B N 1
ATOM 2601 C CA . TYR B 1 122 ? -29.04700 -0.76200 -37.60100 1.000 24.10000 264 TYR B CA 1
ATOM 2602 C C . TYR B 1 122 ? -29.76800 -1.12500 -38.88800 1.000 25.65000 264 TYR B C 1
ATOM 2603 O O . TYR B 1 122 ? -30.99300 -1.27800 -38.89100 1.000 25.76000 264 TYR B O 1
ATOM 2612 N N . SER B 1 123 ? -29.01400 -1.21500 -39.98000 1.000 27.04000 265 SER B N 1
ATOM 2613 C CA . SER B 1 123 ? -29.51700 -1.77400 -41.23100 1.000 30.61000 265 SER B CA 1
ATOM 2614 C C . SER B 1 123 ? -30.78600 -1.07400 -41.71800 1.000 30.49000 265 SER B C 1
ATOM 2615 O O . SER B 1 123 ? -31.80300 -1.70100 -42.02300 1.000 31.00000 265 SER B O 1
ATOM 2618 N N . ASP B 1 124 ? -30.73100 0.25200 -41.78200 1.000 28.26000 266 ASP B N 1
ATOM 2619 C CA . ASP B 1 124 ? -31.79100 1.07600 -42.35500 1.000 27.92000 266 ASP B CA 1
ATOM 2620 C C . ASP B 1 124 ? -33.06800 1.10600 -41.52500 1.000 28.52000 266 ASP B C 1
ATOM 2621 O O . ASP B 1 124 ? -34.12800 1.48500 -42.04500 1.000 27.83000 266 ASP B O 1
ATOM 2626 N N . MET B 1 125 ? -33.00200 0.71200 -40.24800 1.000 27.10000 267 MET B N 1
ATOM 2627 C CA A MET B 1 125 ? -34.15000 0.78100 -39.36000 0.640 25.59000 267 MET B CA 1
ATOM 2628 C CA B MET B 1 125 ? -34.14400 0.74700 -39.34800 0.360 28.25000 267 MET B CA 1
ATOM 2629 C C . MET B 1 125 ? -33.74100 1.46600 -38.06800 1.000 25.48000 267 MET B C 1
ATOM 2630 O O . MET B 1 125 ? -32.61900 1.29400 -37.57700 1.000 26.28000 267 MET B O 1
ATOM 2639 N N . GLU B 1 126 ? -34.64100 2.27600 -37.53900 1.000 27.62000 268 GLU B N 1
ATOM 2640 C CA . GLU B 1 126 ? -34.35700 3.07300 -36.35900 1.000 27.31000 268 GLU B CA 1
ATOM 2641 C C . GLU B 1 126 ? -35.33300 2.73800 -35.24200 1.000 28.80000 268 GLU B C 1
ATOM 2642 O O . GLU B 1 126 ? -36.50800 2.43600 -35.48500 1.000 30.63000 268 GLU B O 1
ATOM 2648 N N . THR B 1 127 ? -34.82300 2.79200 -34.01800 1.000 28.85000 269 THR B N 1
ATOM 2649 C CA . THR B 1 127 ? -35.61600 2.57800 -32.81100 1.000 32.56000 269 THR B CA 1
ATOM 2650 C C . THR B 1 127 ? -35.46400 3.80800 -31.93700 1.000 33.91000 269 THR B C 1
ATOM 2651 O O . THR B 1 127 ? -34.34500 4.09700 -31.47400 1.000 33.41000 269 THR B O 1
ATOM 2655 N N . PRO B 1 128 ? -36.52300 4.56900 -31.69200 1.000 39.26000 270 PRO B N 1
ATOM 2656 C CA . PRO B 1 128 ? -36.40400 5.71000 -30.78000 1.000 40.75000 270 PRO B CA 1
ATOM 2657 C C . PRO B 1 128 ? -36.18800 5.23100 -29.35700 1.000 38.38000 270 PRO B C 1
ATOM 2658 O O . PRO B 1 128 ? -36.68900 4.18100 -28.94800 1.000 39.41000 270 PRO B O 1
ATOM 2662 N N . LEU B 1 129 ? -35.43500 6.01900 -28.59900 1.000 35.77000 271 LEU B N 1
ATOM 2663 C CA . LEU B 1 129 ? -35.03600 5.65000 -27.24900 1.000 34.49000 271 LEU B CA 1
ATOM 2664 C C . LEU B 1 129 ? -35.56000 6.65700 -26.23700 1.000 37.35000 271 LEU B C 1
ATOM 2665 O O . LEU B 1 129 ? -35.77700 7.82900 -26.55500 1.000 37.14000 271 LEU B O 1
ATOM 2670 N N . LYS B 1 130 ? -35.74200 6.18600 -25.00300 1.000 40.51000 272 LYS B N 1
ATOM 2671 C CA . LYS B 1 130 ? -36.30200 7.00200 -23.93400 1.000 46.74000 272 LYS B CA 1
ATOM 2672 C C . LYS B 1 130 ? -35.25300 7.80300 -23.17600 1.000 43.75000 272 LYS B C 1
ATOM 2673 O O . LYS B 1 130 ? -35.61900 8.71600 -22.42700 1.000 42.79000 272 LYS B O 1
ATOM 2679 N N . ALA B 1 131 ? -33.97300 7.48100 -23.35500 1.000 42.08000 273 ALA B N 1
ATOM 2680 C CA . ALA B 1 131 ? -32.88900 8.14700 -22.64400 1.000 44.97000 273 ALA B CA 1
ATOM 2681 C C . ALA B 1 131 ? -33.00700 9.66300 -22.73700 1.000 48.97000 273 ALA B C 1
ATOM 2682 O O . ALA B 1 131 ? -33.36200 10.21500 -23.78200 1.000 52.12000 273 ALA B O 1
ATOM 2684 N N . GLY B 1 132 ? -32.70200 10.33700 -21.62300 1.000 48.22000 274 GLY B N 1
ATOM 2685 C CA . GLY B 1 132 ? -32.61600 11.76900 -21.61400 1.000 46.16000 274 GLY B CA 1
ATOM 2686 C C . GLY B 1 132 ? -31.39600 12.25000 -22.37500 1.000 41.56000 274 GLY B C 1
ATOM 2687 O O . GLY B 1 132 ? -30.64100 11.45800 -22.94500 1.000 41.98000 274 GLY B O 1
ATOM 2688 N N . PRO B 1 133 ? -31.19800 13.56500 -22.40100 1.000 41.13000 275 PRO B N 1
ATOM 2689 C CA . PRO B 1 133 ? -30.00400 14.10400 -23.05900 1.000 40.68000 275 PRO B CA 1
ATOM 2690 C C . PRO B 1 133 ? -28.75400 13.76700 -22.26300 1.000 37.97000 275 PRO B C 1
ATOM 2691 O O . PRO B 1 133 ? -28.77100 13.73600 -21.02900 1.000 38.23000 275 PRO B O 1
ATOM 2695 N N . PHE B 1 134 ? -27.67100 13.49500 -22.98800 1.000 36.00000 276 PHE B N 1
ATOM 2696 C CA . PHE B 1 134 ? -26.35700 13.27800 -22.39900 1.000 33.34000 276 PHE B CA 1
ATOM 2697 C C . PHE B 1 134 ? -25.31800 13.92200 -23.30100 1.000 33.20000 276 PHE B C 1
ATOM 2698 O O . PHE B 1 134 ? -25.27800 13.64500 -24.50500 1.000 36.67000 276 PHE B O 1
ATOM 2706 N N . ARG B 1 135 ? -24.47800 14.77500 -22.71400 1.000 30.06000 277 ARG B N 1
ATOM 2707 C CA . ARG B 1 135 ? -23.35600 15.33800 -23.45700 1.000 31.05000 277 ARG B CA 1
ATOM 2708 C C . ARG B 1 135 ? -22.25300 14.30900 -23.67800 1.000 30.07000 277 ARG B C 1
ATOM 2709 O O . ARG B 1 135 ? -21.58200 14.34400 -24.72000 1.000 28.67000 277 ARG B O 1
ATOM 2717 N N . ARG B 1 136 ? -22.04000 13.40200 -22.71700 1.000 28.43000 278 ARG B N 1
ATOM 2718 C CA . ARG B 1 136 ? -20.96200 12.41800 -22.78400 1.000 27.71000 278 ARG B CA 1
ATOM 2719 C C . ARG B 1 136 ? -21.52700 11.00800 -22.84600 1.000 26.11000 278 ARG B C 1
ATOM 2720 O O . ARG B 1 136 ? -22.36400 10.62700 -22.02100 1.000 27.36000 278 ARG B O 1
ATOM 2728 N N . LEU B 1 137 ? -21.06000 10.23600 -23.81700 1.000 24.69000 279 LEU B N 1
ATOM 2729 C CA . LEU B 1 137 ? -21.46800 8.85200 -23.98100 1.000 25.48000 279 LEU B CA 1
ATOM 2730 C C . LEU B 1 137 ? -20.28100 7.94900 -23.70400 1.000 24.19000 279 LEU B C 1
ATOM 2731 O O . LEU B 1 137 ? -19.15000 8.25900 -24.09200 1.000 25.75000 279 LEU B O 1
ATOM 2736 N N . GLY B 1 138 ? -20.54700 6.82400 -23.04200 1.000 25.05000 280 GLY B N 1
ATOM 2737 C CA . GLY B 1 138 ? -19.58000 5.75500 -22.92200 1.000 24.33000 280 GLY B CA 1
ATOM 2738 C C . GLY B 1 138 ? -19.94700 4.66300 -23.91600 1.000 24.65000 280 GLY B C 1
ATOM 2739 O O . GLY B 1 138 ? -21.10900 4.26900 -24.01300 1.000 27.38000 280 GLY B O 1
ATOM 2740 N N . VAL B 1 139 ? -18.94700 4.19900 -24.65000 1.000 24.39000 281 VAL B N 1
ATOM 2741 C CA . VAL B 1 139 ? -19.14400 3.20600 -25.69900 1.000 23.93000 281 VAL B CA 1
ATOM 2742 C C . VAL B 1 139 ? -18.41600 1.94100 -25.27000 1.000 25.81000 281 VAL B C 1
ATOM 2743 O O . VAL B 1 139 ? -17.18900 1.95000 -25.11200 1.000 25.76000 281 VAL B O 1
ATOM 2747 N N . TYR B 1 140 ? -19.16500 0.85600 -25.08000 1.000 25.30000 282 TYR B N 1
ATOM 2748 C CA . TYR B 1 140 ? -18.61000 -0.39000 -24.56500 1.000 26.03000 282 TYR B CA 1
ATOM 2749 C C . TYR B 1 140 ? -18.74800 -1.47200 -25.62700 1.000 26.86000 282 TYR B C 1
ATOM 2750 O O . TYR B 1 140 ? -19.84700 -1.69800 -26.14600 1.000 26.33000 282 TYR B O 1
ATOM 2759 N N . ILE B 1 141 ? -17.63700 -2.13000 -25.95000 1.000 27.04000 283 ILE B N 1
ATOM 2760 C CA . ILE B 1 141 ? -17.59700 -3.18700 -26.95600 1.000 27.45000 283 ILE B CA 1
ATOM 2761 C C . ILE B 1 141 ? -17.08700 -4.44700 -26.27700 1.000 29.16000 283 ILE B C 1
ATOM 2762 O O . ILE B 1 141 ? -15.93900 -4.48600 -25.82100 1.000 29.59000 283 ILE B O 1
ATOM 2767 N N . ASP B 1 142 ? -17.92600 -5.47600 -26.22500 1.000 30.22000 284 ASP B N 1
ATOM 2768 C CA . ASP B 1 142 ? -17.52400 -6.81100 -25.78700 1.000 30.18000 284 ASP B CA 1
ATOM 2769 C C . ASP B 1 142 ? -17.48800 -7.63500 -27.06900 1.000 27.70000 284 ASP B C 1
ATOM 2770 O O . ASP B 1 142 ? -18.51400 -8.14600 -27.51800 1.000 28.97000 284 ASP B O 1
ATOM 2775 N N . PHE B 1 143 ? -16.30000 -7.72700 -27.67300 1.000 30.07000 285 PHE B N 1
ATOM 2776 C CA . PHE B 1 143 ? -16.18700 -8.36100 -28.98900 1.000 31.83000 285 PHE B CA 1
ATOM 2777 C C . PHE B 1 143 ? -16.58000 -9.83000 -28.96500 1.000 33.97000 285 PHE B C 1
ATOM 2778 O O . PHE B 1 143 ? -17.48300 -10.22300 -29.72800 1.000 35.11000 285 PHE B O 1
ATOM 2786 N N . PRO B 1 144 ? -15.97400 -10.69300 -28.14400 1.000 37.84000 286 PRO B N 1
ATOM 2787 C CA . PRO B 1 144 ? -16.41900 -12.09500 -28.13500 1.000 39.91000 286 PRO B CA 1
ATOM 2788 C C . PRO B 1 144 ? -17.84800 -12.26800 -27.65300 1.000 37.90000 286 PRO B C 1
ATOM 2789 O O . PRO B 1 144 ? -18.50400 -13.23900 -28.05500 1.000 37.17000 286 PRO B O 1
ATOM 2793 N N . GLY B 1 145 ? -18.35900 -11.34700 -26.83500 1.000 37.84000 287 GLY B N 1
ATOM 2794 C CA . GLY B 1 145 ? -19.74000 -11.40400 -26.39500 1.000 36.60000 287 GLY B CA 1
ATOM 2795 C C . GLY B 1 145 ? -20.75800 -10.85600 -27.37100 1.000 36.63000 287 GLY B C 1
ATOM 2796 O O . GLY B 1 145 ? -21.95900 -11.05000 -27.15900 1.000 39.51000 287 GLY B O 1
ATOM 2797 N N . GLY B 1 146 ? -20.31300 -10.18900 -28.43400 1.000 33.94000 288 GLY B N 1
ATOM 2798 C CA . GLY B 1 146 ? -21.22600 -9.61700 -29.40900 1.000 32.56000 288 GLY B CA 1
ATOM 2799 C C . GLY B 1 146 ? -22.05000 -8.45100 -28.90400 1.000 32.76000 288 GLY B C 1
ATOM 2800 O O . GLY B 1 146 ? -23.19400 -8.28200 -29.33600 1.000 36.54000 288 GLY B O 1
ATOM 2801 N N . ILE B 1 147 ? -21.49900 -7.63400 -28.01100 1.000 31.20000 289 ILE B N 1
ATOM 2802 C CA . ILE B 1 147 ? -22.23100 -6.54900 -27.36900 1.000 30.29000 289 ILE B CA 1
ATOM 2803 C C . ILE B 1 147 ? -21.61800 -5.22500 -27.78800 1.000 29.39000 289 ILE B C 1
ATOM 2804 O O . ILE B 1 147 ? -20.39400 -5.05700 -27.72600 1.000 29.10000 289 ILE B O 1
ATOM 2809 N N . LEU B 1 148 ? -22.46900 -4.29300 -28.21200 1.000 27.58000 290 LEU B N 1
ATOM 2810 C CA . LEU B 1 148 ? -22.12300 -2.87900 -28.30400 1.000 25.76000 290 LEU B CA 1
ATOM 2811 C C . LEU B 1 148 ? -23.14500 -2.12900 -27.46700 1.000 27.89000 290 LEU B C 1
ATOM 2812 O O . LEU B 1 148 ? -24.34500 -2.18700 -27.76300 1.000 28.94000 290 LEU B O 1
ATOM 2817 N N . SER B 1 149 ? -22.68000 -1.43900 -26.42300 1.000 24.38000 291 SER B N 1
ATOM 2818 C CA . SER B 1 149 ? -23.56300 -0.70100 -25.52600 1.000 25.03000 291 SER B CA 1
ATOM 2819 C C . SER B 1 149 ? -23.15400 0.75800 -25.43500 1.000 25.29000 291 SER B C 1
ATOM 2820 O O . SER B 1 149 ? -21.96300 1.08100 -25.43800 1.000 26.67000 291 SER B O 1
ATOM 2823 N N . PHE B 1 150 ? -24.15600 1.63200 -25.34200 1.000 25.27000 292 PHE B N 1
ATOM 2824 C CA . PHE B 1 150 ? -23.96600 3.06700 -25.17400 1.000 24.83000 292 PHE B CA 1
ATOM 2825 C C . PHE B 1 150 ? -24.53900 3.47900 -23.82600 1.000 27.28000 292 PHE B C 1
ATOM 2826 O O . PHE B 1 150 ? -25.68400 3.13500 -23.50100 1.000 29.19000 292 PHE B O 1
ATOM 2834 N N . TYR B 1 151 ? -23.74700 4.21600 -23.05200 1.000 26.59000 293 TYR B N 1
ATOM 2835 C CA . TYR B 1 151 ? -24.13700 4.70600 -21.73900 1.000 26.83000 293 TYR B CA 1
ATOM 2836 C C . TYR B 1 151 ? -24.04100 6.22000 -21.69600 1.000 26.61000 293 TYR B C 1
ATOM 2837 O O . TYR B 1 151 ? -23.09500 6.80800 -22.23200 1.000 28.44000 293 TYR B O 1
ATOM 2846 N N . GLY B 1 152 ? -25.01500 6.84800 -21.03900 1.000 28.09000 294 GLY B N 1
ATOM 2847 C CA . GLY B 1 152 ? -24.88300 8.24800 -20.67100 1.000 27.68000 294 GLY B CA 1
ATOM 2848 C C . GLY B 1 152 ? -24.05400 8.35900 -19.40600 1.000 28.13000 294 GLY B C 1
ATOM 2849 O O . GLY B 1 152 ? -24.32600 7.67600 -18.41400 1.000 31.27000 294 GLY B O 1
ATOM 2850 N N . VAL B 1 153 ? -23.03800 9.21800 -19.44700 1.000 28.43000 295 VAL B N 1
ATOM 2851 C CA . VAL B 1 153 ? -22.04500 9.32000 -18.38300 1.000 28.83000 295 VAL B CA 1
ATOM 2852 C C . VAL B 1 153 ? -22.19900 10.67500 -17.70500 1.000 32.62000 295 VAL B C 1
ATOM 2853 O O . VAL B 1 153 ? -22.03200 11.72700 -18.33700 1.000 32.42000 295 VAL B O 1
ATOM 2857 N N . GLU B 1 154 ? -22.49600 10.64700 -16.40400 1.000 37.25000 296 GLU B N 1
ATOM 2858 C CA . GLU B 1 154 ? -22.80100 11.85400 -15.62500 1.000 41.04000 296 GLU B CA 1
ATOM 2859 C C . GLU B 1 154 ? -21.99700 11.79700 -14.34000 1.000 44.84000 296 GLU B C 1
ATOM 2860 O O . GLU B 1 154 ? -22.47700 11.26200 -13.32400 1.000 48.20000 296 GLU B O 1
ATOM 2866 N N . TYR B 1 155 ? -20.79100 12.37200 -14.35600 1.000 45.75000 297 TYR B N 1
ATOM 2867 C CA . TYR B 1 155 ? -19.87100 12.29100 -13.22300 1.000 47.65000 297 TYR B CA 1
ATOM 2868 C C . TYR B 1 155 ? -19.84500 10.92000 -12.53500 1.000 56.79000 297 TYR B C 1
ATOM 2869 O O . TYR B 1 155 ? -20.32900 10.77900 -11.40000 1.000 58.65000 297 TYR B O 1
ATOM 2878 N N . ASP B 1 156 ? -19.34500 9.90700 -13.25400 1.000 62.59000 298 ASP B N 1
ATOM 2879 C CA . ASP B 1 156 ? -19.12900 8.55300 -12.74000 1.000 66.91000 298 ASP B CA 1
ATOM 2880 C C . ASP B 1 156 ? -20.43000 7.77000 -12.58100 1.000 61.14000 298 ASP B C 1
ATOM 2881 O O . ASP B 1 156 ? -20.40200 6.56400 -12.31900 1.000 62.65000 298 ASP B O 1
ATOM 2886 N N . THR B 1 157 ? -21.57700 8.41700 -12.76100 1.000 54.39000 299 THR B N 1
ATOM 2887 C CA . THR B 1 157 ? -22.85400 7.71900 -12.83100 1.000 47.06000 299 THR B CA 1
ATOM 2888 C C . THR B 1 157 ? -23.14000 7.38100 -14.28700 1.000 42.34000 299 THR B C 1
ATOM 2889 O O . THR B 1 157 ? -22.96400 8.22000 -15.17400 1.000 42.09000 299 THR B O 1
ATOM 2893 N N . MET B 1 158 ? -23.57500 6.15000 -14.53600 1.000 38.85000 300 MET B N 1
ATOM 2894 C CA . MET B 1 158 ? -23.76700 5.68600 -15.90500 1.000 38.04000 300 MET B CA 1
ATOM 2895 C C . MET B 1 158 ? -25.15400 5.09400 -16.10200 1.000 37.61000 300 MET B C 1
ATOM 2896 O O . MET B 1 158 ? -25.61400 4.28600 -15.28900 1.000 40.37000 300 MET B O 1
ATOM 2901 N N . THR B 1 159 ? -25.80600 5.49800 -17.18900 1.000 32.73000 301 THR B N 1
ATOM 2902 C CA . THR B 1 159 ? -27.16100 5.08600 -17.52700 1.000 34.36000 301 THR B CA 1
ATOM 2903 C C . THR B 1 159 ? -27.12200 4.43500 -18.90000 1.000 32.77000 301 THR B C 1
ATOM 2904 O O . THR B 1 159 ? -26.68600 5.06200 -19.87100 1.000 32.33000 301 THR B O 1
ATOM 2908 N N . LEU B 1 160 ? -27.58700 3.19100 -18.99200 1.000 31.58000 302 LEU B N 1
ATOM 2909 C CA . LEU B 1 160 ? -27.62900 2.52400 -20.28900 1.000 29.43000 302 LEU B CA 1
ATOM 2910 C C . LEU B 1 160 ? -28.61400 3.23800 -21.21100 1.000 30.24000 302 LEU B C 1
ATOM 2911 O O . LEU B 1 160 ? -29.78800 3.41400 -20.86200 1.000 33.32000 302 LEU B O 1
ATOM 2916 N N . VAL B 1 161 ? -28.12900 3.66800 -22.37100 1.000 28.75000 303 VAL B N 1
ATOM 2917 C CA . VAL B 1 161 ? -28.99900 4.23700 -23.39500 1.000 28.74000 303 VAL B CA 1
ATOM 2918 C C . VAL B 1 161 ? -29.48900 3.16400 -24.35800 1.000 30.43000 303 VAL B C 1
ATOM 2919 O O . VAL B 1 161 ? -30.68300 3.08800 -24.66600 1.000 31.07000 303 VAL B O 1
ATOM 2923 N N . HIS B 1 162 ? -28.59700 2.28900 -24.83000 1.000 27.22000 304 HIS B N 1
ATOM 2924 C CA . HIS B 1 162 ? -29.02100 1.18500 -25.68000 1.000 27.15000 304 HIS B CA 1
ATOM 2925 C C . HIS B 1 162 ? -27.94000 0.11800 -25.72700 1.000 26.69000 304 HIS B C 1
ATOM 2926 O O . HIS B 1 162 ? -26.74700 0.43300 -25.76200 1.000 26.88000 304 HIS B O 1
ATOM 2933 N N . LYS B 1 163 ? -28.37800 -1.14000 -25.76800 1.000 29.41000 305 LYS B N 1
ATOM 2934 C CA . LYS B 1 163 ? -27.50000 -2.28900 -25.93200 1.000 28.91000 305 LYS B CA 1
ATOM 2935 C C . LYS B 1 163 ? -27.85000 -2.97700 -27.24500 1.000 26.21000 305 LYS B C 1
ATOM 2936 O O . LYS B 1 163 ? -29.00200 -3.37600 -27.45100 1.000 29.52000 305 LYS B O 1
ATOM 2942 N N . PHE B 1 164 ? -26.86200 -3.11000 -28.12700 1.000 26.63000 306 PHE B N 1
ATOM 2943 C CA . PHE B 1 164 ? -27.00700 -3.81800 -29.39100 1.000 29.74000 306 PHE B CA 1
ATOM 2944 C C . PHE B 1 164 ? -26.49300 -5.24300 -29.23400 1.000 30.74000 306 PHE B C 1
ATOM 2945 O O . PHE B 1 164 ? -25.52000 -5.48500 -28.51300 1.000 30.56000 306 PHE B O 1
ATOM 2953 N N . ALA B 1 165 ? -27.13600 -6.18100 -29.93000 1.000 31.40000 307 ALA B N 1
ATOM 2954 C CA . ALA B 1 165 ? -26.62200 -7.53600 -30.10200 1.000 32.21000 307 ALA B CA 1
ATOM 2955 C C . ALA B 1 165 ? -26.02500 -7.60500 -31.50300 1.000 32.74000 307 ALA B C 1
ATOM 2956 O O . ALA B 1 165 ? -26.75400 -7.51000 -32.49200 1.000 33.95000 307 ALA B O 1
ATOM 2958 N N . CYS B 1 166 ? -24.70800 -7.75900 -31.59300 1.000 32.54000 308 CYS B N 1
ATOM 2959 C CA . CYS B 1 166 ? -23.94400 -7.63500 -32.82400 1.000 33.64000 308 CYS B CA 1
ATOM 2960 C C . CYS B 1 166 ? -23.34100 -8.97900 -33.18600 1.000 38.91000 308 CYS B C 1
ATOM 2961 O O . CYS B 1 166 ? -23.01600 -9.78000 -32.31000 1.000 44.08000 308 CYS B O 1
ATOM 2964 N N . LYS B 1 167 ? -23.18500 -9.24500 -34.48100 1.000 41.23000 309 LYS B N 1
ATOM 2965 C CA . LYS B 1 167 ? -22.49700 -10.45500 -34.92500 1.000 45.67000 309 LYS B CA 1
ATOM 2966 C C . LYS B 1 167 ? -21.13300 -10.02700 -35.44600 1.000 44.90000 309 LYS B C 1
ATOM 2967 O O . LYS B 1 167 ? -20.94100 -9.78300 -36.63500 1.000 49.79000 309 LYS B O 1
ATOM 2973 N N . PHE B 1 168 ? -20.18500 -9.96600 -34.51500 1.000 39.45000 310 PHE B N 1
ATOM 2974 C CA . PHE B 1 168 ? -18.83000 -9.55000 -34.84300 1.000 36.92000 310 PHE B CA 1
ATOM 2975 C C . PHE B 1 168 ? -18.05900 -10.72100 -35.42900 1.000 39.82000 310 PHE B C 1
ATOM 2976 O O . PHE B 1 168 ? -18.12000 -11.84200 -34.91800 1.000 43.91000 310 PHE B O 1
ATOM 2984 N N . SER B 1 169 ? -17.32900 -10.45600 -36.50400 1.000 39.89000 311 SER B N 1
ATOM 2985 C CA . SER B 1 169 ? -16.43400 -11.45200 -37.07600 1.000 42.98000 311 SER B CA 1
ATOM 2986 C C . SER B 1 169 ? -15.07500 -10.81800 -37.35200 1.000 41.44000 311 SER B C 1
ATOM 2987 O O . SER B 1 169 ? -14.06500 -11.19900 -36.74900 1.000 44.12000 311 SER B O 1
ATOM 2990 N N . GLU B 1 170 ? -15.05100 -9.83800 -38.24900 1.000 36.61000 312 GLU B N 1
ATOM 2991 C CA A GLU B 1 170 ? -13.83500 -9.11500 -38.56900 0.510 33.72000 312 GLU B CA 1
ATOM 2992 C CA B GLU B 1 170 ? -13.83500 -9.11300 -38.56900 0.490 36.33000 312 GLU B CA 1
ATOM 2993 C C . GLU B 1 170 ? -13.54500 -8.07900 -37.48400 1.000 31.85000 312 GLU B C 1
ATOM 2994 O O . GLU B 1 170 ? -14.43400 -7.71000 -36.70900 1.000 31.48000 312 GLU B O 1
ATOM 3005 N N . PRO B 1 171 ? -12.29700 -7.60400 -37.39000 1.000 28.06000 313 PRO B N 1
ATOM 3006 C CA . PRO B 1 171 ? -12.02800 -6.44400 -36.52900 1.000 25.03000 313 PRO B CA 1
ATOM 3007 C C . PRO B 1 171 ? -12.97800 -5.30900 -36.88800 1.000 26.10000 313 PRO B C 1
ATOM 3008 O O . PRO B 1 171 ? -13.37800 -5.15400 -38.04300 1.000 30.06000 313 PRO B O 1
ATOM 3012 N N . VAL B 1 172 ? -13.35000 -4.51800 -35.88700 1.000 25.00000 314 VAL B N 1
ATOM 3013 C CA . VAL B 1 172 ? -14.27500 -3.41600 -36.10900 1.000 25.23000 314 VAL B CA 1
ATOM 3014 C C . VAL B 1 172 ? -13.57800 -2.08800 -35.83500 1.000 25.12000 314 VAL B C 1
ATOM 3015 O O . VAL B 1 172 ? -12.60000 -2.01400 -35.08400 1.000 26.29000 314 VAL B O 1
ATOM 3019 N N . TYR B 1 173 ? -14.08400 -1.03500 -36.47400 1.000 23.75000 315 TYR B N 1
ATOM 3020 C CA . TYR B 1 173 ? -13.57700 0.32300 -36.32600 1.000 23.96000 315 TYR B CA 1
ATOM 3021 C C . TYR B 1 173 ? -14.67300 1.17600 -35.71100 1.000 22.93000 315 TYR B C 1
ATOM 3022 O O . TYR B 1 173 ? -15.85500 0.97600 -36.00200 1.000 23.47000 315 TYR B O 1
ATOM 3031 N N . ALA B 1 174 ? -14.29300 2.11600 -34.84500 1.000 22.81000 316 ALA B N 1
ATOM 3032 C CA . ALA B 1 174 ? -15.25300 3.12500 -34.42700 1.000 22.69000 316 ALA B CA 1
ATOM 3033 C C . ALA B 1 174 ? -15.55500 4.02500 -35.61300 1.000 21.48000 316 ALA B C 1
ATOM 3034 O O . ALA B 1 174 ? -14.68500 4.28900 -36.45100 1.000 23.03000 316 ALA B O 1
ATOM 3036 N N . ALA B 1 175 ? -16.79400 4.49200 -35.69100 1.000 20.95000 317 ALA B N 1
ATOM 3037 C CA . ALA B 1 175 ? -17.25000 5.20900 -36.86800 1.000 20.83000 317 ALA B CA 1
ATOM 3038 C C . ALA B 1 175 ? -18.10600 6.38100 -36.42600 1.000 20.31000 317 ALA B C 1
ATOM 3039 O O . ALA B 1 175 ? -18.84600 6.28700 -35.44400 1.000 20.46000 317 ALA B O 1
ATOM 3041 N N . PHE B 1 176 ? -18.00500 7.48300 -37.15900 1.000 19.76000 318 PHE B N 1
ATOM 3042 C CA . PHE B 1 176 ? -18.64900 8.72100 -36.75300 1.000 20.12000 318 PHE B CA 1
ATOM 3043 C C . PHE B 1 176 ? -19.25300 9.38900 -37.98200 1.000 19.69000 318 PHE B C 1
ATOM 3044 O O . PHE B 1 176 ? -18.63500 9.41900 -39.04900 1.000 20.84000 318 PHE B O 1
ATOM 3052 N N . TRP B 1 177 ? -20.46100 9.91700 -37.84200 1.000 20.37000 319 TRP B N 1
ATOM 3053 C CA . TRP B 1 177 ? -21.13000 10.58100 -38.95300 1.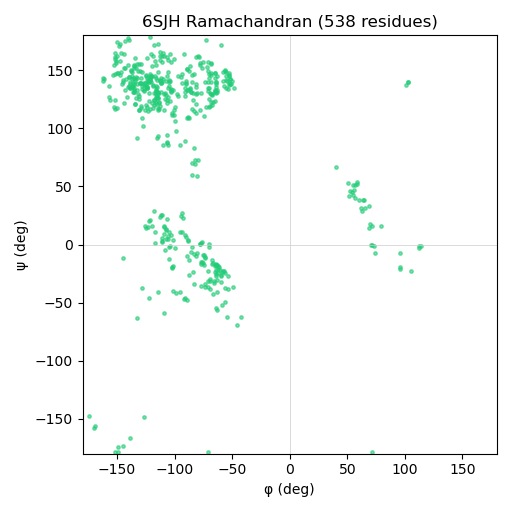000 19.58000 319 TRP B CA 1
ATOM 3054 C C . TRP B 1 177 ? -21.62900 11.91000 -38.41800 1.000 20.32000 319 TRP B C 1
ATOM 3055 O O . TRP B 1 177 ? -22.44300 11.94500 -37.49100 1.000 20.62000 319 TRP B O 1
ATOM 3066 N N . LEU B 1 178 ? -21.09100 12.99500 -38.94900 1.000 19.01000 320 LEU B N 1
ATOM 3067 C CA . LEU B 1 178 ? -21.44200 14.33600 -38.50200 1.000 19.71000 320 LEU B CA 1
ATOM 3068 C C . LEU B 1 178 ? -22.31700 14.90200 -39.61200 1.000 21.82000 320 LEU B C 1
ATOM 3069 O O . LEU B 1 178 ? -21.83500 15.57400 -40.52400 1.000 22.97000 320 LEU B O 1
ATOM 3074 N N . SER B 1 179 ? -23.60900 14.59700 -39.53900 1.000 21.03000 321 SER B N 1
ATOM 3075 C CA . SER B 1 179 ? -24.47200 14.80600 -40.68900 1.000 22.25000 321 SER B CA 1
ATOM 3076 C C . SER B 1 179 ? -24.87100 16.25400 -40.89700 1.000 24.36000 321 SER B C 1
ATOM 3077 O O . SER B 1 179 ? -25.32700 16.58400 -41.99800 1.000 26.85000 321 SER B O 1
ATOM 3080 N N . LYS B 1 180 ? -24.71100 17.11900 -39.89600 1.000 24.11000 322 LYS B N 1
ATOM 3081 C CA . LYS B 1 180 ? -25.16500 18.49100 -40.04000 1.000 24.48000 322 LYS B CA 1
ATOM 3082 C C . LYS B 1 180 ? -24.07700 19.48400 -39.66000 1.000 24.16000 322 LYS B C 1
ATOM 3083 O O . LYS B 1 180 ? -23.18400 19.18700 -38.86000 1.000 23.87000 322 LYS B O 1
ATOM 3089 N N . LYS B 1 181 ? -24.22100 20.68000 -40.24200 1.000 26.50000 323 LYS B N 1
ATOM 3090 C CA A LYS B 1 181 ? -23.29400 21.78100 -40.02500 0.480 29.31000 323 LYS B CA 1
ATOM 3091 C CA B LYS B 1 181 ? -23.27700 21.76400 -40.02700 0.520 29.10000 323 LYS B CA 1
ATOM 3092 C C . LYS B 1 181 ? -23.06100 22.00500 -38.53900 1.000 26.97000 323 LYS B C 1
ATOM 3093 O O . LYS B 1 181 ? -24.01000 22.01900 -37.74600 1.000 24.97000 323 LYS B O 1
ATOM 3104 N N . GLU B 1 182 ? -21.79200 22.18500 -38.16700 1.000 27.32000 324 GLU B N 1
ATOM 3105 C CA . GLU B 1 182 ? -21.32300 22.45800 -36.81100 1.000 28.30000 324 GLU B CA 1
ATOM 3106 C C . GLU B 1 182 ? -21.43500 21.26800 -35.86000 1.000 25.42000 324 GLU B C 1
ATOM 3107 O O . GLU B 1 182 ? -21.04500 21.39600 -34.69500 1.000 26.13000 324 GLU B O 1
ATOM 3113 N N . ASN B 1 183 ? -21.93800 20.11600 -36.31000 1.000 23.36000 325 ASN B N 1
ATOM 3114 C CA . ASN B 1 183 ? -21.82400 18.90600 -35.50800 1.000 23.15000 325 ASN B CA 1
ATOM 3115 C C . ASN B 1 183 ? -20.36100 18.71400 -35.12600 1.000 23.20000 325 ASN B C 1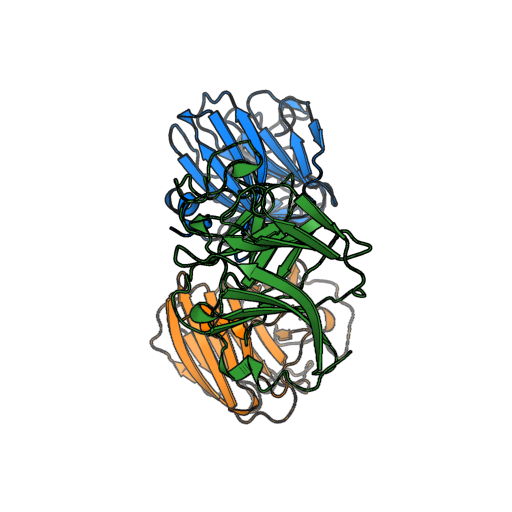
ATOM 3116 O O . ASN B 1 183 ? -19.45100 19.05100 -35.89400 1.000 24.75000 325 ASN B O 1
ATOM 3121 N N . ALA B 1 184 ? -20.12300 18.17500 -33.93100 1.000 22.88000 326 ALA B N 1
ATOM 3122 C CA . ALA B 1 184 ? -18.75600 17.90300 -33.50200 1.000 21.84000 326 ALA B CA 1
ATOM 3123 C C . ALA B 1 184 ? -18.74500 16.74500 -32.51800 1.000 21.01000 326 ALA B C 1
ATOM 3124 O O . ALA B 1 184 ? -19.74500 16.47200 -31.85100 1.000 22.83000 326 ALA B O 1
ATOM 3126 N N . ILE B 1 185 ? -17.61200 16.05500 -32.44800 1.000 21.65000 327 ILE B N 1
ATOM 3127 C CA . ILE B 1 185 ? -17.40200 14.98200 -31.48600 1.000 22.05000 327 ILE B CA 1
ATOM 3128 C C . ILE B 1 185 ? -15.98800 15.10100 -30.94700 1.000 20.50000 327 ILE B C 1
ATOM 3129 O O . ILE B 1 185 ? -15.04200 15.29700 -31.71400 1.000 21.94000 327 ILE B O 1
ATOM 3134 N N . ARG B 1 186 ? -15.83600 14.98900 -29.62800 1.000 22.38000 328 ARG B N 1
ATOM 3135 C CA . ARG B 1 186 ? -14.52700 14.90600 -28.99300 1.000 22.38000 328 ARG B CA 1
ATOM 3136 C C . ARG B 1 186 ? -14.39200 13.52900 -28.35500 1.000 22.46000 328 ARG B C 1
ATOM 3137 O O . ARG B 1 186 ? -15.30200 13.08400 -27.64600 1.000 24.28000 328 ARG B O 1
ATOM 3145 N N . ILE B 1 187 ? -13.26900 12.85500 -28.60300 1.000 22.55000 329 ILE B N 1
ATOM 3146 C CA . ILE B 1 187 ? -12.92200 11.64500 -27.86500 1.000 22.39000 329 ILE B CA 1
ATOM 3147 C C . ILE B 1 187 ? -12.31200 12.06700 -26.53600 1.000 24.14000 329 ILE B C 1
ATOM 3148 O O . ILE B 1 187 ? -11.29300 12.76100 -26.50900 1.000 25.43000 329 ILE B O 1
ATOM 3153 N N . VAL B 1 188 ? -12.92100 11.64000 -25.43100 1.000 24.01000 330 VAL B N 1
ATOM 3154 C CA . VAL B 1 188 ? -12.40900 11.92500 -24.09700 1.000 28.65000 330 VAL B CA 1
ATOM 3155 C C . VAL B 1 188 ? -11.04800 11.26300 -23.91200 1.000 34.45000 330 VAL B C 1
ATOM 3156 O O . VAL B 1 188 ? -10.83800 10.09800 -24.28400 1.000 35.37000 330 VAL B O 1
ATOM 3160 N N . ASP B 1 189 ? -10.09700 12.00800 -23.34600 1.000 43.07000 331 ASP B N 1
ATOM 3161 C CA . ASP B 1 189 ? -8.70700 11.56400 -23.24800 1.000 55.53000 331 ASP B CA 1
ATOM 3162 C C . ASP B 1 189 ? -8.58600 10.20300 -22.56500 1.000 59.17000 331 ASP B C 1
ATOM 3163 O O . ASP B 1 189 ? -8.09800 9.23700 -23.16100 1.000 65.00000 331 ASP B O 1
ATOM 3168 N N . LEU B 1 190 ? -9.00700 10.12000 -21.30300 1.000 55.36000 332 LEU B N 1
ATOM 3169 C CA . LEU B 1 190 ? -8.95800 8.87800 -20.52400 1.000 47.89000 332 LEU B CA 1
ATOM 3170 C C . LEU B 1 190 ? -7.59000 8.19100 -20.57600 1.000 89.69000 332 LEU B C 1
ATOM 3171 O O . LEU B 1 190 ? -7.38000 7.14700 -19.95500 1.000 59.90000 332 LEU B O 1
ATOM 3176 N N . SER C 1 2 ? 20.06400 -19.66200 -5.35600 1.000 47.22000 144 SER C N 1
ATOM 3177 C CA . SER C 1 2 ? 19.18300 -20.76500 -4.97800 1.000 42.99000 144 SER C CA 1
ATOM 3178 C C . SER C 1 2 ? 17.71300 -20.45400 -5.28800 1.000 33.70000 144 SER C C 1
ATOM 3179 O O . SER C 1 2 ? 16.97500 -19.94700 -4.43700 1.000 31.26000 144 SER C O 1
ATOM 3182 N N . HIS C 1 3 ? 17.29700 -20.80800 -6.50100 1.000 30.04000 145 HIS C N 1
ATOM 3183 C CA . HIS C 1 3 ? 16.00500 -20.40300 -7.06300 1.000 25.66000 145 HIS C CA 1
ATOM 3184 C C . HIS C 1 3 ? 15.00800 -21.54700 -6.90200 1.000 27.21000 145 HIS C C 1
ATOM 3185 O O . HIS C 1 3 ? 14.95900 -22.46100 -7.73300 1.000 32.55000 145 HIS C O 1
ATOM 3192 N N . MET C 1 4 ? 14.18100 -21.47600 -5.86000 1.000 27.04000 146 MET C N 1
ATOM 3193 C CA . MET C 1 4 ? 13.35500 -22.60600 -5.45700 1.000 27.22000 146 MET C CA 1
ATOM 3194 C C . MET C 1 4 ? 11.97000 -22.53000 -6.08200 1.000 29.36000 146 MET C C 1
ATOM 3195 O O . MET C 1 4 ? 11.35600 -21.46300 -6.13700 1.000 28.94000 146 MET C O 1
ATOM 3200 N N . SER C 1 5 ? 11.46600 -23.68500 -6.53000 1.000 27.48000 147 SER C N 1
ATOM 3201 C CA . SER C 1 5 ? 10.15200 -23.75500 -7.16700 1.000 29.99000 147 SER C CA 1
ATOM 3202 C C . SER C 1 5 ? 9.04400 -23.88500 -6.12000 1.000 32.56000 147 SER C C 1
ATOM 3203 O O . SER C 1 5 ? 8.26100 -24.83300 -6.10400 1.000 32.96000 147 SER C O 1
ATOM 3206 N N . THR C 1 6 ? 8.97200 -22.88500 -5.23900 1.000 28.14000 148 THR C N 1
ATOM 3207 C CA . THR C 1 6 ? 8.01100 -22.90500 -4.14400 1.000 30.09000 148 THR C CA 1
ATOM 3208 C C . THR C 1 6 ? 6.99000 -21.77800 -4.21400 1.000 27.55000 148 THR C C 1
ATOM 3209 O O . THR C 1 6 ? 6.26000 -21.57000 -3.23800 1.000 29.36000 148 THR C O 1
ATOM 3213 N N . ARG C 1 7 ? 6.91400 -21.04200 -5.32700 1.000 26.28000 149 ARG C N 1
ATOM 3214 C CA . ARG C 1 7 ? 6.05300 -19.86200 -5.34900 1.000 26.80000 149 ARG C CA 1
ATOM 3215 C C . ARG C 1 7 ? 4.59200 -20.23600 -5.14900 1.000 28.14000 149 ARG C C 1
ATOM 3216 O O . ARG C 1 7 ? 3.85700 -19.54800 -4.42900 1.000 28.21000 149 ARG C O 1
ATOM 3224 N N . GLU C 1 8 ? 4.15900 -21.32900 -5.77100 1.000 28.69000 150 GLU C N 1
ATOM 3225 C CA A GLU C 1 8 ? 2.77000 -21.74000 -5.63900 0.710 30.17000 150 GLU C CA 1
ATOM 3226 C CA B GLU C 1 8 ? 2.77300 -21.76600 -5.63700 0.290 30.37000 150 GLU C CA 1
ATOM 3227 C C . GLU C 1 8 ? 2.38500 -21.96400 -4.17900 1.000 30.41000 150 GLU C C 1
ATOM 3228 O O . GLU C 1 8 ? 1.22700 -21.74400 -3.80300 1.000 31.36000 150 GLU C O 1
ATOM 3239 N N . GLN C 1 9 ? 3.34000 -22.36600 -3.33900 1.000 30.97000 151 GLN C N 1
ATOM 3240 C CA . GLN C 1 9 ? 3.04600 -22.58900 -1.92800 1.000 33.02000 151 GLN C CA 1
ATOM 3241 C C . GLN C 1 9 ? 2.85800 -21.27400 -1.18000 1.000 32.13000 151 GLN C C 1
ATOM 3242 O O . GLN C 1 9 ? 2.02000 -21.18200 -0.27800 1.000 35.28000 151 GLN C O 1
ATOM 3248 N N . PHE C 1 10 ? 3.62200 -20.24400 -1.53800 1.000 29.19000 152 PHE C N 1
ATOM 3249 C CA . PHE C 1 10 ? 3.43700 -18.94300 -0.91000 1.000 27.40000 152 PHE C CA 1
ATOM 3250 C C . PHE C 1 10 ? 2.12100 -18.29200 -1.31600 1.000 27.61000 152 PHE C C 1
ATOM 3251 O O . PHE C 1 10 ? 1.53100 -17.55200 -0.52400 1.000 28.79000 152 PHE C O 1
ATOM 3259 N N . LEU C 1 11 ? 1.64900 -18.54600 -2.53900 1.000 27.86000 153 LEU C N 1
ATOM 3260 C CA . LEU C 1 11 ? 0.41200 -17.92700 -3.00700 1.000 28.29000 153 LEU C CA 1
ATOM 3261 C C . LEU C 1 11 ? -0.79200 -18.32000 -2.16300 1.000 30.68000 153 LEU C C 1
ATOM 3262 O O . LEU C 1 11 ? -1.81800 -17.62900 -2.20900 1.000 29.42000 153 LEU C O 1
ATOM 3267 N N . GLN C 1 12 ? -0.69600 -19.41400 -1.40000 1.000 32.53000 154 GLN C N 1
ATOM 3268 C CA . GLN C 1 12 ? -1.76700 -19.79400 -0.48700 1.000 35.31000 154 GLN C CA 1
ATOM 3269 C C . GLN C 1 12 ? -2.03200 -18.71800 0.55700 1.000 34.32000 154 GLN C C 1
ATOM 3270 O O . GLN C 1 12 ? -3.12100 -18.69100 1.14100 1.000 35.13000 154 GLN C O 1
ATOM 3276 N N . TYR C 1 13 ? -1.05900 -17.84200 0.81000 1.000 30.53000 155 TYR C N 1
ATOM 3277 C CA . TYR C 1 13 ? -1.14400 -16.85600 1.88100 1.000 28.01000 155 TYR C CA 1
ATOM 3278 C C . TYR C 1 13 ? -1.35100 -15.43600 1.36800 1.000 25.39000 155 TYR C C 1
ATOM 3279 O O . TYR C 1 13 ? -1.19600 -14.48300 2.13600 1.000 25.80000 155 TYR C O 1
ATOM 3288 N N . VAL C 1 14 ? -1.70600 -15.27400 0.09100 1.000 25.72000 156 VAL C N 1
ATOM 3289 C CA . VAL C 1 14 ? -1.86900 -13.94200 -0.47700 1.000 26.40000 156 VAL C CA 1
ATOM 3290 C C . VAL C 1 14 ? -2.89100 -13.14900 0.32400 1.000 25.24000 156 VAL C C 1
ATOM 3291 O O . VAL C 1 14 ? -3.94300 -13.66900 0.71700 1.000 27.99000 156 VAL C O 1
ATOM 3295 N N . HIS C 1 15 ? -2.56800 -11.88400 0.58900 1.000 25.70000 157 HIS C N 1
ATOM 3296 C CA . HIS C 1 15 ? -3.48900 -10.93200 1.19500 1.000 24.66000 157 HIS C CA 1
ATOM 3297 C C . HIS C 1 15 ? -3.49400 -9.67200 0.34300 1.000 24.65000 157 HIS C C 1
ATOM 3298 O O . HIS C 1 15 ? -2.46200 -9.28800 -0.21200 1.000 26.25000 157 HIS C O 1
ATOM 3305 N N . ASP C 1 16 ? -4.66500 -9.05600 0.21800 1.000 26.52000 158 ASP C N 1
ATOM 3306 C CA A ASP C 1 16 ? -4.79600 -7.83200 -0.55800 0.490 28.47000 158 ASP C CA 1
ATOM 3307 C CA B ASP C 1 16 ? -4.79100 -7.83400 -0.56100 0.510 28.17000 158 ASP C CA 1
ATOM 3308 C C . ASP C 1 16 ? -4.00600 -6.71400 0.10500 1.000 26.13000 158 ASP C C 1
ATOM 3309 O O . ASP C 1 16 ? -4.13400 -6.47800 1.31100 1.000 25.78000 158 ASP C O 1
ATOM 3318 N N . ILE C 1 17 ? -3.18200 -6.03400 -0.68300 1.000 23.70000 159 ILE C N 1
ATOM 3319 C CA . ILE C 1 17 ? -2.39100 -4.89900 -0.23200 1.000 22.59000 159 ILE C CA 1
ATOM 3320 C C . ILE C 1 17 ? -2.59500 -3.77200 -1.23300 1.000 22.49000 159 ILE C C 1
ATOM 3321 O O . ILE C 1 17 ? -2.39500 -3.96100 -2.44100 1.000 23.16000 159 ILE C O 1
ATOM 3326 N N . THR C 1 18 ? -3.01400 -2.61300 -0.73900 1.000 22.48000 160 THR C N 1
ATOM 3327 C CA . THR C 1 18 ? -3.12400 -1.41600 -1.55800 1.000 21.84000 160 THR C CA 1
ATOM 3328 C C . THR C 1 18 ? -2.59100 -0.22700 -0.77200 1.000 21.40000 160 THR C C 1
ATOM 3329 O O . THR C 1 18 ? -2.66100 -0.19800 0.45600 1.000 20.93000 160 THR C O 1
ATOM 3333 N N . PHE C 1 19 ? -2.03500 0.74700 -1.48800 1.000 21.08000 161 PHE C N 1
ATOM 3334 C CA . PHE C 1 19 ? -1.49600 1.92900 -0.83100 1.000 20.15000 161 PHE C CA 1
ATOM 3335 C C . PHE C 1 19 ? -2.61900 2.76300 -0.22400 1.000 21.09000 161 PHE C C 1
ATOM 3336 O O . PHE C 1 19 ? -3.67900 2.94700 -0.83500 1.000 22.95000 161 PHE C O 1
ATOM 3344 N N . ASP C 1 20 ? -2.37000 3.28900 0.97800 1.000 20.43000 162 ASP C N 1
ATOM 3345 C CA . ASP C 1 20 ? -3.33600 4.13100 1.66600 1.000 21.93000 162 ASP C CA 1
ATOM 3346 C C . ASP C 1 20 ? -3.12500 5.58300 1.26500 1.000 21.61000 162 ASP C C 1
ATOM 3347 O O . ASP C 1 20 ? -2.14600 6.20100 1.71000 1.000 22.13000 162 ASP C O 1
ATOM 3352 N N . PRO C 1 21 ? -4.02900 6.18000 0.48800 1.000 21.76000 163 PRO C N 1
ATOM 3353 C CA . PRO C 1 21 ? -3.83200 7.57500 0.05700 1.000 22.70000 163 PRO C CA 1
ATOM 3354 C C . PRO C 1 21 ? -3.73300 8.55600 1.20300 1.000 22.92000 163 PRO C C 1
ATOM 3355 O O . PRO C 1 21 ? -3.10400 9.61100 1.05000 1.000 25.77000 163 PRO C O 1
ATOM 3359 N N . ASP C 1 22 ? -4.33700 8.24700 2.35000 1.000 22.65000 164 ASP C N 1
ATOM 3360 C CA . ASP C 1 22 ? -4.29000 9.17200 3.47400 1.000 21.79000 164 ASP C CA 1
ATOM 3361 C C . ASP C 1 22 ? -2.92800 9.20600 4.15400 1.000 21.39000 164 ASP C C 1
ATOM 3362 O O . ASP C 1 22 ? -2.70100 10.08500 4.99700 1.000 22.11000 164 ASP C O 1
ATOM 3367 N N . THR C 1 23 ? -2.02500 8.28100 3.81900 1.000 20.96000 165 THR C N 1
ATOM 3368 C CA . THR C 1 23 ? -0.69300 8.27700 4.40900 1.000 19.74000 165 THR C CA 1
ATOM 3369 C C . THR C 1 23 ? 0.37200 8.84400 3.48600 1.000 19.96000 165 THR C C 1
ATOM 3370 O O . THR C 1 23 ? 1.43400 9.24200 3.97400 1.000 20.10000 165 THR C O 1
ATOM 3374 N N . ALA C 1 24 ? 0.10800 8.90900 2.18100 1.000 21.12000 166 ALA C N 1
ATOM 3375 C CA . ALA C 1 24 ? 1.15700 9.17500 1.20000 1.000 22.00000 166 ALA C CA 1
ATOM 3376 C C . ALA C 1 24 ? 1.69200 10.60200 1.30700 1.000 20.62000 166 ALA C C 1
ATOM 3377 O O . ALA C 1 24 ? 0.93000 11.57500 1.29800 1.000 21.30000 166 ALA C O 1
ATOM 3379 N N . HIS C 1 25 ? 3.01400 10.72300 1.38000 1.000 19.76000 167 HIS C N 1
ATOM 3380 C CA . HIS C 1 25 ? 3.66900 12.02500 1.31100 1.000 20.56000 167 HIS C CA 1
ATOM 3381 C C . HIS C 1 25 ? 3.27300 12.74900 0.02100 1.000 22.39000 167 HIS C C 1
ATOM 3382 O O . HIS C 1 25 ? 2.99500 12.12600 -1.00700 1.000 21.07000 167 HIS C O 1
ATOM 3389 N N . LYS C 1 26 ? 3.25000 14.08400 0.08500 1.000 21.88000 168 LYS C N 1
ATOM 3390 C CA . LYS C 1 26 ? 2.79300 14.90100 -1.03800 1.000 22.64000 168 LYS C CA 1
ATOM 3391 C C . LYS C 1 26 ? 3.63900 14.74700 -2.30100 1.000 22.44000 168 LYS C C 1
ATOM 3392 O O . LYS C 1 26 ? 3.17500 15.12500 -3.38000 1.000 22.40000 168 LYS C O 1
ATOM 3398 N N . TYR C 1 27 ? 4.86800 14.23000 -2.21100 1.000 20.47000 169 TYR C N 1
ATOM 3399 C CA . TYR C 1 27 ? 5.66600 13.99400 -3.40900 1.000 21.01000 169 TYR C CA 1
ATOM 3400 C C . TYR C 1 27 ? 5.45200 12.60800 -4.00100 1.000 21.21000 169 TYR C C 1
ATOM 3401 O O . TYR C 1 27 ? 6.14700 12.24600 -4.95800 1.000 23.18000 169 TYR C O 1
ATOM 3410 N N . LEU C 1 28 ? 4.50800 11.83500 -3.47000 1.000 19.84000 170 LEU C N 1
ATOM 3411 C CA . LEU C 1 28 ? 4.22100 10.49600 -3.96100 1.000 19.53000 170 LEU C CA 1
ATOM 3412 C C . LEU C 1 28 ? 2.90300 10.52700 -4.72000 1.000 21.29000 170 LEU C C 1
ATOM 3413 O O . LEU C 1 28 ? 1.87400 10.93200 -4.17200 1.000 23.53000 170 LEU C O 1
ATOM 3418 N N . GLN C 1 29 ? 2.94200 10.08600 -5.96900 1.000 21.49000 171 GLN C N 1
ATOM 3419 C CA . GLN C 1 29 ? 1.76900 10.00000 -6.82400 1.000 22.36000 171 GLN C CA 1
ATOM 3420 C C . GLN C 1 29 ? 1.23200 8.57600 -6.80400 1.000 22.50000 171 GLN C C 1
ATOM 3421 O O . GLN C 1 29 ? 1.98400 7.62800 -7.03100 1.000 24.19000 171 GLN C O 1
ATOM 3427 N N . LEU C 1 30 ? -0.06400 8.43200 -6.55100 1.000 23.03000 172 LEU C N 1
ATOM 3428 C CA . LEU C 1 30 ? -0.71400 7.12800 -6.51000 1.000 23.29000 172 LEU C CA 1
ATOM 3429 C C . LEU C 1 30 ? -1.55600 6.92900 -7.76400 1.000 24.67000 172 LEU C C 1
ATOM 3430 O O . LEU C 1 30 ? -2.30500 7.82900 -8.17000 1.000 26.03000 172 LEU C O 1
ATOM 3435 N N . GLN C 1 31 ? -1.44100 5.74400 -8.36400 1.000 23.63000 173 GLN C N 1
ATOM 3436 C CA . GLN C 1 31 ? -2.13500 5.42000 -9.59900 1.000 25.39000 173 GLN C CA 1
ATOM 3437 C C . GLN C 1 31 ? -2.56900 3.96300 -9.56400 1.000 25.78000 173 GLN C C 1
ATOM 3438 O O . GLN C 1 31 ? -2.23900 3.21500 -8.64100 1.000 24.31000 173 GLN C O 1
ATOM 3444 N N . GLU C 1 32 ? -3.30300 3.56000 -10.60300 1.000 29.25000 174 GLU C N 1
ATOM 3445 C CA . GLU C 1 32 ? -3.67200 2.16000 -10.81000 1.000 28.57000 174 GLU C CA 1
ATOM 3446 C C . GLU C 1 32 ? -4.44700 1.60900 -9.61400 1.000 29.92000 174 GLU C C 1
ATOM 3447 O O . GLU C 1 32 ? -4.08700 0.58600 -9.02500 1.000 30.10000 174 GLU C O 1
ATOM 3453 N N . GLU C 1 33 ? -5.52400 2.30700 -9.25100 1.000 32.42000 175 GLU C N 1
ATOM 3454 C CA . GLU C 1 33 ? -6.36700 1.86600 -8.14300 1.000 36.04000 175 GLU C CA 1
ATOM 3455 C C . GLU C 1 33 ? -5.53900 1.67000 -6.87700 1.000 31.12000 175 GLU C C 1
ATOM 3456 O O . GLU C 1 33 ? -5.66600 0.66700 -6.17300 1.000 27.79000 175 GLU C O 1
ATOM 3462 N N . ASN C 1 34 ? -4.62500 2.60500 -6.62100 1.000 26.00000 176 ASN C N 1
ATOM 3463 C CA . ASN C 1 34 ? -3.76700 2.57100 -5.44200 1.000 23.99000 176 ASN C CA 1
ATOM 3464 C C . ASN C 1 34 ? -2.85900 1.34500 -5.40200 1.000 22.58000 176 ASN C C 1
ATOM 3465 O O . ASN C 1 34 ? -2.49800 0.86400 -4.32600 1.000 22.83000 176 ASN C O 1
ATOM 3470 N N . ARG C 1 35 ? -2.45700 0.84500 -6.57000 1.000 22.13000 177 ARG C N 1
ATOM 3471 C CA . ARG C 1 35 ? -1.45900 -0.21500 -6.64600 1.000 23.26000 177 ARG C CA 1
ATOM 3472 C C . ARG C 1 35 ? -0.13000 0.24000 -7.23400 1.000 22.25000 177 ARG C C 1
ATOM 3473 O O . ARG C 1 35 ? 0.78100 -0.58100 -7.38000 1.000 24.37000 177 ARG C O 1
ATOM 3481 N N . LYS C 1 36 ? 0.02000 1.51900 -7.56000 1.000 21.02000 178 LYS C N 1
ATOM 3482 C CA . LYS C 1 36 ? 1.30000 2.02500 -8.03000 1.000 21.13000 178 LYS C CA 1
ATOM 3483 C C . LYS C 1 36 ? 1.58700 3.35500 -7.35200 1.000 21.49000 178 LYS C C 1
ATOM 3484 O O . LYS C 1 36 ? 0.70000 4.20300 -7.23000 1.000 24.50000 178 LYS C O 1
ATOM 3490 N N . VAL C 1 37 ? 2.82300 3.53200 -6.90600 1.000 21.50000 179 VAL C N 1
ATOM 3491 C CA . VAL C 1 37 ? 3.25600 4.77900 -6.28700 1.000 19.85000 179 VAL C CA 1
ATOM 3492 C C . VAL C 1 37 ? 4.55000 5.22000 -6.95000 1.000 19.75000 179 VAL C C 1
ATOM 3493 O O . VAL C 1 37 ? 5.41700 4.39000 -7.23600 1.000 20.33000 179 VAL C O 1
ATOM 3497 N N . THR C 1 38 ? 4.67000 6.52200 -7.21400 1.000 21.48000 180 THR C N 1
ATOM 3498 C CA . THR C 1 38 ? 5.83900 7.08000 -7.88000 1.000 21.33000 180 THR C CA 1
ATOM 3499 C C . THR C 1 38 ? 6.27200 8.34500 -7.15400 1.000 20.00000 180 THR C C 1
ATOM 3500 O O . THR C 1 38 ? 5.43100 9.16000 -6.77000 1.000 22.46000 180 THR C O 1
ATOM 3504 N N . ASN C 1 39 ? 7.58400 8.50600 -6.97500 1.000 20.55000 181 ASN C N 1
ATOM 3505 C CA . ASN C 1 39 ? 8.13400 9.72200 -6.38500 1.000 21.51000 181 ASN C CA 1
ATOM 3506 C C . ASN C 1 39 ? 8.29700 10.76500 -7.48300 1.000 22.22000 181 ASN C C 1
ATOM 3507 O O . ASN C 1 39 ? 9.07300 10.56800 -8.42200 1.000 23.19000 181 ASN C O 1
ATOM 3512 N N . THR C 1 40 ? 7.56500 11.87400 -7.37300 1.000 21.19000 182 THR C N 1
ATOM 3513 C CA . THR C 1 40 ? 7.60400 12.93000 -8.3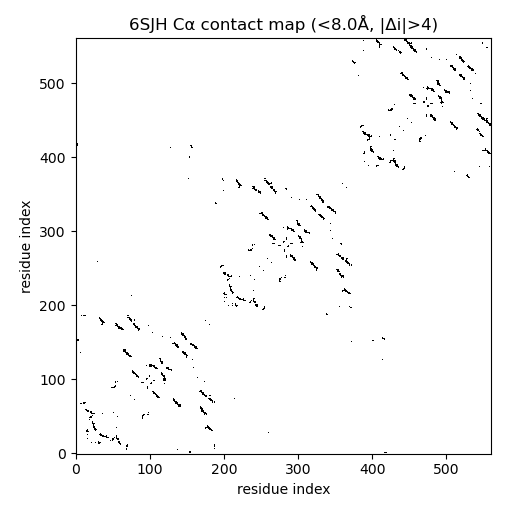7900 1.000 21.34000 182 THR C CA 1
ATOM 3514 C C . THR C 1 40 ? 8.24400 14.21900 -7.87000 1.000 22.04000 182 THR C C 1
ATOM 3515 O O . THR C 1 40 ? 7.94900 15.30200 -8.38700 1.000 23.56000 182 THR C O 1
ATOM 3519 N N . THR C 1 41 ? 9.11100 14.12000 -6.86500 1.000 23.28000 183 THR C N 1
ATOM 3520 C CA . THR C 1 41 ? 9.81700 15.28600 -6.34800 1.000 24.50000 183 THR C CA 1
ATOM 3521 C C . THR C 1 41 ? 10.46700 16.05000 -7.50400 1.000 26.41000 183 THR C C 1
ATOM 3522 O O . THR C 1 41 ? 11.04900 15.42800 -8.40200 1.000 27.08000 183 THR C O 1
ATOM 3526 N N . PRO C 1 42 ? 10.40800 17.39600 -7.51700 1.000 27.54000 184 PRO C N 1
ATOM 3527 C CA . PRO C 1 42 ? 9.83800 18.33900 -6.54600 1.000 29.14000 184 PRO C CA 1
ATOM 3528 C C . PRO C 1 42 ? 8.40000 18.75700 -6.84500 1.000 27.55000 184 PRO C C 1
ATOM 3529 O O . PRO C 1 42 ? 7.99800 19.85700 -6.44900 1.000 30.98000 184 PRO C O 1
ATOM 3533 N N . TRP C 1 43 ? 7.63300 17.91400 -7.52900 1.000 25.80000 185 TRP C N 1
ATOM 3534 C CA . TRP C 1 43 ? 6.28800 18.27200 -7.96400 1.000 25.29000 185 TRP C CA 1
ATOM 3535 C C . TRP C 1 43 ? 5.28600 17.61400 -7.02500 1.000 23.30000 185 TRP C C 1
ATOM 3536 O O . TRP C 1 43 ? 5.15800 16.38700 -6.99600 1.000 26.25000 185 TRP C O 1
ATOM 3547 N N . GLU C 1 44 ? 4.60400 18.42800 -6.23400 1.000 22.89000 186 GLU C N 1
ATOM 3548 C CA . GLU C 1 44 ? 3.75400 17.91400 -5.17800 1.000 23.01000 186 GLU C CA 1
ATOM 3549 C C . GLU C 1 44 ? 2.32600 17.72700 -5.66600 1.000 21.54000 186 GLU C C 1
ATOM 3550 O O . GLU C 1 44 ? 1.90600 18.26700 -6.69600 1.000 23.74000 186 GLU C O 1
ATOM 3556 N N . HIS C 1 45 ? 1.57300 16.96800 -4.88300 1.000 21.20000 187 HIS C N 1
ATOM 3557 C CA . HIS C 1 45 ? 0.18100 16.69300 -5.12800 1.000 21.06000 187 HIS C CA 1
ATOM 3558 C C . HIS C 1 45 ? -0.64900 17.22700 -3.97400 1.000 22.79000 187 HIS C C 1
ATOM 3559 O O . HIS C 1 45 ? -0.25300 17.09200 -2.81300 1.000 23.25000 187 HIS C O 1
ATOM 3566 N N . PRO C 1 46 ? -1.77600 17.87300 -4.26400 1.000 22.56000 188 PRO C N 1
ATOM 3567 C CA . PRO C 1 46 ? -2.52100 18.62900 -3.23800 1.000 23.06000 188 PRO C CA 1
ATOM 3568 C C . PRO C 1 46 ? -3.40000 17.74900 -2.35300 1.000 22.79000 188 PRO C C 1
ATOM 3569 O O . PRO C 1 46 ? -4.61600 17.93000 -2.25800 1.000 24.49000 188 PRO C O 1
ATOM 3573 N N . TYR C 1 47 ? -2.77800 16.79900 -1.66900 1.000 23.40000 189 TYR C N 1
ATOM 3574 C CA . TYR C 1 47 ? -3.52100 15.93300 -0.77400 1.000 23.25000 189 TYR C CA 1
ATOM 3575 C C . TYR C 1 47 ? -3.97800 16.71200 0.46000 1.000 24.59000 189 TYR C C 1
ATOM 3576 O O . TYR C 1 47 ? -3.29700 17.64000 0.90600 1.000 25.86000 189 TYR C O 1
ATOM 3585 N N . PRO C 1 48 ? -5.12100 16.34200 1.03900 1.000 25.18000 190 PRO C N 1
ATOM 3586 C CA . PRO C 1 48 ? -5.59800 17.03400 2.24100 1.000 26.49000 190 PRO C CA 1
ATOM 3587 C C . PRO C 1 48 ? -4.66700 16.81700 3.42300 1.000 24.69000 190 PRO C C 1
ATOM 3588 O O . PRO C 1 48 ? -4.04200 15.76500 3.57500 1.000 25.00000 190 PRO C O 1
ATOM 3592 N N . ASP C 1 49 ? -4.58800 17.83500 4.27500 1.000 27.96000 191 ASP C N 1
ATOM 3593 C CA . ASP C 1 49 ? -3.80400 17.74500 5.49600 1.000 31.14000 191 ASP C CA 1
ATOM 3594 C C . ASP C 1 49 ? -4.50000 16.79300 6.46300 1.000 30.55000 191 ASP C C 1
ATOM 3595 O O . ASP C 1 49 ? -5.64600 17.02900 6.86200 1.000 33.51000 191 ASP C O 1
ATOM 3600 N N . LEU C 1 50 ? -3.83100 15.70000 6.82600 1.000 26.71000 192 LEU C N 1
ATOM 3601 C CA . LEU C 1 50 ? -4.41000 14.68600 7.69400 1.000 25.80000 192 LEU C CA 1
ATOM 3602 C C . LEU C 1 50 ? -3.33800 14.21300 8.66200 1.000 26.23000 192 LEU C C 1
ATOM 3603 O O . LEU C 1 50 ? -2.16400 14.10300 8.27800 1.000 25.57000 192 LEU C O 1
ATOM 3608 N N . PRO C 1 51 ? -3.70800 13.90400 9.90500 1.000 26.41000 193 PRO C N 1
ATOM 3609 C CA . PRO C 1 51 ? -2.71000 13.37700 10.85000 1.000 25.74000 193 PRO C CA 1
ATOM 3610 C C . PRO C 1 51 ? -2.03400 12.09800 10.37800 1.000 24.30000 193 PRO C C 1
ATOM 3611 O O . PRO C 1 51 ? -0.90600 11.82000 10.79900 1.000 23.33000 193 PRO C O 1
ATOM 3615 N N . SER C 1 52 ? -2.67400 11.33000 9.49800 1.000 23.87000 194 SER C N 1
ATOM 3616 C CA . SER C 1 52 ? -2.09600 10.09000 8.99000 1.000 23.21000 194 SER C CA 1
ATOM 3617 C C . SER C 1 52 ? -0.99600 10.30400 7.95700 1.000 22.96000 194 SER C C 1
ATOM 3618 O O . SER C 1 52 ? -0.23300 9.36700 7.69200 1.000 21.93000 194 SER C O 1
ATOM 3621 N N . ARG C 1 53 ? -0.88700 11.50100 7.37400 1.000 21.93000 195 ARG C N 1
ATOM 3622 C CA . ARG C 1 53 ? -0.02100 11.70700 6.21700 1.000 20.09000 195 ARG C CA 1
ATOM 3623 C C . ARG C 1 53 ? 1.42400 11.97400 6.63000 1.000 21.24000 195 ARG C C 1
ATOM 3624 O O . ARG C 1 53 ? 1.69700 12.84700 7.45900 1.000 22.12000 195 ARG C O 1
ATOM 3632 N N . PHE C 1 54 ? 2.35400 11.25000 6.01400 1.000 19.80000 196 PHE C N 1
ATOM 3633 C CA . PHE C 1 54 ? 3.76800 11.51700 6.24400 1.000 18.90000 196 PHE C CA 1
ATOM 3634 C C . PHE C 1 54 ? 4.12200 12.90400 5.73500 1.000 20.37000 196 PHE C C 1
ATOM 3635 O O . PHE C 1 54 ? 3.80800 13.26100 4.59200 1.000 21.26000 196 PHE C O 1
ATOM 3643 N N . LEU C 1 55 ? 4.78800 13.67800 6.58800 1.000 20.86000 197 LEU C N 1
ATOM 3644 C CA . LEU C 1 55 ? 5.08100 15.07700 6.31300 1.000 23.96000 197 LEU C CA 1
ATOM 3645 C C . LEU C 1 55 ? 6.46600 15.28200 5.71800 1.000 23.63000 197 LEU C C 1
ATOM 3646 O O . LEU C 1 55 ? 6.63400 16.10200 4.80500 1.000 24.71000 197 LEU C O 1
ATOM 3651 N N . HIS C 1 56 ? 7.46500 14.55900 6.21500 1.000 22.36000 198 HIS C N 1
ATOM 3652 C CA . HIS C 1 56 ? 8.84100 14.75800 5.78100 1.000 23.80000 198 HIS C CA 1
ATOM 3653 C C . HIS C 1 56 ? 9.43100 13.57600 5.03800 1.000 24.27000 198 HIS C C 1
ATOM 3654 O O . HIS C 1 56 ? 10.11700 13.76700 4.03700 1.000 30.75000 198 HIS C O 1
ATOM 3661 N N . TRP C 1 57 ? 9.16000 12.36300 5.47900 1.000 21.69000 199 TRP C N 1
ATOM 3662 C CA . TRP C 1 57 ? 9.68700 11.17900 4.83000 1.000 20.31000 199 TRP C CA 1
ATOM 3663 C C . TRP C 1 57 ? 8.75100 10.78000 3.70100 1.000 19.09000 199 TRP C C 1
ATOM 3664 O O . TRP C 1 57 ? 7.52800 10.75500 3.87600 1.000 19.62000 199 TRP C O 1
ATOM 3675 N N . ARG C 1 58 ? 9.32500 10.46500 2.54100 1.000 19.96000 200 ARG C N 1
ATOM 3676 C CA . ARG C 1 58 ? 8.53300 10.16600 1.34700 1.000 18.62000 200 ARG C CA 1
ATOM 3677 C C . ARG C 1 58 ? 8.05800 8.71200 1.39200 1.000 18.44000 200 ARG C C 1
ATOM 3678 O O . ARG C 1 58 ? 8.52600 7.83300 0.66200 1.000 18.77000 200 ARG C O 1
ATOM 3686 N N . GLN C 1 59 ? 7.09500 8.47900 2.28200 1.000 19.73000 201 GLN C N 1
ATOM 3687 C CA . GLN C 1 59 ? 6.62400 7.14900 2.63800 1.000 19.22000 201 GLN C CA 1
ATOM 3688 C C . GLN C 1 59 ? 5.12100 7.03300 2.43200 1.000 19.73000 201 GLN C C 1
ATOM 3689 O O . GLN C 1 59 ? 4.39400 8.02700 2.36000 1.000 18.74000 201 GLN C O 1
ATOM 3695 N N . VAL C 1 60 ? 4.67400 5.78400 2.33300 1.000 18.54000 202 VAL C N 1
ATOM 3696 C CA . VAL C 1 60 ? 3.26300 5.43700 2.23300 1.000 18.17000 202 VAL C CA 1
ATOM 3697 C C . VAL C 1 60 ? 3.09300 4.07300 2.89400 1.000 19.91000 202 VAL C C 1
ATOM 3698 O O . VAL C 1 60 ? 4.00000 3.23700 2.86200 1.000 19.49000 202 VAL C O 1
ATOM 3702 N N . LEU C 1 61 ? 1.93500 3.85100 3.51300 1.000 19.71000 203 LEU C N 1
ATOM 3703 C CA . LEU C 1 61 ? 1.60600 2.57000 4.12100 1.000 19.17000 203 LEU C CA 1
ATOM 3704 C C . LEU C 1 61 ? 0.49000 1.87900 3.34900 1.000 19.77000 203 LEU C C 1
ATOM 3705 O O . LEU C 1 61 ? -0.25100 2.50300 2.57900 1.000 21.12000 203 LEU C O 1
ATOM 3710 N N . SER C 1 62 ? 0.36500 0.57200 3.56900 1.000 19.75000 204 SER C N 1
ATOM 3711 C CA . SER C 1 62 ? -0.82100 -0.11700 3.09000 1.000 20.43000 204 SER C CA 1
ATOM 3712 C C . SER C 1 62 ? -2.05100 0.34100 3.87600 1.000 20.15000 204 SER C C 1
ATOM 3713 O O . SER C 1 62 ? -1.95900 0.84000 5.00000 1.000 21.16000 204 SER C O 1
ATOM 3716 N N . GLN C 1 63 ? -3.22300 0.19200 3.25900 1.000 21.16000 205 GLN C N 1
ATOM 3717 C CA A GLN C 1 63 ? -4.45900 0.41100 4.00200 0.690 21.84000 205 GLN C CA 1
ATOM 3718 C CA B GLN C 1 63 ? -4.45600 0.41400 4.00300 0.310 21.38000 205 GLN C CA 1
ATOM 3719 C C . GLN C 1 63 ? -4.73500 -0.74200 4.95500 1.000 22.47000 205 GLN C C 1
ATOM 3720 O O . GLN C 1 63 ? -5.34200 -0.54000 6.01400 1.000 23.60000 205 GLN C O 1
ATOM 3731 N N . GLN C 1 64 ? -4.28100 -1.94300 4.60400 1.000 22.31000 206 GLN C N 1
ATOM 3732 C CA . GLN C 1 64 ? -4.53400 -3.15500 5.37300 1.000 21.21000 206 GLN C CA 1
ATOM 3733 C C . GLN C 1 64 ? -3.44200 -3.37700 6.41100 1.000 22.30000 206 GLN C C 1
ATOM 3734 O O . GLN C 1 64 ? -2.25500 -3.19000 6.13200 1.000 21.94000 206 GLN C O 1
ATOM 3740 N N . SER C 1 65 ? -3.84800 -3.79500 7.60800 1.000 22.49000 207 SER C N 1
ATOM 3741 C CA . SER C 1 65 ? -2.90800 -4.27600 8.60400 1.000 23.02000 207 SER C CA 1
ATOM 3742 C C . SER C 1 65 ? -3.09000 -5.77400 8.80700 1.000 23.17000 207 SER C C 1
ATOM 3743 O O . SER C 1 65 ? -4.15300 -6.34400 8.53000 1.000 24.52000 207 SER C O 1
ATOM 3746 N N . LEU C 1 66 ? -2.02900 -6.40700 9.29700 1.000 22.77000 208 LEU C N 1
ATOM 3747 C CA . LEU C 1 66 ? -1.94700 -7.86000 9.37300 1.000 25.12000 208 LEU C CA 1
ATOM 3748 C C . LEU C 1 66 ? -1.60300 -8.25200 10.80000 1.000 24.29000 208 LEU C C 1
ATOM 3749 O O . LEU C 1 66 ? -0.68000 -7.68400 11.39300 1.000 24.58000 208 LEU C O 1
ATOM 3754 N N . TYR C 1 67 ? -2.32900 -9.22700 11.34700 1.000 24.61000 209 TYR C N 1
ATOM 3755 C CA . TYR C 1 67 ? -2.13300 -9.59700 12.74300 1.000 24.77000 209 TYR C CA 1
ATOM 3756 C C . TYR C 1 67 ? -2.44300 -11.07200 12.94900 1.000 26.80000 209 TYR C C 1
ATOM 3757 O O . TYR C 1 67 ? -3.57900 -11.50200 12.71800 1.000 27.40000 209 TYR C O 1
ATOM 3766 N N . LEU C 1 68 ? -1.41300 -11.83200 13.35500 1.000 26.62000 210 LEU C N 1
ATOM 3767 C CA . LEU C 1 68 ? -1.50600 -13.15800 13.97400 1.000 31.83000 210 LEU C CA 1
ATOM 3768 C C . LEU C 1 68 ? -1.36600 -14.36500 13.05300 1.000 37.17000 210 LEU C C 1
ATOM 3769 O O . LEU C 1 68 ? -1.29500 -15.49700 13.54300 1.000 44.76000 210 LEU C O 1
ATOM 3774 N N . HIS C 1 69 ? -1.32500 -14.17000 11.74000 1.000 32.32000 211 HIS C N 1
ATOM 3775 C CA . HIS C 1 69 ? -1.28400 -15.34100 10.86800 1.000 31.40000 211 HIS C CA 1
ATOM 3776 C C . HIS C 1 69 ? -0.11600 -15.27700 9.89100 1.000 27.39000 211 HIS C C 1
ATOM 3777 O O . HIS C 1 69 ? 0.94100 -14.74300 10.23200 1.000 27.72000 211 HIS C O 1
ATOM 3784 N N . ARG C 1 70 ? -0.27300 -15.84300 8.69900 1.000 26.94000 212 ARG C N 1
ATOM 3785 C CA . ARG C 1 70 ? 0.76500 -15.82100 7.67800 1.000 26.14000 212 ARG C CA 1
ATOM 3786 C C . ARG C 1 70 ? 0.23000 -15.12500 6.43600 1.000 26.00000 212 ARG C C 1
ATOM 3787 O O . ARG C 1 70 ? -0.92700 -15.33200 6.04800 1.000 27.03000 212 ARG C O 1
ATOM 3795 N N . TYR C 1 71 ? 1.08000 -14.31100 5.80400 1.000 23.99000 213 TYR C N 1
ATOM 3796 C CA . TYR C 1 71 ? 0.64900 -13.43300 4.72100 1.000 24.67000 213 TYR C CA 1
ATOM 3797 C C . TYR C 1 71 ? 1.73300 -13.34500 3.65800 1.000 21.89000 213 TYR C C 1
ATOM 3798 O O . TYR C 1 71 ? 2.92300 -13.47400 3.95200 1.000 23.86000 213 TYR C O 1
ATOM 3807 N N . TYR C 1 72 ? 1.31200 -13.09600 2.41900 1.000 23.51000 214 TYR C N 1
ATOM 3808 C CA . TYR C 1 72 ? 2.23800 -12.97100 1.30100 1.000 23.25000 214 TYR C CA 1
ATOM 3809 C C . TYR C 1 72 ? 1.72400 -11.92800 0.31700 1.000 22.29000 214 TYR C C 1
ATOM 3810 O O . TYR C 1 72 ? 0.52400 -11.85200 0.05300 1.000 24.01000 214 TYR C O 1
ATOM 3819 N N . PHE C 1 73 ? 2.63700 -11.13700 -0.24100 1.000 23.29000 215 PHE C N 1
ATOM 3820 C CA . PHE C 1 73 ? 2.29800 -10.25500 -1.35300 1.000 22.93000 215 PHE C CA 1
ATOM 3821 C C . PHE C 1 73 ? 3.54500 -10.03600 -2.19400 1.000 20.65000 215 PHE C C 1
ATOM 3822 O O . PHE C 1 73 ? 4.66000 -10.33500 -1.75800 1.000 21.49000 215 PHE C O 1
ATOM 3830 N N . GLU C 1 74 ? 3.35100 -9.52600 -3.41300 1.000 21.06000 216 GLU C N 1
ATOM 3831 C CA . GLU C 1 74 ? 4.46100 -9.24100 -4.31300 1.000 21.67000 216 GLU C CA 1
ATOM 3832 C C . GLU C 1 74 ? 4.42200 -7.78800 -4.76400 1.000 20.80000 216 GLU C C 1
ATOM 3833 O O . GLU C 1 74 ? 3.34900 -7.20000 -4.93500 1.000 21.19000 216 GLU C O 1
ATOM 3839 N N . VAL C 1 75 ? 5.61000 -7.20800 -4.95300 1.000 20.85000 217 VAL C N 1
ATOM 3840 C CA . VAL C 1 75 ? 5.74500 -5.85700 -5.47900 1.000 21.12000 217 VAL C CA 1
ATOM 3841 C C . VAL C 1 75 ? 6.83100 -5.85000 -6.54200 1.000 20.63000 217 VAL C C 1
ATOM 3842 O O . VAL C 1 75 ? 7.73400 -6.69000 -6.54600 1.000 23.00000 217 VAL C O 1
ATOM 3846 N N . GLU C 1 76 ? 6.73300 -4.90800 -7.46300 1.000 21.35000 218 GLU C N 1
ATOM 3847 C CA A GLU C 1 76 ? 7.81200 -4.64700 -8.40200 0.590 22.48000 218 GLU C CA 1
ATOM 3848 C CA B GLU C 1 76 ? 7.79600 -4.63400 -8.42200 0.410 21.56000 218 GLU C CA 1
ATOM 3849 C C . GLU C 1 76 ? 8.40500 -3.28700 -8.06400 1.000 21.31000 218 GLU C C 1
ATOM 3850 O O . GLU C 1 76 ? 7.66800 -2.31800 -7.83600 1.000 22.86000 218 GLU C O 1
ATOM 3861 N N . ILE C 1 77 ? 9.73600 -3.23000 -7.98300 1.000 20.10000 219 ILE C N 1
ATOM 3862 C CA . ILE C 1 77 ? 10.45200 -2.03100 -7.55200 1.000 19.55000 219 ILE C CA 1
ATOM 3863 C C . ILE C 1 77 ? 11.25200 -1.45900 -8.71300 1.000 20.98000 219 ILE C C 1
ATOM 3864 O O . ILE C 1 77 ? 11.84900 -2.20400 -9.50300 1.000 24.24000 219 ILE C O 1
ATOM 3869 N N . PHE C 1 78 ? 11.27500 -0.13100 -8.80300 1.000 21.13000 220 PHE C N 1
ATOM 3870 C CA . PHE C 1 78 ? 11.95400 0.57700 -9.88100 1.000 22.21000 220 PHE C CA 1
ATOM 3871 C C . PHE C 1 78 ? 12.76400 1.71700 -9.28300 1.000 24.15000 220 PHE C C 1
ATOM 3872 O O . PHE C 1 78 ? 12.20500 2.59800 -8.61900 1.000 25.04000 220 PHE C O 1
ATOM 3880 N N . GLY C 1 79 ? 14.07200 1.70000 -9.51400 1.000 25.37000 221 GLY C N 1
ATOM 3881 C CA . GLY C 1 79 ? 14.91200 2.81000 -9.11400 1.000 26.12000 221 GLY C CA 1
ATOM 3882 C C . GLY C 1 79 ? 15.72700 2.59100 -7.85500 1.000 25.79000 221 GLY C C 1
ATOM 3883 O O . GLY C 1 79 ? 15.24000 2.01900 -6.87500 1.000 26.14000 221 GLY C O 1
ATOM 3884 N N . ALA C 1 80 ? 16.97500 3.05400 -7.86900 1.000 26.98000 222 ALA C N 1
ATOM 3885 C CA . ALA C 1 80 ? 17.79300 3.04500 -6.66300 1.000 24.17000 222 ALA C CA 1
ATOM 3886 C C . ALA C 1 80 ? 17.18000 3.97700 -5.63100 1.000 24.19000 222 ALA C C 1
ATOM 3887 O O . ALA C 1 80 ? 16.81400 5.11100 -5.94600 1.000 26.65000 222 ALA C O 1
ATOM 3889 N N . GLY C 1 81 ? 17.06500 3.50000 -4.39400 1.000 23.60000 223 GLY C N 1
ATOM 3890 C CA . GLY C 1 81 ? 16.48100 4.28000 -3.32300 1.000 23.10000 223 GLY C CA 1
ATOM 3891 C C . GLY C 1 81 ? 15.15700 3.76000 -2.81500 1.000 21.10000 223 GLY C C 1
ATOM 3892 O O . GLY C 1 81 ? 14.59800 4.34700 -1.87800 1.000 21.08000 223 GLY C O 1
ATOM 3893 N N . THR C 1 82 ? 14.63300 2.67900 -3.38400 1.000 21.32000 224 THR C N 1
ATOM 3894 C CA . THR C 1 82 ? 13.36900 2.13300 -2.90400 1.000 21.32000 224 THR C CA 1
ATOM 3895 C C . THR C 1 82 ? 13.58300 1.26700 -1.67000 1.000 20.10000 224 THR C C 1
ATOM 3896 O O . THR C 1 82 ? 14.53700 0.48500 -1.59800 1.000 22.04000 224 THR C O 1
ATOM 3900 N N . TYR C 1 83 ? 12.68300 1.41200 -0.70200 1.000 19.03000 225 TYR C N 1
ATOM 3901 C CA . TYR C 1 83 ? 12.63900 0.54100 0.45900 1.000 18.87000 225 TYR C CA 1
ATOM 3902 C C . TYR C 1 83 ? 11.24400 -0.05400 0.57200 1.000 19.10000 225 TYR C C 1
ATOM 3903 O O . TYR C 1 83 ? 10.24400 0.65800 0.42300 1.000 18.98000 225 TYR C O 1
ATOM 3912 N N . VAL C 1 84 ? 11.18500 -1.34900 0.88000 1.000 19.58000 226 VAL C N 1
ATOM 3913 C CA . VAL C 1 84 ? 9.95400 -2.09100 1.13100 1.000 19.43000 226 VAL C CA 1
ATOM 3914 C C . VAL C 1 84 ? 10.07500 -2.72500 2.50700 1.000 18.69000 226 VAL C C 1
ATOM 3915 O O . VAL C 1 84 ? 11.13000 -3.26300 2.85000 1.000 20.17000 226 VAL C O 1
ATOM 3919 N N . GLY C 1 85 ? 9.04400 -2.63900 3.33300 1.000 19.46000 227 GLY C N 1
ATOM 3920 C CA . GLY C 1 85 ? 9.13200 -3.25500 4.64000 1.000 20.48000 227 GLY C CA 1
ATOM 3921 C C . GLY C 1 85 ? 7.81900 -3.31300 5.38700 1.000 20.20000 227 GLY C C 1
ATOM 3922 O O . GLY C 1 85 ? 6.74100 -3.29700 4.78800 1.000 19.48000 227 GLY C O 1
ATOM 3923 N N . LEU C 1 86 ? 7.93200 -3.39100 6.71800 1.000 19.55000 228 LEU C N 1
ATOM 3924 C CA . LEU C 1 86 ? 6.79300 -3.43100 7.62300 1.000 20.57000 228 LEU C CA 1
ATOM 3925 C C . LEU C 1 86 ? 6.98700 -2.40700 8.72600 1.000 19.57000 228 LEU C C 1
ATOM 3926 O O . LEU C 1 86 ? 8.11700 -2.12700 9.14000 1.000 20.22000 228 LEU C O 1
ATOM 3931 N N . THR C 1 87 ? 5.87700 -1.87500 9.22300 1.000 19.11000 229 THR C N 1
ATOM 3932 C CA . THR C 1 87 ? 5.89300 -1.04900 10.43100 1.000 18.82000 229 THR C CA 1
ATOM 3933 C C . THR C 1 87 ? 4.56600 -1.24200 11.15500 1.000 20.11000 229 THR C C 1
ATOM 3934 O O . THR C 1 87 ? 3.75100 -2.08200 10.76500 1.000 21.27000 229 THR C O 1
ATOM 3938 N N . CYS C 1 88 ? 4.34700 -0.47900 12.21900 1.000 20.60000 230 CYS C N 1
ATOM 3939 C CA . CYS C 1 88 ? 3.04300 -0.50200 12.86000 1.000 20.14000 230 CYS C CA 1
ATOM 3940 C C . CYS C 1 88 ? 2.42200 0.88600 12.78300 1.000 20.07000 230 CYS C C 1
ATOM 3941 O O . CYS C 1 88 ? 3.06500 1.86100 12.37700 1.000 20.11000 230 CYS C O 1
ATOM 3944 N N . LYS C 1 89 ? 1.15100 0.96000 13.18900 1.000 20.56000 231 LYS C N 1
ATOM 3945 C CA . LYS C 1 89 ? 0.40700 2.20200 13.02000 1.000 21.48000 231 LYS C CA 1
ATOM 3946 C C . LYS C 1 89 ? 1.06500 3.36400 13.74800 1.000 20.89000 231 LYS C C 1
ATOM 3947 O O . LYS C 1 89 ? 0.98800 4.50500 13.27700 1.000 21.09000 231 LYS C O 1
ATOM 3953 N N . GLY C 1 90 ? 1.72300 3.09500 14.88200 1.000 19.71000 232 GLY C N 1
ATOM 3954 C CA . GLY C 1 90 ? 2.30400 4.12600 15.70600 1.000 23.09000 232 GLY C CA 1
ATOM 3955 C C . GLY C 1 90 ? 3.51300 4.83100 15.13300 1.000 21.16000 232 GLY C C 1
ATOM 3956 O O . GLY C 1 90 ? 4.01700 5.74700 15.78400 1.000 23.32000 232 GLY C O 1
ATOM 3957 N N . ILE C 1 91 ? 4.00200 4.45000 13.95200 1.000 20.00000 233 ILE C N 1
ATOM 3958 C CA . ILE C 1 91 ? 5.10300 5.19700 13.35000 1.000 20.14000 233 ILE C CA 1
ATOM 3959 C C . ILE C 1 91 ? 4.72400 6.66700 13.26600 1.000 20.61000 233 ILE C C 1
ATOM 3960 O O . ILE C 1 91 ? 3.60400 7.01500 12.86900 1.000 21.09000 233 ILE C O 1
ATOM 3965 N N . ASP C 1 92 ? 5.65200 7.53500 13.67000 1.000 21.02000 234 ASP C N 1
ATOM 3966 C CA . ASP C 1 92 ? 5.37400 8.96300 13.72700 1.000 22.11000 234 ASP C CA 1
ATOM 3967 C C . ASP C 1 92 ? 5.26400 9.51300 12.31200 1.000 22.11000 234 ASP C C 1
ATOM 3968 O O . ASP C 1 92 ? 6.18900 9.36300 11.50500 1.000 25.69000 234 ASP C O 1
ATOM 3973 N N . ARG C 1 93 ? 4.14000 10.16200 12.01300 1.000 21.17000 235 ARG C N 1
ATOM 3974 C CA . ARG C 1 93 ? 3.89300 10.63400 10.65800 1.000 20.42000 235 ARG C CA 1
ATOM 3975 C C . ARG C 1 93 ? 4.47200 12.01500 10.39700 1.000 20.19000 235 ARG C C 1
ATOM 3976 O O . ARG C 1 93 ? 4.77200 12.34200 9.24400 1.000 22.78000 235 ARG C O 1
ATOM 3984 N N . LYS C 1 94 ? 4.63800 12.83700 11.42500 1.000 23.00000 236 LYS C N 1
ATOM 3985 C CA . LYS C 1 94 ? 5.00000 14.23500 11.23300 1.000 23.95000 236 LYS C CA 1
ATOM 3986 C C . LYS C 1 94 ? 6.45400 14.54200 11.57100 1.000 26.49000 236 LYS C C 1
ATOM 3987 O O . LYS C 1 94 ? 6.88800 15.69000 11.40000 1.000 28.93000 236 LYS C O 1
ATOM 3993 N N . GLY C 1 95 ? 7.21600 13.55500 12.03700 1.000 26.32000 237 GLY C N 1
ATOM 3994 C CA . GLY C 1 95 ? 8.56000 13.81500 12.50100 1.000 28.93000 237 GLY C CA 1
ATOM 3995 C C . GLY C 1 95 ? 9.56000 14.04400 11.38000 1.000 26.29000 237 GLY C C 1
ATOM 3996 O O . GLY C 1 95 ? 9.38000 13.62200 10.23400 1.000 24.21000 237 GLY C O 1
ATOM 3997 N N . GLU C 1 96 ? 10.64200 14.73300 11.73800 1.000 27.55000 238 GLU C N 1
ATOM 3998 C CA . GLU C 1 96 ? 11.72200 15.03200 10.80900 1.000 30.59000 238 GLU C CA 1
ATOM 3999 C C . GLU C 1 96 ? 12.90700 14.09400 10.95500 1.000 25.88000 238 GLU C C 1
ATOM 4000 O O . GLU C 1 96 ? 13.86100 14.20600 10.17900 1.000 27.51000 238 GLU C O 1
ATOM 4006 N N . GLU C 1 97 ? 12.87100 13.17200 11.91000 1.000 23.58000 239 GLU C N 1
ATOM 4007 C CA . GLU C 1 97 ? 14.04900 12.39800 12.26400 1.000 21.21000 239 GLU C CA 1
ATOM 4008 C C . GLU C 1 97 ? 13.88500 10.94800 11.82800 1.000 20.66000 239 GLU C C 1
ATOM 4009 O O . GLU C 1 97 ? 12.78500 10.48600 11.50300 1.000 21.24000 239 GLU C O 1
ATOM 4015 N N . ARG C 1 98 ? 15.00700 10.22600 11.81900 1.000 20.64000 240 ARG C N 1
ATOM 4016 C CA . ARG C 1 98 ? 15.01600 8.88300 11.25300 1.000 19.97000 240 ARG C CA 1
ATOM 4017 C C . ARG C 1 98 ? 14.19300 7.88900 12.06600 1.000 20.06000 240 ARG C C 1
ATOM 4018 O O . ARG C 1 98 ? 13.88100 6.81400 11.54800 1.000 20.09000 240 ARG C O 1
ATOM 4026 N N . ASN C 1 99 ? 13.78900 8.22000 13.29500 1.000 22.13000 241 ASN C N 1
ATOM 4027 C CA . ASN C 1 99 ? 12.85400 7.32700 13.97600 1.000 22.20000 241 ASN C CA 1
ATOM 4028 C C . ASN C 1 99 ? 11.52400 7.21400 13.23400 1.000 21.85000 241 ASN C C 1
ATOM 4029 O O . ASN C 1 99 ? 10.79500 6.24100 13.44400 1.000 24.23000 241 ASN C O 1
ATOM 4034 N N . SER C 1 100 ? 11.19800 8.19600 12.38300 1.000 21.53000 242 SER C N 1
ATOM 4035 C CA . SER C 1 100 ? 9.99500 8.22500 11.56000 1.000 22.07000 242 SER C CA 1
ATOM 4036 C C . SER C 1 100 ? 10.13700 7.44200 10.26300 1.000 19.04000 242 SER C C 1
ATOM 4037 O O . SER C 1 100 ? 9.14900 7.31600 9.52800 1.000 20.34000 242 SER C O 1
ATOM 4040 N N . CYS C 1 101 ? 11.33400 6.96900 9.92600 1.000 19.08000 243 CYS C N 1
ATOM 4041 C CA . CYS C 1 101 ? 11.55100 6.25500 8.67600 1.000 19.88000 243 CYS C CA 1
ATOM 4042 C C . CYS C 1 101 ? 11.63700 4.75700 8.94700 1.000 19.69000 243 CYS C C 1
ATOM 4043 O O . CYS C 1 101 ? 11.89100 4.32100 10.07100 1.000 19.49000 243 CYS C O 1
ATOM 4046 N N . ILE C 1 102 ? 11.36600 3.95000 7.91300 1.000 18.21000 244 ILE C N 1
ATOM 4047 C CA . ILE C 1 102 ? 11.23400 2.50900 8.12100 1.000 19.61000 244 ILE C CA 1
ATOM 4048 C C . ILE C 1 102 ? 12.56800 1.79700 8.25100 1.000 18.79000 244 ILE C C 1
ATOM 4049 O O . ILE C 1 102 ? 12.59000 0.58100 8.46800 1.000 19.72000 244 ILE C O 1
ATOM 4054 N N . SER C 1 103 ? 13.68500 2.51400 8.16900 1.000 18.89000 245 SER C N 1
ATOM 4055 C CA . SER C 1 103 ? 15.02300 2.00800 8.43800 1.000 18.93000 245 SER C CA 1
ATOM 4056 C C . SER C 1 103 ? 15.55900 2.45500 9.79200 1.000 18.92000 245 SER C C 1
ATOM 4057 O O . SER C 1 103 ? 16.72200 2.19200 10.09900 1.000 21.11000 245 SER C O 1
ATOM 4060 N N . GLY C 1 104 ? 14.80200 3.24600 10.54800 1.000 18.98000 246 GLY C N 1
ATOM 4061 C CA . GLY C 1 104 ? 15.38100 3.93500 11.68700 1.000 19.99000 246 GLY C CA 1
ATOM 4062 C C . GLY C 1 104 ? 14.78000 3.68000 13.05700 1.000 20.53000 246 GLY C C 1
ATOM 4063 O O . GLY C 1 104 ? 14.99100 4.48700 13.97000 1.000 22.93000 246 GLY C O 1
ATOM 4064 N N . ASN C 1 105 ? 14.06900 2.57000 13.25600 1.000 19.71000 247 ASN C N 1
ATOM 4065 C CA . ASN C 1 105 ? 13.47100 2.33200 14.56500 1.000 20.68000 247 ASN C CA 1
ATOM 4066 C C . ASN C 1 105 ? 13.37400 0.83200 14.83300 1.000 20.41000 247 ASN C C 1
ATOM 4067 O O . ASN C 1 105 ? 13.66200 0.00800 13.96600 1.000 21.66000 247 ASN C O 1
ATOM 4072 N N . ASN C 1 106 ? 12.96000 0.47600 16.05200 1.000 23.01000 248 ASN C N 1
ATOM 4073 C CA . ASN C 1 106 ? 12.98100 -0.92000 16.47600 1.000 24.75000 248 ASN C CA 1
ATOM 4074 C C . ASN C 1 106 ? 11.64800 -1.63200 16.27700 1.000 21.90000 248 ASN C C 1
ATOM 4075 O O . ASN C 1 106 ? 11.48100 -2.76500 16.74100 1.000 24.53000 248 ASN C O 1
ATOM 4080 N N . PHE C 1 107 ? 10.70900 -1.00900 15.56400 1.000 21.43000 249 PHE C N 1
ATOM 4081 C CA . PHE C 1 107 ? 9.42200 -1.63200 15.27300 1.000 20.55000 249 PHE C CA 1
ATOM 4082 C C . PHE C 1 107 ? 9.13400 -1.64700 13.77600 1.000 20.58000 249 PHE C C 1
ATOM 4083 O O . PHE C 1 107 ? 7.97900 -1.84000 13.37000 1.000 21.47000 249 PHE C O 1
ATOM 4091 N N . SER C 1 108 ? 10.15200 -1.41700 12.95000 1.000 20.26000 250 SER C N 1
ATOM 4092 C CA . SER C 1 108 ? 10.10600 -1.32300 11.50100 1.000 19.34000 250 SER C CA 1
ATOM 4093 C C . SER C 1 108 ? 11.23400 -2.18700 10.95800 1.000 19.80000 250 SER C C 1
ATOM 4094 O O . SER C 1 108 ? 12.27600 -2.34500 11.60500 1.000 21.45000 250 SER C O 1
ATOM 4097 N N . TRP C 1 109 ? 11.04800 -2.87300 9.83400 1.000 19.61000 251 TRP C N 1
ATOM 4098 C CA . TRP C 1 109 ? 12.10400 -3.63100 9.17900 1.000 19.85000 251 TRP C CA 1
ATOM 4099 C C . TRP C 1 109 ? 11.95200 -3.38600 7.69500 1.000 19.45000 251 TRP C C 1
ATOM 4100 O O . TRP C 1 109 ? 10.82700 -3.35000 7.19400 1.000 21.45000 251 TRP C O 1
ATOM 4111 N N . SER C 1 110 ? 13.06400 -3.21200 6.98600 1.000 19.22000 252 SER C N 1
ATOM 4112 C CA . SER C 1 110 ? 12.92900 -2.86300 5.58000 1.000 20.53000 252 SER C CA 1
ATOM 4113 C C . SER C 1 110 ? 14.10400 -3.36600 4.76100 1.000 19.39000 252 SER C C 1
ATOM 4114 O O . SER C 1 110 ? 15.20300 -3.60700 5.26900 1.000 20.19000 252 SER C O 1
ATOM 4117 N N . LEU C 1 111 ? 13.83900 -3.50300 3.46700 1.000 18.97000 253 LEU C N 1
ATOM 4118 C CA . LEU C 1 111 ? 14.81700 -3.91000 2.47100 1.000 18.93000 253 LEU C CA 1
ATOM 4119 C C . LEU C 1 111 ? 14.97900 -2.77300 1.47500 1.000 19.94000 253 LEU C C 1
ATOM 4120 O O . LEU C 1 111 ? 13.99600 -2.33400 0.87100 1.000 20.68000 253 LEU C O 1
ATOM 4125 N N . GLN C 1 112 ? 16.21000 -2.30700 1.30000 1.000 20.35000 254 GLN C N 1
ATOM 4126 C CA . GLN C 1 112 ? 16.52500 -1.21300 0.39400 1.000 20.35000 254 GLN C CA 1
ATOM 4127 C C . GLN C 1 112 ? 17.18400 -1.77200 -0.86000 1.000 21.83000 254 GLN C C 1
ATOM 4128 O O . GLN C 1 112 ? 18.00700 -2.68900 -0.78200 1.000 22.06000 254 GLN C O 1
ATOM 4134 N N . TRP C 1 113 ? 16.83000 -1.21900 -2.01700 1.000 20.32000 255 TRP C N 1
ATOM 4135 C CA . TRP C 1 113 ? 17.56900 -1.46300 -3.24700 1.000 20.85000 255 TRP C CA 1
ATOM 4136 C C . TRP C 1 113 ? 18.34300 -0.19100 -3.55700 1.000 22.92000 255 TRP C C 1
ATOM 4137 O O . TRP C 1 113 ? 17.74400 0.88000 -3.68000 1.000 23.91000 255 TRP C O 1
ATOM 4148 N N . ASN C 1 114 ? 19.66800 -0.29100 -3.66400 1.000 25.94000 256 ASN C N 1
ATOM 4149 C CA . ASN C 1 114 ? 20.48000 0.90900 -3.84300 1.000 30.07000 256 ASN C CA 1
ATOM 4150 C C . ASN C 1 114 ? 21.00200 1.08900 -5.26400 1.000 32.87000 256 ASN C C 1
ATOM 4151 O O . ASN C 1 114 ? 21.85900 1.95100 -5.49300 1.000 35.45000 256 ASN C O 1
ATOM 4156 N N . GLY C 1 115 ? 20.50500 0.30800 -6.22300 1.000 33.91000 257 GLY C N 1
ATOM 4157 C CA . GLY C 1 115 ? 20.97900 0.35700 -7.58800 1.000 36.37000 257 GLY C CA 1
ATOM 4158 C C . GLY C 1 115 ? 22.03800 -0.67400 -7.91600 1.000 38.47000 257 GLY C C 1
ATOM 4159 O O . GLY C 1 115 ? 22.26600 -0.96000 -9.09900 1.000 41.46000 257 GLY C O 1
ATOM 4160 N N . LYS C 1 116 ? 22.69300 -1.23100 -6.90400 1.000 39.90000 258 LYS C N 1
ATOM 4161 C CA . LYS C 1 116 ? 23.75200 -2.22800 -6.99500 1.000 42.47000 258 LYS C CA 1
ATOM 4162 C C . LYS C 1 116 ? 23.42500 -3.50100 -6.23700 1.000 38.87000 258 LYS C C 1
ATOM 4163 O O . LYS C 1 116 ? 23.73300 -4.59400 -6.71300 1.000 41.70000 258 LYS C O 1
ATOM 4169 N N . GLU C 1 117 ? 22.93500 -3.32400 -5.01300 1.000 35.48000 259 GLU C N 1
ATOM 4170 C CA . GLU C 1 117 ? 22.69600 -4.44300 -4.11800 1.000 34.38000 259 GLU C CA 1
ATOM 4171 C C . GLU C 1 117 ? 21.48600 -4.13100 -3.25200 1.000 29.27000 259 GLU C C 1
ATOM 4172 O O . GLU C 1 117 ? 21.03200 -2.98500 -3.16900 1.000 28.07000 259 GLU C O 1
ATOM 4178 N N . PHE C 1 118 ? 20.96700 -5.17400 -2.61400 1.000 24.57000 260 PHE C N 1
ATOM 4179 C CA . PHE C 1 118 ? 19.98200 -5.01400 -1.55900 1.000 22.47000 260 PHE C CA 1
ATOM 4180 C C . PHE C 1 118 ? 20.68500 -4.86200 -0.21400 1.000 23.38000 260 PHE C C 1
ATOM 4181 O O . PHE C 1 118 ? 21.78200 -5.39200 0.00200 1.000 24.06000 260 PHE C O 1
ATOM 4189 N N . THR C 1 119 ? 20.03300 -4.13400 0.69600 1.000 21.69000 261 THR C N 1
ATOM 4190 C CA . THR C 1 119 ? 20.54000 -3.91300 2.04500 1.000 22.04000 261 THR C CA 1
ATOM 4191 C C . THR C 1 119 ? 19.38900 -4.10400 3.01800 1.000 21.04000 261 THR C C 1
ATOM 4192 O O . THR C 1 119 ? 18.30000 -3.57100 2.79400 1.000 20.84000 261 THR C O 1
ATOM 4196 N N . ALA C 1 120 ? 19.62100 -4.88600 4.07400 1.000 21.77000 262 ALA C N 1
ATOM 4197 C CA . ALA C 1 120 ? 18.62700 -5.11200 5.11800 1.000 21.62000 262 ALA C CA 1
ATOM 4198 C C . ALA C 1 120 ? 18.78700 -4.04100 6.18900 1.000 20.20000 262 ALA C C 1
ATOM 4199 O O . ALA C 1 120 ? 19.90500 -3.77800 6.64600 1.000 23.72000 262 ALA C O 1
ATOM 4201 N N . TRP C 1 121 ? 17.67400 -3.43900 6.59600 1.000 19.49000 263 TRP C N 1
ATOM 4202 C CA . TRP C 1 121 ? 17.69300 -2.34900 7.55800 1.000 19.72000 263 TRP C CA 1
ATOM 4203 C C . TRP C 1 121 ? 16.81700 -2.66400 8.76100 1.000 20.46000 263 TRP C C 1
ATOM 4204 O O . TRP C 1 121 ? 15.66800 -3.09500 8.61600 1.000 20.61000 263 TRP C O 1
ATOM 4215 N N . TYR C 1 122 ? 17.34400 -2.37500 9.94500 1.000 21.86000 264 TYR C N 1
ATOM 4216 C CA . TYR C 1 122 ? 16.55300 -2.43300 11.16600 1.000 21.26000 264 TYR C CA 1
ATOM 4217 C C . TYR C 1 122 ? 17.20800 -1.53200 12.19800 1.000 22.33000 264 TYR C C 1
ATOM 4218 O O . TYR C 1 122 ? 18.40900 -1.64900 12.44800 1.000 22.69000 264 TYR C O 1
ATOM 4227 N N . SER C 1 123 ? 16.42800 -0.62100 12.77000 1.000 23.70000 265 SER C N 1
ATOM 4228 C CA . SER C 1 123 ? 16.85800 0.14700 13.93900 1.000 27.05000 265 SER C CA 1
ATOM 4229 C C . SER C 1 123 ? 18.16500 0.90000 13.69400 1.000 25.92000 265 SER C C 1
ATOM 4230 O O . SER C 1 123 ? 19.08900 0.86500 14.51100 1.000 23.14000 265 SER C O 1
ATOM 4233 N N . ASP C 1 124 ? 18.24000 1.57800 12.54800 1.000 24.75000 266 ASP C N 1
ATOM 4234 C CA . ASP C 1 124 ? 19.36000 2.44500 12.19600 1.000 27.41000 266 ASP C CA 1
ATOM 4235 C C . ASP C 1 124 ? 20.62900 1.68600 11.86900 1.000 28.56000 266 ASP C C 1
ATOM 4236 O O . ASP C 1 124 ? 21.71500 2.27700 11.84400 1.000 32.18000 266 ASP C O 1
ATOM 4241 N N . MET C 1 125 ? 20.52900 0.38900 11.61800 1.000 26.68000 267 MET C N 1
ATOM 4242 C CA . MET C 1 125 ? 21.69000 -0.40200 11.25500 1.000 29.62000 267 MET C CA 1
ATOM 4243 C C . MET C 1 125 ? 21.41100 -1.12100 9.95000 1.000 25.14000 267 MET C C 1
ATOM 4244 O O . MET C 1 125 ? 20.29700 -1.60200 9.71500 1.000 25.16000 267 MET C O 1
ATOM 4249 N N . GLU C 1 126 ? 22.42100 -1.15700 9.08800 1.000 26.04000 268 GLU C N 1
ATOM 4250 C CA . GLU C 1 126 ? 22.27900 -1.73600 7.76500 1.000 28.16000 268 GLU C CA 1
ATOM 4251 C C . GLU C 1 126 ? 23.24700 -2.89300 7.57800 1.000 29.86000 268 GLU C C 1
ATOM 4252 O O . GLU C 1 126 ? 24.37200 -2.87500 8.08200 1.000 32.64000 268 GLU C O 1
ATOM 4258 N N . THR C 1 127 ? 22.79100 -3.89300 6.83200 1.000 30.70000 269 THR C N 1
ATOM 4259 C CA . THR C 1 127 ? 23.59200 -5.06200 6.48000 1.000 34.82000 269 THR C CA 1
ATOM 4260 C C . THR C 1 127 ? 23.52500 -5.23800 4.97100 1.000 33.60000 269 THR C C 1
ATOM 4261 O O . THR C 1 127 ? 22.45400 -5.60300 4.44500 1.000 28.85000 269 THR C O 1
ATOM 4265 N N . PRO C 1 128 ? 24.60600 -4.97100 4.23600 1.000 36.66000 270 PRO C N 1
ATOM 4266 C CA . PRO C 1 128 ? 24.59400 -5.25500 2.79600 1.000 36.99000 270 PRO C CA 1
ATOM 4267 C C . PRO C 1 128 ? 24.42600 -6.74600 2.54000 1.000 34.20000 270 PRO C C 1
ATOM 4268 O O . PRO C 1 128 ? 24.91200 -7.58400 3.30000 1.000 39.77000 270 PRO C O 1
ATOM 4272 N N . LEU C 1 129 ? 23.71800 -7.07200 1.46400 1.000 30.87000 271 LEU C N 1
ATOM 4273 C CA . LEU C 1 129 ? 23.37700 -8.45000 1.14800 1.000 29.06000 271 LEU C CA 1
ATOM 4274 C C . LEU C 1 129 ? 24.01100 -8.86800 -0.16900 1.000 31.45000 271 LEU C C 1
ATOM 4275 O O . LEU C 1 129 ? 24.33300 -8.03800 -1.02100 1.000 32.58000 271 LEU C O 1
ATOM 4280 N N . LYS C 1 130 ? 24.16900 -10.17800 -0.33200 1.000 34.90000 272 LYS C N 1
ATOM 4281 C CA . LYS C 1 130 ? 24.84400 -10.76600 -1.48200 1.000 42.95000 272 LYS C CA 1
ATOM 4282 C C . LYS C 1 130 ? 23.91100 -11.06000 -2.65100 1.000 38.24000 272 LYS C C 1
ATOM 4283 O O . LYS C 1 130 ? 24.39900 -11.41600 -3.72800 1.000 40.14000 272 LYS C O 1
ATOM 4289 N N . ALA C 1 131 ? 22.59700 -10.96400 -2.45700 1.000 36.23000 273 ALA C N 1
ATOM 4290 C CA . ALA C 1 131 ? 21.64700 -11.33400 -3.49800 1.000 37.93000 273 ALA C CA 1
ATOM 4291 C C . ALA C 1 131 ? 21.87700 -10.52500 -4.76800 1.000 39.19000 273 ALA C C 1
ATOM 4292 O O . ALA C 1 131 ? 22.29700 -9.36500 -4.72900 1.000 43.14000 273 ALA C O 1
ATOM 4294 N N . GLY C 1 132 ? 21.58700 -11.15300 -5.91000 1.000 36.54000 274 GLY C N 1
ATOM 4295 C CA . GLY C 1 132 ? 21.58900 -10.45800 -7.16400 1.000 35.96000 274 GLY C CA 1
ATOM 4296 C C . GLY C 1 132 ? 20.39100 -9.53300 -7.27500 1.000 33.94000 274 GLY C C 1
ATOM 4297 O O . GLY C 1 132 ? 19.52700 -9.49500 -6.39800 1.000 34.43000 274 GLY C O 1
ATOM 4298 N N . PRO C 1 133 ? 20.33400 -8.76900 -8.36200 1.000 31.84000 275 PRO C N 1
ATOM 4299 C CA . PRO C 1 133 ? 19.20900 -7.84700 -8.54600 1.000 30.21000 275 PRO C CA 1
ATOM 4300 C C . PRO C 1 133 ? 17.92200 -8.59900 -8.84200 1.000 27.58000 275 PRO C C 1
ATOM 4301 O O . PRO C 1 133 ? 17.92600 -9.65600 -9.47500 1.000 28.87000 275 PRO C O 1
ATOM 4305 N N . PHE C 1 134 ? 16.80900 -8.03700 -8.37200 1.000 25.74000 276 PHE C N 1
ATOM 4306 C CA . PHE C 1 134 ? 15.48400 -8.56100 -8.67400 1.000 24.02000 276 PHE C CA 1
ATOM 4307 C C . PHE C 1 134 ? 14.53000 -7.39400 -8.84100 1.000 24.38000 276 PHE C C 1
ATOM 4308 O O . PHE C 1 134 ? 14.51700 -6.47800 -8.01400 1.000 27.22000 276 PHE C O 1
ATOM 4316 N N . ARG C 1 135 ? 13.73200 -7.44500 -9.90800 1.000 22.12000 277 ARG C N 1
ATOM 4317 C CA . ARG C 1 135 ? 12.67500 -6.47200 -10.15100 1.000 23.11000 277 ARG C CA 1
ATOM 4318 C C . ARG C 1 135 ? 11.45800 -6.73700 -9.27400 1.000 22.71000 277 ARG C C 1
ATOM 4319 O O . ARG C 1 135 ? 10.79700 -5.79400 -8.82700 1.000 24.09000 277 ARG C O 1
ATOM 4327 N N . ARG C 1 136 ? 11.14000 -8.00500 -9.02000 1.000 23.13000 278 ARG C N 1
ATOM 4328 C CA . ARG C 1 136 ? 9.95200 -8.37600 -8.26200 1.000 22.14000 278 ARG C CA 1
ATOM 4329 C C . ARG C 1 136 ? 10.36200 -9.03000 -6.95300 1.000 22.84000 278 ARG C C 1
ATOM 4330 O O . ARG C 1 136 ? 11.18100 -9.95600 -6.94300 1.000 23.20000 278 ARG C O 1
ATOM 4338 N N . LEU C 1 137 ? 9.79000 -8.53600 -5.86100 1.000 21.98000 279 LEU C N 1
ATOM 4339 C CA . LEU C 1 137 ? 10.01500 -9.06000 -4.52600 1.000 21.52000 279 LEU C CA 1
ATOM 4340 C C . LEU C 1 137 ? 8.74100 -9.71800 -4.03000 1.000 21.06000 279 LEU C C 1
ATOM 4341 O O . LEU C 1 137 ? 7.63800 -9.20600 -4.24000 1.000 22.47000 279 LEU C O 1
ATOM 4346 N N . GLY C 1 138 ? 8.90400 -10.87000 -3.37700 1.000 21.65000 280 GLY C N 1
ATOM 4347 C CA . GLY C 1 138 ? 7.83900 -11.48500 -2.61100 1.000 22.20000 280 GLY C CA 1
ATOM 4348 C C . GLY C 1 138 ? 8.10300 -11.23600 -1.13900 1.000 21.58000 280 GLY C C 1
ATOM 4349 O O . GLY C 1 138 ? 9.22100 -11.42500 -0.65300 1.000 22.65000 280 GLY C O 1
ATOM 4350 N N . VAL C 1 139 ? 7.07200 -10.77900 -0.44100 1.000 20.88000 281 VAL C N 1
ATOM 4351 C CA . VAL C 1 139 ? 7.17400 -10.41300 0.96500 1.000 21.22000 281 VAL C CA 1
ATOM 4352 C C . VAL C 1 139 ? 6.32800 -11.39500 1.75900 1.000 22.15000 281 VAL C C 1
ATOM 4353 O O . VAL C 1 139 ? 5.10500 -11.45700 1.58300 1.000 22.34000 281 VAL C O 1
ATOM 4357 N N . TYR C 1 140 ? 6.97800 -12.16400 2.62600 1.000 22.54000 282 TYR C N 1
ATOM 4358 C CA . TYR C 1 140 ? 6.31900 -13.20000 3.40700 1.000 24.00000 282 TYR C CA 1
ATOM 4359 C C . TYR C 1 140 ? 6.37200 -12.84000 4.88600 1.000 22.34000 282 TYR C C 1
ATOM 4360 O O . TYR C 1 140 ? 7.45000 -12.58600 5.43200 1.000 23.61000 282 TYR C O 1
ATOM 4369 N N . ILE C 1 141 ? 5.21000 -12.82000 5.52800 1.000 23.34000 283 ILE C N 1
ATOM 4370 C CA . ILE C 1 141 ? 5.08700 -12.46100 6.93600 1.000 23.46000 283 ILE C CA 1
ATOM 4371 C C . ILE C 1 141 ? 4.53600 -13.67400 7.66800 1.000 24.79000 283 ILE C C 1
ATOM 4372 O O . ILE C 1 141 ? 3.44000 -14.14400 7.35200 1.000 26.56000 283 ILE C O 1
ATOM 4377 N N . ASP C 1 142 ? 5.28700 -14.18200 8.63600 1.000 25.31000 284 ASP C N 1
ATOM 4378 C CA . ASP C 1 142 ? 4.84500 -15.28700 9.48400 1.000 26.97000 284 ASP C CA 1
ATOM 4379 C C . ASP C 1 142 ? 4.75800 -14.70500 10.88800 1.000 26.60000 284 ASP C C 1
ATOM 4380 O O . ASP C 1 142 ? 5.74400 -14.69900 11.62600 1.000 27.18000 284 ASP C O 1
ATOM 4385 N N . PHE C 1 143 ? 3.57300 -14.20100 11.23300 1.000 28.52000 285 PHE C N 1
ATOM 4386 C CA . PHE C 1 143 ? 3.38800 -13.52200 12.51400 1.000 34.74000 285 PHE C CA 1
ATOM 4387 C C . PHE C 1 143 ? 3.71700 -14.41200 13.70400 1.000 40.32000 285 PHE C C 1
ATOM 4388 O O . PHE C 1 143 ? 4.52700 -13.99300 14.54900 1.000 42.67000 285 PHE C O 1
ATOM 4396 N N . PRO C 1 144 ? 3.17000 -15.62800 13.83500 1.000 44.71000 286 PRO C N 1
ATOM 4397 C CA . PRO C 1 144 ? 3.53000 -16.44100 15.00400 1.000 49.31000 286 PRO C CA 1
ATOM 4398 C C . PRO C 1 144 ? 4.96300 -16.93200 14.97400 1.000 48.56000 286 PRO C C 1
ATOM 4399 O O . PRO C 1 144 ? 5.55800 -17.12500 16.04200 1.000 51.38000 286 PRO C O 1
ATOM 4403 N N . GLY C 1 145 ? 5.53700 -17.14000 13.79000 1.000 44.42000 287 GLY C N 1
ATOM 4404 C CA . GLY C 1 145 ? 6.92500 -17.54400 13.69600 1.000 40.80000 287 GLY C CA 1
ATOM 4405 C C . GLY C 1 145 ? 7.92500 -16.42300 13.84100 1.000 36.61000 287 GLY C C 1
ATOM 4406 O O . GLY C 1 145 ? 9.13000 -16.69000 13.90500 1.000 35.34000 287 GLY C O 1
ATOM 4407 N N . GLY C 1 146 ? 7.45500 -15.18000 13.89400 1.000 34.09000 288 GLY C N 1
ATOM 4408 C CA . GLY C 1 146 ? 8.34100 -14.03200 14.00200 1.000 31.47000 288 GLY C CA 1
ATOM 4409 C C . GLY C 1 146 ? 9.24800 -13.85100 12.80600 1.000 29.22000 288 GLY C C 1
ATOM 4410 O O . GLY C 1 146 ? 10.41100 -13.46100 12.96800 1.000 31.38000 288 GLY C O 1
ATOM 4411 N N . ILE C 1 147 ? 8.73300 -14.11000 11.60200 1.000 26.92000 289 ILE C N 1
ATOM 4412 C CA . ILE C 1 147 ? 9.51000 -14.10500 10.36600 1.000 28.40000 289 ILE C CA 1
ATOM 4413 C C . ILE C 1 147 ? 8.99400 -12.99300 9.46400 1.000 24.36000 289 ILE C C 1
ATOM 4414 O O . ILE C 1 147 ? 7.78300 -12.88400 9.23600 1.000 25.28000 289 ILE C O 1
ATOM 4419 N N . LEU C 1 148 ? 9.91100 -12.19100 8.92800 1.000 23.04000 290 LEU C N 1
ATOM 4420 C CA . LEU C 1 148 ? 9.64800 -11.38500 7.74100 1.000 21.90000 290 LEU C CA 1
ATOM 4421 C C . LEU C 1 148 ? 10.72300 -11.73900 6.73100 1.000 20.95000 290 LEU C C 1
ATOM 4422 O O . LEU C 1 148 ? 11.91400 -11.54000 6.99900 1.000 22.52000 290 LEU C O 1
ATOM 4427 N N . SER C 1 149 ? 10.31900 -12.24100 5.57100 1.000 22.04000 291 SER C N 1
ATOM 4428 C CA . SER C 1 149 ? 11.22400 -12.77100 4.56700 1.000 21.97000 291 SER C CA 1
ATOM 4429 C C . SER C 1 149 ? 11.00700 -12.04500 3.24500 1.000 22.24000 291 SER C C 1
ATOM 4430 O O . SER C 1 149 ? 9.86600 -11.78800 2.84900 1.000 23.72000 291 SER C O 1
ATOM 4433 N N . PHE C 1 150 ? 12.07800 -11.65600 2.55900 1.000 22.04000 292 PHE C N 1
ATOM 4434 C CA . PHE C 1 150 ? 11.99900 -11.07500 1.22700 1.000 20.49000 292 PHE C CA 1
ATOM 4435 C C . PHE C 1 150 ? 12.60600 -12.05200 0.23600 1.000 20.36000 292 PHE C C 1
ATOM 4436 O O . PHE C 1 150 ? 13.70800 -12.56300 0.46400 1.000 22.13000 292 PHE C O 1
ATOM 4444 N N . TYR C 1 151 ? 11.88700 -12.30600 -0.85400 1.000 21.57000 293 TYR C N 1
ATOM 4445 C CA . TYR C 1 151 ? 12.33500 -13.20700 -1.90100 1.000 21.85000 293 TYR C CA 1
ATOM 4446 C C . TYR C 1 151 ? 12.40500 -12.47100 -3.22800 1.000 21.43000 293 TYR C C 1
ATOM 4447 O O . TYR C 1 151 ? 11.54600 -11.63200 -3.52900 1.000 22.96000 293 TYR C O 1
ATOM 4456 N N . GLY C 1 152 ? 13.41500 -12.80100 -4.03100 1.000 21.72000 294 GLY C N 1
ATOM 4457 C CA . GLY C 1 152 ? 13.39700 -12.41500 -5.43100 1.000 22.45000 294 GLY C CA 1
ATOM 4458 C C . GLY C 1 152 ? 12.53600 -13.39200 -6.20200 1.000 22.81000 294 GLY C C 1
ATOM 4459 O O . GLY C 1 152 ? 12.69100 -14.61000 -6.06700 1.000 24.53000 294 GLY C O 1
ATOM 4460 N N . VAL C 1 153 ? 11.60900 -12.86500 -7.00000 1.000 22.50000 295 VAL C N 1
ATOM 4461 C CA . VAL C 1 153 ? 10.64000 -13.68800 -7.72200 1.000 22.40000 295 VAL C CA 1
ATOM 4462 C C . VAL C 1 153 ? 10.91900 -13.55200 -9.20900 1.000 23.54000 295 VAL C C 1
ATOM 4463 O O . VAL C 1 153 ? 10.76400 -12.46500 -9.77900 1.000 24.34000 295 VAL C O 1
ATOM 4467 N N . GLU C 1 154 ? 11.31500 -14.65600 -9.84400 1.000 22.62000 296 GLU C N 1
ATOM 4468 C CA . GLU C 1 154 ? 11.72300 -14.62000 -11.23900 1.000 24.18000 296 GLU C CA 1
ATOM 4469 C C . GLU C 1 154 ? 11.54800 -16.01900 -11.80300 1.000 24.24000 296 GLU C C 1
ATOM 4470 O O . GLU C 1 154 ? 11.89300 -17.00300 -11.14600 1.000 24.15000 296 GLU C O 1
ATOM 4476 N N . TYR C 1 155 ? 10.98700 -16.09900 -13.00700 1.000 23.97000 297 TYR C N 1
ATOM 4477 C CA . TYR C 1 155 ? 10.80400 -17.38000 -13.69300 1.000 25.69000 297 TYR C CA 1
ATOM 4478 C C . TYR C 1 155 ? 10.11400 -18.40600 -12.79800 1.000 26.35000 297 TYR C C 1
ATOM 4479 O O . TYR C 1 155 ? 10.50000 -19.57600 -12.74300 1.000 25.45000 297 TYR C O 1
ATOM 4488 N N . ASP C 1 156 ? 9.09500 -17.95500 -12.06800 1.000 25.36000 298 ASP C N 1
ATOM 4489 C CA . ASP C 1 156 ? 8.31600 -18.82300 -11.18400 1.000 26.87000 298 ASP C CA 1
ATOM 4490 C C . ASP C 1 156 ? 9.19300 -19.53400 -10.15300 1.000 26.26000 298 ASP C C 1
ATOM 4491 O O . ASP C 1 156 ? 8.98900 -20.71000 -9.84300 1.000 25.60000 298 ASP C O 1
ATOM 4496 N N . THR C 1 157 ? 10.17600 -18.82000 -9.60800 1.000 25.27000 299 THR C N 1
ATOM 4497 C CA . THR C 1 157 ? 10.98400 -19.34200 -8.51900 1.000 24.65000 299 THR C CA 1
ATOM 4498 C C . THR C 1 157 ? 11.13000 -18.26700 -7.45600 1.000 24.25000 299 THR C C 1
ATOM 4499 O O . THR C 1 157 ? 10.93700 -17.07700 -7.71900 1.000 23.79000 299 THR C O 1
ATOM 4503 N N . MET C 1 158 ? 11.48700 -18.71600 -6.25200 1.000 24.78000 300 MET C N 1
ATOM 4504 C CA . MET C 1 158 ? 11.68500 -17.86900 -5.08300 1.000 24.43000 300 MET C CA 1
ATOM 4505 C C . MET C 1 158 ? 13.13600 -17.99400 -4.64600 1.000 23.46000 300 MET C C 1
ATOM 4506 O O . MET C 1 158 ? 13.60500 -19.10200 -4.36600 1.000 26.67000 300 MET C O 1
ATOM 4511 N N . THR C 1 159 ? 13.83300 -16.86100 -4.56500 1.000 24.10000 301 THR C N 1
ATOM 4512 C CA . THR C 1 159 ? 15.22100 -16.80000 -4.12300 1.000 25.18000 301 THR C CA 1
ATOM 4513 C C . THR C 1 159 ? 15.25700 -15.93900 -2.86800 1.000 23.66000 301 THR C C 1
ATOM 4514 O O . THR C 1 159 ? 14.90700 -14.75600 -2.91200 1.000 25.42000 301 THR C O 1
ATOM 4518 N N . LEU C 1 160 ? 15.65600 -16.52600 -1.74800 1.000 23.75000 302 LEU C N 1
ATOM 4519 C CA . LEU C 1 160 ? 15.64100 -15.78000 -0.49700 1.000 24.16000 302 LEU C CA 1
ATOM 4520 C C . LEU C 1 160 ? 16.67400 -14.66100 -0.55600 1.000 24.71000 302 LEU C C 1
ATOM 4521 O O . LEU C 1 160 ? 17.86200 -14.91400 -0.78800 1.000 27.72000 302 LEU C O 1
ATOM 4526 N N . VAL C 1 161 ? 16.21900 -13.42600 -0.37000 1.000 23.29000 303 VAL C N 1
ATOM 4527 C CA . VAL C 1 161 ? 17.11700 -12.27800 -0.30900 1.000 23.52000 303 VAL C CA 1
ATOM 4528 C C . VAL C 1 161 ? 17.52900 -11.98500 1.12600 1.000 23.22000 303 VAL C C 1
ATOM 4529 O O . VAL C 1 161 ? 18.71500 -11.80000 1.42100 1.000 23.55000 303 VAL C O 1
ATOM 4533 N N . HIS C 1 162 ? 16.56300 -11.95800 2.04500 1.000 21.56000 304 HIS C N 1
ATOM 4534 C CA . HIS C 1 162 ? 16.88700 -11.82900 3.45700 1.000 23.26000 304 HIS C CA 1
ATOM 4535 C C . HIS C 1 162 ? 15.71200 -12.27600 4.30700 1.000 22.27000 304 HIS C C 1
ATOM 4536 O O . HIS C 1 162 ? 14.55700 -11.98400 3.98500 1.000 22.91000 304 HIS C O 1
ATOM 4543 N N . LYS C 1 163 ? 16.02800 -12.94300 5.41400 1.000 23.97000 305 LYS C N 1
ATOM 4544 C CA . LYS C 1 163 ? 15.05600 -13.32600 6.42900 1.000 26.14000 305 LYS C CA 1
ATOM 4545 C C . LYS C 1 163 ? 15.35800 -12.54500 7.70400 1.000 25.32000 305 LYS C C 1
ATOM 4546 O O . LYS C 1 163 ? 16.47100 -12.63200 8.23700 1.000 27.00000 305 LYS C O 1
ATOM 4552 N N . PHE C 1 164 ? 14.37600 -11.77600 8.17900 1.000 22.90000 306 PHE C N 1
ATOM 4553 C CA . PHE C 1 164 ? 14.46400 -11.08000 9.45500 1.000 23.89000 306 PHE C CA 1
ATOM 4554 C C . PHE C 1 164 ? 13.82300 -11.94500 10.53000 1.000 24.76000 306 PHE C C 1
ATOM 4555 O O . PHE C 1 164 ? 12.82500 -12.62800 10.28000 1.000 26.28000 306 PHE C O 1
ATOM 4563 N N . ALA C 1 165 ? 14.39400 -11.91200 11.72600 1.000 25.07000 307 ALA C N 1
ATOM 4564 C CA . ALA C 1 165 ? 13.72500 -12.41400 12.91500 1.000 26.40000 307 ALA C CA 1
ATOM 4565 C C . ALA C 1 165 ? 13.14900 -11.21100 13.64500 1.000 26.00000 307 ALA C C 1
ATOM 4566 O O . ALA C 1 165 ? 13.89200 -10.31300 14.06100 1.000 27.93000 307 ALA C O 1
ATOM 4568 N N . CYS C 1 166 ? 11.83000 -11.19000 13.78800 1.000 26.39000 308 CYS C N 1
ATOM 4569 C CA . CYS C 1 166 ? 11.05000 -10.02600 14.17600 1.000 26.72000 308 CYS C CA 1
ATOM 4570 C C . CYS C 1 166 ? 10.36700 -10.28500 15.50500 1.000 29.13000 308 CYS C C 1
ATOM 4571 O O . CYS C 1 166 ? 9.78900 -11.35500 15.71600 1.000 32.03000 308 CYS C O 1
ATOM 4574 N N . LYS C 1 167 ? 10.43400 -9.33600 16.43500 1.000 30.82000 309 LYS C N 1
ATOM 4575 C CA . LYS C 1 167 ? 9.57400 -9.33700 17.61800 1.000 32.47000 309 LYS C CA 1
ATOM 4576 C C . LYS C 1 167 ? 8.33200 -8.53100 17.27100 1.000 31.96000 309 LYS C C 1
ATOM 4577 O O . LYS C 1 167 ? 8.28300 -7.31800 17.46300 1.000 35.71000 309 LYS C O 1
ATOM 4583 N N . PHE C 1 168 ? 7.31900 -9.20500 16.73300 1.000 27.53000 310 PHE C N 1
ATOM 4584 C CA . PHE C 1 168 ? 6.09200 -8.52600 16.33700 1.000 27.90000 310 PHE C CA 1
ATOM 4585 C C . PHE C 1 168 ? 5.25700 -8.26500 17.58200 1.000 32.61000 310 PHE C C 1
ATOM 4586 O O . PHE C 1 168 ? 4.80400 -9.20800 18.23800 1.000 39.79000 310 PHE C O 1
ATOM 4594 N N . SER C 1 169 ? 5.05600 -6.99200 17.91000 1.000 29.46000 311 SER C N 1
ATOM 4595 C CA . SER C 1 169 ? 4.29200 -6.59700 19.08300 1.000 29.85000 311 SER C CA 1
ATOM 4596 C C . SER C 1 169 ? 3.03400 -5.81600 18.74200 1.000 28.69000 311 SER C C 1
ATOM 4597 O O . SER C 1 169 ? 2.31800 -5.39400 19.66000 1.000 30.00000 311 SER C O 1
ATOM 4600 N N . GLU C 1 170 ? 2.76100 -5.59900 17.45900 1.000 26.87000 312 GLU C N 1
ATOM 4601 C CA . GLU C 1 170 ? 1.61600 -4.84200 16.97900 1.000 24.90000 312 GLU C CA 1
ATOM 4602 C C . GLU C 1 170 ? 1.18700 -5.44300 15.65200 1.000 24.07000 312 GLU C C 1
ATOM 4603 O O . GLU C 1 170 ? 1.99300 -6.09500 14.97400 1.000 24.33000 312 GLU C O 1
ATOM 4609 N N . PRO C 1 171 ? -0.06300 -5.22600 15.24000 1.000 23.78000 313 PRO C N 1
ATOM 4610 C CA . PRO C 1 171 ? -0.42400 -5.45300 13.83700 1.000 23.44000 313 PRO C CA 1
ATOM 4611 C C . PRO C 1 171 ? 0.54900 -4.70100 12.94000 1.000 22.02000 313 PRO C C 1
ATOM 4612 O O . PRO C 1 171 ? 0.98000 -3.59500 13.26100 1.000 22.72000 313 PRO C O 1
ATOM 4616 N N . VAL C 1 172 ? 0.91000 -5.30500 11.81200 1.000 21.62000 314 VAL C N 1
ATOM 4617 C CA . VAL C 1 172 ? 1.88400 -4.70800 10.90500 1.000 21.78000 314 VAL C CA 1
ATOM 4618 C C . VAL C 1 172 ? 1.20000 -4.17800 9.65000 1.000 22.33000 314 VAL C C 1
ATOM 4619 O O . VAL C 1 172 ? 0.22500 -4.74900 9.14700 1.000 23.34000 314 VAL C O 1
ATOM 4623 N N . TYR C 1 173 ? 1.73300 -3.07100 9.14200 1.000 21.34000 315 TYR C N 1
ATOM 4624 C CA . TYR C 1 173 ? 1.35800 -2.51400 7.85100 1.000 20.59000 315 TYR C CA 1
ATOM 4625 C C . TYR C 1 173 ? 2.51800 -2.70300 6.88500 1.000 19.45000 315 TYR C C 1
ATOM 4626 O O . TYR C 1 173 ? 3.68400 -2.57100 7.27700 1.000 20.01000 315 TYR C O 1
ATOM 4635 N N . ALA C 1 174 ? 2.20900 -3.00900 5.62400 1.000 19.34000 316 ALA C N 1
ATOM 4636 C CA . ALA C 1 174 ? 3.23400 -2.90000 4.59700 1.000 19.04000 316 ALA C CA 1
ATOM 4637 C C . ALA C 1 174 ? 3.62600 -1.43500 4.48700 1.000 19.08000 316 ALA C C 1
ATOM 4638 O O . ALA C 1 174 ? 2.77600 -0.54400 4.59900 1.000 19.37000 316 ALA C O 1
ATOM 4640 N N . ALA C 1 175 ? 4.92200 -1.18000 4.31900 1.000 17.92000 317 ALA C N 1
ATOM 4641 C CA . ALA C 1 175 ? 5.43300 0.18000 4.36200 1.000 18.96000 317 ALA C CA 1
ATOM 4642 C C . ALA C 1 175 ? 6.43400 0.37200 3.23900 1.000 18.87000 317 ALA C C 1
ATOM 4643 O O . ALA C 1 175 ? 7.17700 -0.55200 2.88900 1.000 19.02000 317 ALA C O 1
ATOM 4645 N N . PHE C 1 176 ? 6.44900 1.57600 2.67600 1.000 18.84000 318 PHE C N 1
ATOM 4646 C CA . PHE C 1 176 ? 7.21900 1.83900 1.47500 1.000 18.53000 318 PHE C CA 1
ATOM 4647 C C . PHE C 1 176 ? 7.85500 3.20900 1.60300 1.000 19.12000 318 PHE C C 1
ATOM 4648 O O . PHE C 1 176 ? 7.20800 4.15900 2.04500 1.000 20.09000 318 PHE C O 1
ATOM 4656 N N . TRP C 1 177 ? 9.13000 3.30300 1.23700 1.000 18.70000 319 TRP C N 1
ATOM 4657 C CA . TRP C 1 177 ? 9.84700 4.56800 1.25800 1.000 18.44000 319 TRP C CA 1
ATOM 4658 C C . TRP C 1 177 ? 10.51000 4.73200 -0.09900 1.000 19.09000 319 TRP C C 1
ATOM 4659 O O . TRP C 1 177 ? 11.35600 3.91800 -0.48500 1.000 19.54000 319 TRP C O 1
ATOM 4670 N N . LEU C 1 178 ? 10.11800 5.77500 -0.82700 1.000 18.51000 320 LEU C N 1
ATOM 4671 C CA . LEU C 1 178 ? 10.63500 6.02200 -2.17400 1.000 19.13000 320 LEU C CA 1
ATOM 4672 C C . LEU C 1 178 ? 11.58300 7.20700 -2.01900 1.000 21.22000 320 LEU C C 1
ATOM 4673 O O . LEU C 1 178 ? 11.17700 8.36600 -2.12400 1.000 21.55000 320 LEU C O 1
ATOM 4678 N N . SER C 1 179 ? 12.85100 6.90200 -1.71200 1.000 20.68000 321 SER C N 1
ATOM 4679 C CA . SER C 1 179 ? 13.71300 7.97500 -1.23600 1.000 22.59000 321 SER C CA 1
ATOM 4680 C C . SER C 1 179 ? 14.36700 8.78400 -2.34900 1.000 25.21000 321 SER C C 1
ATOM 4681 O O . SER C 1 179 ? 14.99200 9.80400 -2.04800 1.000 31.68000 321 SER C O 1
ATOM 4684 N N . LYS C 1 180 ? 14.15300 8.44400 -3.62000 1.000 23.40000 322 LYS C N 1
ATOM 4685 C CA . LYS C 1 180 ? 14.77400 9.20100 -4.69600 1.000 24.89000 322 LYS C CA 1
ATOM 4686 C C . LYS C 1 180 ? 13.76800 9.49000 -5.80300 1.000 24.79000 322 LYS C C 1
ATOM 4687 O O . LYS C 1 180 ? 12.80000 8.74400 -6.00100 1.000 23.71000 322 LYS C O 1
ATOM 4693 N N . LYS C 1 181 ? 14.00300 10.59900 -6.51400 1.000 25.13000 323 LYS C N 1
ATOM 4694 C CA . LYS C 1 181 ? 13.11600 10.96600 -7.61200 1.000 28.26000 323 LYS C CA 1
ATOM 4695 C C . LYS C 1 181 ? 12.99100 9.82700 -8.60800 1.000 24.93000 323 LYS C C 1
ATOM 4696 O O . LYS C 1 181 ? 13.97600 9.16100 -8.94300 1.000 25.76000 323 LYS C O 1
ATOM 4702 N N . GLU C 1 182 ? 11.76500 9.65600 -9.09600 1.000 23.02000 324 GLU C N 1
ATOM 4703 C CA . GLU C 1 182 ? 11.39900 8.66600 -10.10100 1.000 24.44000 324 GLU C CA 1
ATOM 4704 C C . GLU C 1 182 ? 11.35600 7.23600 -9.57800 1.000 23.11000 324 GLU C C 1
ATOM 4705 O O . GLU C 1 182 ? 11.04000 6.32400 -10.35400 1.000 24.12000 324 GLU C O 1
ATOM 4711 N N . ASN C 1 183 ? 11.66500 7.00000 -8.30100 1.000 23.15000 325 ASN C N 1
ATOM 4712 C CA . ASN C 1 183 ? 11.39700 5.69300 -7.72100 1.000 23.69000 325 ASN C CA 1
ATOM 4713 C C . ASN C 1 183 ? 9.93600 5.33900 -7.96300 1.000 22.44000 325 ASN C C 1
ATOM 4714 O O . ASN C 1 183 ? 9.05600 6.20400 -7.93800 1.000 23.11000 325 ASN C O 1
ATOM 4719 N N . ALA C 1 184 ? 9.66500 4.05500 -8.17900 1.000 21.12000 326 ALA C N 1
ATOM 4720 C CA . ALA C 1 184 ? 8.28400 3.61400 -8.29200 1.000 21.06000 326 ALA C CA 1
ATOM 4721 C C . ALA C 1 184 ? 8.16400 2.21200 -7.71900 1.000 20.88000 326 ALA C C 1
ATOM 4722 O O . ALA C 1 184 ? 9.10900 1.41800 -7.77800 1.000 22.65000 326 ALA C O 1
ATOM 4724 N N . ILE C 1 185 ? 6.99500 1.91900 -7.14900 1.000 20.70000 327 ILE C N 1
ATOM 4725 C CA . ILE C 1 185 ? 6.67900 0.58800 -6.63900 1.000 19.46000 327 ILE C CA 1
ATOM 4726 C C . ILE C 1 185 ? 5.26400 0.24100 -7.07400 1.000 20.97000 327 ILE C C 1
ATOM 4727 O O . ILE C 1 185 ? 4.34500 1.05200 -6.92100 1.000 21.51000 327 ILE C O 1
ATOM 4732 N N . ARG C 1 186 ? 5.09100 -0.95100 -7.64000 1.000 22.48000 328 ARG C N 1
ATOM 4733 C CA . ARG C 1 186 ? 3.78600 -1.45200 -8.04900 1.000 21.74000 328 ARG C CA 1
ATOM 4734 C C . ARG C 1 186 ? 3.48100 -2.71700 -7.26000 1.000 23.12000 328 ARG C C 1
ATOM 4735 O O . ARG C 1 186 ? 4.31900 -3.62100 -7.18100 1.000 24.72000 328 ARG C O 1
ATOM 4743 N N . ILE C 1 187 ? 2.29200 -2.77000 -6.66700 1.000 22.48000 329 ILE C N 1
ATOM 4744 C CA . ILE C 1 187 ? 1.82200 -3.97300 -5.98800 1.000 22.36000 329 ILE C CA 1
ATOM 4745 C C . ILE C 1 187 ? 1.21500 -4.89500 -7.03600 1.000 22.32000 329 ILE C C 1
ATOM 4746 O O . ILE C 1 187 ? 0.32300 -4.48900 -7.78800 1.000 24.69000 329 ILE C O 1
ATOM 4751 N N . VAL C 1 188 ? 1.71800 -6.12600 -7.10900 1.000 22.19000 330 VAL C N 1
ATOM 4752 C CA . VAL C 1 188 ? 1.18600 -7.09800 -8.05800 1.000 23.29000 330 VAL C CA 1
ATOM 4753 C C . VAL C 1 188 ? -0.20300 -7.52100 -7.60000 1.000 25.67000 330 VAL C C 1
ATOM 4754 O O . VAL C 1 188 ? -0.41200 -7.84800 -6.42200 1.000 26.55000 330 VAL C O 1
ATOM 4758 N N . ASP C 1 189 ? -1.16700 -7.50800 -8.52600 1.000 28.51000 331 ASP C N 1
ATOM 4759 C CA . ASP C 1 189 ? -2.54700 -7.87800 -8.20400 1.000 33.50000 331 ASP C CA 1
ATOM 4760 C C . ASP C 1 189 ? -2.66600 -9.39900 -8.25300 1.000 34.70000 331 ASP C C 1
ATOM 4761 O O . ASP C 1 189 ? -3.09400 -9.99800 -9.24000 1.000 39.51000 331 ASP C O 1
ATOM 4766 N N . LEU C 1 190 ? -2.27600 -10.03200 -7.15100 1.000 28.65000 332 LEU C N 1
ATOM 4767 C CA . LEU C 1 190 ? -2.27400 -11.49000 -7.04700 1.000 29.27000 332 LEU C CA 1
ATOM 4768 C C . LEU C 1 190 ? -3.67000 -12.04800 -6.78700 1.000 42.66000 332 LEU C C 1
ATOM 4769 O O . LEU C 1 190 ? -4.39600 -11.55100 -5.92900 1.000 39.15000 332 LEU C O 1
#

B-factor: mean 31.02, std 12.28, range [17.69, 219.17]

Radius of gyration: 27.78 Å; Cα contacts (8 Å, |Δi|>4): 1538; chains: 3; bounding box: 61×73×72 Å

GO terms:
  GO:0005515 protein binding (F, IPI)

Solvent-accessible surface area: 25101 Å² total; per-residue (Å²): 152,60,35,56,54,34,16,37,104,74,49,64,100,4,18,0,32,53,70,4,0,2,84,38,0,56,34,31,28,131,41,80,1,0,8,3,29,36,83,183,106,39,137,67,88,136,55,115,36,17,3,93,70,56,73,0,0,2,1,90,42,51,1,105,86,117,117,21,0,3,0,0,7,12,28,36,39,0,2,16,2,0,0,0,11,140,70,4,73,32,76,15,115,117,87,86,0,0,0,0,9,11,102,65,0,7,0,3,26,32,66,30,176,44,1,7,4,36,68,29,84,119,93,73,60,16,147,14,22,100,27,82,35,1,0,0,32,0,12,12,93,47,14,45,0,1,0,18,0,12,89,123,62,13,3,8,26,4,45,116,15,100,11,190,33,81,100,51,1,35,0,0,0,16,0,40,110,127,120,3,6,0,7,7,7,74,74,89,31,82,124,35,20,150,69,60,68,98,3,17,0,32,55,70,4,0,3,83,36,0,53,32,36,15,124,41,53,1,0,7,2,23,29,84,188,99,33,134,69,88,134,54,115,35,17,4,104,60,41,66,0,0,3,1,84,42,51,0,108,84,119,115,17,0,3,0,0,4,5,30,35,36,3,2,15,1,0,0,0,29,140,69,3,74,32,73,13,97,123,83,89,0,0,0,0,10,12,101,64,0,13,0,3,25,37,38,38,157,58,0,4,4,28,85,41,77,147,99,73,92,24,202,22,35,101,25,110,46,1,0,0,24,0,10,9,91,45,13,40,0,2,0,37,0,12,99,142,57,82,38,60,88,12,45,117,16,101,13,166,28,79,113,49,2,37,0,0,0,15,0,42,121,116,129,3,4,0,6,5,11,58,53,109,121,109,90,40,39,97,106,28,59,130,81,53,71,76,3,14,0,30,51,68,4,0,6,61,49,0,22,15,51,80,108,41,49,47,0,26,1,31,24,73,57,57,3,21,46,48,134,54,114,34,18,2,76,75,41,51,0,0,2,0,83,38,52,2,117,92,116,108,19,0,4,0,0,34,10,58,38,40,3,1,15,1,0,0,0,16,137,63,3,68,27,75,19,115,117,84,80,0,0,0,0,11,12,90,59,0,12,0,2,28,36,32,38,154,62,1,6,6,37,74,36,80,129,93,77,81,26,207,21,37,100,23,137,65,1,0,0,28,0,16,15,87,43,14,32,0,1,0,33,0,14,79,192,73,26,2,15,87,12,46,112,16,98,13,144,30,71,85,53,4,25,0,0,0,19,0,33,122,129,145,2,10,0,72,6,31,106,74

Sequence (561 aa):
MSTREQFLQYVHDITFDPDTAHKYLQLQEENRKVTNTTPWEHPYPDLPSRFLHHWRRQVLSQQSLYLHRYYFEVEIFGAGTYVGLTCCKGIDRKGEERNSCISGNNFSWSLQWNGKEEFTAWYSDMMETPLKAGPFRRLGVYIDFPGGILSFYGVEYDTMTLVHKFACKFSSEPVYAAFWLSKKENAIRIVDLTREQFLQYVHDDITFDPDTAHKYLQLQEENRRKVTNTTPWEHPYPDLPSRFLHWRQVLSQQQSLYLHRYYFEVEIFGAGTYVGLTCCKGIDRKGEERNSCISGNNFSWSLQWNGKEFTAWYSDMMETPLKAGPFRRLGVYIDFPGGILSFYGVEYDTMTLVHKFACKFSEEPVYAAFWLSKKKENAIRIVDLSHMSTREEQFLQYVHDDITFDPDTAHKYLQLQEENRKVTNTTPWEHPYPDLPSRFLHWRQVLSQQQSLYLHRYYFEVEEIFGAGTYVGLTCKGIDRKGEERNSCISGNNFSWSLQWNGKEFTAWYSDMETPLKAGPFRRLGVYIDFPGGILSFYGVEYDTMTLVHKFACKFSEPVYAAFWLSKKENAIRIVDL

Secondary structure (DSSP, 8-state):
--HHHHHHTTB----B-TTT--TTEEEETTTTEEEE-TT----PPP-TTS-SSS-EEEEEEEE-SSEEEEEEEEESTTEEEEEEETTS-SS--SGGGSTTSSTT-EEEEE-SS-EEEEETTEEEE------SEEEEEEETTTTEEEEEEEETTEEEEEEEEE----S-EEEEEEE-STT-EEEE---/-HHHHHTTB----B-TTT--TTEEEETTTTEEEE-TT----PPP-TTS-SSS-EEEEEEEE-SSEEEEEEEEESTTEEEEEE-TTS-TT--SGGGSTTSSTT-EEEEE-SS-EEEEETTEEEE------SEEEEEEETTTTEEEEEEEETTEEEEEEEEE----S-EEEEEEE-STT-EEEE---/--BS-HHHHGGGB----B-TTT--TTEEEETTTTEEEE-TT----PPP-TTS-SSS-EEEEEEEE-SSEEEEEEEEESTTEEEEEE-TTS-SS--SGGGSTTSSTT-EEEEE-SS-EEEEETTEEEE------SEEEEEEETTTTEEEEEEEETTEEEEEEEEE----S-EEEEEEE-STT-EEEE---